Protein AF-0000000076984434 (afdb_homodimer)

Solvent-accessible surface area (backbone atoms only — not comparable to full-atom values): 22427 Å² total; per-residue (Å²): 128,77,75,70,55,81,51,49,75,45,79,43,63,22,28,42,54,83,48,45,44,79,48,75,39,73,61,68,85,72,86,53,90,43,72,65,54,40,46,51,48,48,52,54,45,32,75,74,71,38,59,40,45,30,34,32,43,46,38,45,28,17,56,97,85,35,60,18,41,47,29,38,30,37,87,86,68,45,53,41,60,54,57,47,74,48,60,92,89,48,49,68,68,62,38,41,49,52,41,48,41,65,53,34,36,79,84,66,89,81,71,84,86,74,79,77,42,70,55,28,38,52,25,34,32,27,18,60,49,97,58,90,62,67,34,36,54,82,55,90,82,48,90,62,47,48,27,43,37,38,33,31,37,29,47,56,66,73,58,51,74,34,24,33,24,60,60,40,40,81,43,73,43,45,44,78,69,30,44,84,24,40,87,70,43,32,67,69,57,13,44,41,29,48,43,52,24,30,49,44,75,43,73,46,130,128,78,75,69,54,80,52,49,73,44,78,44,64,22,30,42,53,85,48,46,44,78,49,73,40,72,62,69,85,69,87,54,90,44,71,65,54,39,45,51,49,49,53,55,45,32,75,73,71,39,60,40,46,31,33,33,43,46,36,45,30,19,56,97,86,36,62,18,42,46,29,38,30,37,86,85,68,45,52,41,60,55,56,49,73,48,60,102,80,50,50,68,68,60,37,40,50,51,42,48,41,65,53,33,35,79,82,68,87,82,72,89,80,73,79,77,41,70,54,29,39,52,26,34,34,27,17,62,49,96,57,91,63,66,35,37,54,82,55,88,83,47,86,60,49,48,27,44,38,37,33,30,36,30,46,55,66,73,58,49,73,35,25,34,24,61,60,42,42,82,43,73,44,44,44,78,71,31,44,86,25,38,89,71,43,32,68,68,57,12,43,40,30,48,43,53,23,31,49,44,75,44,74,47,130

Structure (mmCIF, N/CA/C/O backbone):
data_AF-0000000076984434-model_v1
#
loop_
_entity.id
_entity.type
_entity.pdbx_description
1 polymer 'Cleavage and polyadenylation specificity factor subunit 5'
#
loop_
_atom_site.group_PDB
_atom_site.id
_atom_site.type_symbol
_atom_site.label_atom_id
_atom_site.label_alt_id
_atom_site.label_comp_id
_atom_site.label_asym_id
_atom_site.label_entity_id
_atom_site.label_seq_id
_atom_site.pdbx_PDB_ins_code
_atom_site.Cartn_x
_atom_site.Cartn_y
_atom_site.Cartn_z
_atom_site.occupancy
_atom_site.B_iso_or_equiv
_atom_site.auth_seq_id
_atom_site.auth_comp_id
_atom_site.auth_asym_id
_atom_site.auth_atom_id
_atom_site.pdbx_PDB_model_num
ATOM 1 N N . MET A 1 1 ? 5.152 -24.328 17.641 1 20.17 1 MET A N 1
ATOM 2 C CA . MET A 1 1 ? 4.312 -23.141 17.844 1 20.17 1 MET A CA 1
ATOM 3 C C . MET A 1 1 ? 4.605 -22.078 16.797 1 20.17 1 MET A C 1
ATOM 5 O O . MET A 1 1 ? 5.711 -21.531 16.75 1 20.17 1 MET A O 1
ATOM 9 N N . ALA A 1 2 ? 4.246 -22.219 15.555 1 29.61 2 ALA A N 1
ATOM 10 C CA . ALA A 1 2 ? 4.789 -21.562 14.367 1 29.61 2 ALA A CA 1
ATOM 11 C C . ALA A 1 2 ? 4.801 -20.047 14.547 1 29.61 2 ALA A C 1
ATOM 13 O O . ALA A 1 2 ? 3.824 -19.453 15.023 1 29.61 2 ALA A O 1
ATOM 14 N N . SER A 1 3 ? 5.926 -19.484 14.93 1 30.75 3 SER A N 1
ATOM 15 C CA . SER A 1 3 ? 6.105 -18.062 15.148 1 30.75 3 SER A CA 1
ATOM 16 C C . SER A 1 3 ? 5.18 -17.234 14.25 1 30.75 3 SER A C 1
ATOM 18 O O . SER A 1 3 ? 5.25 -17.344 13.0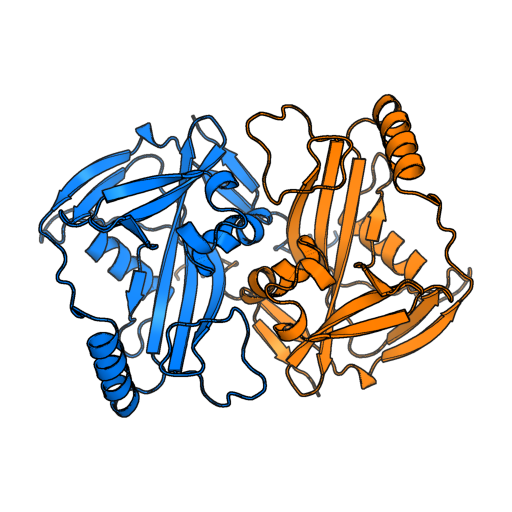23 1 30.75 3 SER A O 1
ATOM 20 N N . LEU A 1 4 ? 3.932 -17.25 14.531 1 37.34 4 LEU A N 1
ATOM 21 C CA . LEU A 1 4 ? 2.986 -16.297 13.961 1 37.34 4 LEU A CA 1
ATOM 22 C C . LEU A 1 4 ? 3.703 -15.031 13.508 1 37.34 4 LEU A C 1
ATOM 24 O O . LEU A 1 4 ? 4.297 -14.328 14.328 1 37.34 4 LEU A O 1
ATOM 28 N N . THR A 1 5 ? 4.484 -15.109 12.5 1 42.03 5 THR A N 1
ATOM 29 C CA . THR A 1 5 ? 5.27 -13.992 11.977 1 42.03 5 THR A CA 1
ATOM 30 C C . THR A 1 5 ? 4.535 -12.672 12.188 1 42.03 5 THR A C 1
ATOM 32 O O . THR A 1 5 ? 3.35 -12.555 11.875 1 42.03 5 THR A O 1
ATOM 35 N N . LEU A 1 6 ? 4.848 -11.922 13.203 1 47.53 6 LEU A N 1
ATOM 36 C CA . LEU A 1 6 ? 4.492 -10.641 13.805 1 47.53 6 LEU A CA 1
ATOM 37 C C . LEU A 1 6 ? 3.713 -9.773 12.82 1 47.53 6 LEU A C 1
ATOM 39 O O . LEU A 1 6 ? 2.832 -9.016 13.219 1 47.53 6 LEU A O 1
ATOM 43 N N . GLY A 1 7 ? 3.939 -9.867 11.477 1 53.44 7 GLY A N 1
ATOM 44 C CA . GLY A 1 7 ? 3.473 -8.812 10.602 1 53.44 7 GLY A CA 1
ATOM 45 C C . GLY A 1 7 ? 2.109 -9.094 9.992 1 53.44 7 GLY A C 1
ATOM 46 O O . GLY A 1 7 ? 1.56 -8.258 9.273 1 53.44 7 GLY A O 1
ATOM 47 N N . VAL A 1 8 ? 1.363 -10.258 10.211 1 62.69 8 VAL A N 1
ATOM 48 C CA . VAL A 1 8 ? 0.238 -10.703 9.398 1 62.69 8 VAL A CA 1
ATOM 49 C C . VAL A 1 8 ? -1.049 -10.039 9.883 1 62.69 8 VAL A C 1
ATOM 51 O O . VAL A 1 8 ? -1.926 -9.711 9.086 1 62.69 8 VAL A O 1
ATOM 54 N N . ASN A 1 9 ? -1.131 -9.664 11.133 1 73.25 9 ASN A N 1
ATOM 55 C CA . ASN A 1 9 ? -2.406 -9.047 11.484 1 73.25 9 ASN A CA 1
ATOM 56 C C . ASN A 1 9 ? -2.215 -7.832 12.391 1 73.25 9 ASN A C 1
ATOM 58 O O . ASN A 1 9 ? -1.934 -7.973 13.578 1 73.25 9 ASN A O 1
ATOM 62 N N . ARG A 1 10 ? -2.234 -6.668 11.797 1 85.56 10 ARG A N 1
ATOM 63 C CA . ARG A 1 10 ? -2.09 -5.422 12.539 1 85.56 10 ARG A CA 1
ATOM 64 C C . ARG A 1 10 ? -3.441 -4.746 12.75 1 85.56 10 ARG A C 1
ATOM 66 O O . ARG A 1 10 ? -4.191 -4.547 11.789 1 85.56 10 ARG A O 1
ATOM 73 N N . TYR A 1 11 ? -3.783 -4.434 14.047 1 92.06 11 TYR A N 1
ATOM 74 C CA . TYR A 1 11 ? -5.066 -3.816 14.367 1 92.06 11 TYR A CA 1
ATOM 75 C C . TYR A 1 11 ? -4.891 -2.348 14.734 1 92.06 11 TYR A C 1
ATOM 77 O O . TYR A 1 11 ? -3.979 -1.993 15.484 1 92.06 11 TYR A O 1
ATOM 85 N N . ILE A 1 12 ? -5.734 -1.502 14.211 1 94.81 12 ILE A N 1
ATOM 86 C CA . ILE A 1 12 ? -5.734 -0.064 14.453 1 94.81 12 ILE A CA 1
ATOM 87 C C . ILE A 1 12 ? -7.105 0.375 14.961 1 94.81 12 ILE A C 1
ATOM 89 O O . ILE A 1 12 ? -8.133 0.046 14.359 1 94.81 12 ILE A O 1
ATOM 93 N N . ASN A 1 13 ? -7.16 1.12 16.047 1 96.5 13 ASN A N 1
ATOM 94 C CA . ASN A 1 13 ? -8.422 1.637 16.547 1 96.5 13 ASN A CA 1
ATOM 95 C C . ASN A 1 13 ? -8.844 2.916 15.836 1 96.5 13 ASN A C 1
ATOM 97 O O . ASN A 1 13 ? -8.023 3.822 15.648 1 96.5 13 ASN A O 1
ATOM 101 N N . LEU A 1 14 ? -10.047 2.9 15.422 1 97.25 14 LEU A N 1
ATOM 102 C CA . LEU A 1 14 ? -10.648 4.094 14.844 1 97.25 14 LEU A CA 1
ATOM 103 C C . LEU A 1 14 ? -11.766 4.629 15.734 1 97.25 14 LEU A C 1
ATOM 105 O O . LEU A 1 14 ? -12.531 3.855 16.312 1 97.25 14 LEU A O 1
ATOM 109 N N . TYR A 1 15 ? -11.852 5.867 15.812 1 97.94 15 TYR A N 1
ATOM 110 C CA . TYR A 1 15 ? -12.898 6.52 16.594 1 97.94 15 TYR A CA 1
ATOM 111 C C . TYR A 1 15 ? -13.734 7.438 15.703 1 97.94 15 TYR A C 1
ATOM 113 O O . TYR A 1 15 ? -13.266 7.902 14.664 1 97.94 15 TYR A O 1
ATOM 121 N N . PRO A 1 16 ? -14.961 7.656 16.078 1 97.75 16 PRO A N 1
ATOM 122 C CA . PRO A 1 16 ? -15.859 8.453 15.242 1 97.75 16 PRO A CA 1
ATOM 123 C C . PRO A 1 16 ? -15.367 9.883 15.039 1 97.75 16 PRO A C 1
ATOM 125 O O . PRO A 1 16 ? -14.836 10.5 15.969 1 97.75 16 PRO A O 1
ATOM 128 N N . LEU A 1 17 ? -15.586 10.367 13.898 1 97.44 17 LEU A N 1
ATOM 129 C CA . LEU A 1 17 ? -15.195 11.727 13.547 1 97.44 17 LEU A CA 1
ATOM 130 C C . LEU A 1 17 ? -15.789 12.734 14.523 1 97.44 17 LEU A C 1
ATOM 132 O O . LEU A 1 17 ? -15.156 13.734 14.859 1 97.44 17 LEU A O 1
ATOM 136 N N . LYS A 1 18 ? -16.938 12.492 14.969 1 96.5 18 LYS A N 1
ATOM 137 C CA . LYS A 1 18 ? -17.672 13.414 15.836 1 96.5 18 LYS A CA 1
ATOM 138 C C . LYS A 1 18 ? -16.953 13.586 17.172 1 96.5 18 LYS A C 1
ATOM 140 O O . LYS A 1 18 ? -17.25 14.516 17.922 1 96.5 18 LYS A O 1
ATOM 145 N N . ASN A 1 19 ? -16.047 12.625 17.5 1 96.69 19 ASN A N 1
ATOM 146 C CA . ASN A 1 19 ? -15.312 12.695 18.766 1 96.69 19 ASN A CA 1
ATOM 147 C C . ASN A 1 19 ? -14.258 13.805 18.75 1 96.69 19 ASN A C 1
ATOM 149 O O . ASN A 1 19 ? -13.703 14.156 19.781 1 96.69 19 ASN A O 1
ATOM 153 N N . TYR A 1 20 ? -14.016 14.344 17.594 1 95.88 20 TYR A N 1
ATOM 154 C CA . TYR A 1 20 ? -12.953 15.328 17.438 1 95.88 20 TYR A CA 1
ATOM 155 C C . TYR A 1 20 ? -13.523 16.719 17.203 1 95.88 20 TYR A C 1
ATOM 157 O O . TYR A 1 20 ? -14.523 16.875 16.5 1 95.88 20 TYR A O 1
ATOM 165 N N . THR A 1 21 ? -12.938 17.625 17.875 1 95.38 21 THR A N 1
ATOM 166 C CA . THR A 1 21 ? -13.32 19.016 17.719 1 95.38 21 THR A CA 1
ATOM 167 C C . THR A 1 21 ? -12.273 19.781 16.906 1 95.38 21 THR A C 1
ATOM 169 O O . THR A 1 21 ? -11.078 19.531 17.031 1 95.38 21 THR A O 1
ATOM 172 N N . PHE A 1 22 ? -12.781 20.656 16.141 1 93.69 22 PHE A N 1
ATOM 173 C CA . PHE A 1 22 ? -11.898 21.391 15.242 1 93.69 22 PHE A CA 1
ATOM 174 C C . PHE A 1 22 ? -12 22.891 15.492 1 93.69 22 PHE A C 1
ATOM 176 O O . PHE A 1 22 ? -13.07 23.484 15.336 1 93.69 22 PHE A O 1
ATOM 183 N N . GLY A 1 23 ? -10.93 23.469 15.977 1 94.44 23 GLY A N 1
ATOM 184 C CA . GLY A 1 23 ? -10.82 24.906 16.109 1 94.44 23 GLY A CA 1
ATOM 185 C C . GLY A 1 23 ? -9.969 25.547 15.023 1 94.44 23 GLY A C 1
ATOM 186 O O . GLY A 1 23 ? -9.523 24.859 14.094 1 94.44 23 GLY A O 1
ATOM 187 N N . LYS A 1 24 ? -9.875 26.875 15.109 1 95.12 24 LYS A N 1
ATOM 188 C CA . LYS A 1 24 ? -9.094 27.609 14.125 1 95.12 24 LYS A CA 1
ATOM 189 C C . LYS A 1 24 ? -7.883 28.281 14.773 1 95.12 24 LYS A C 1
ATOM 191 O O . LYS A 1 24 ? -7.941 28.688 15.938 1 95.12 24 LYS A O 1
ATOM 196 N N . LYS A 1 25 ? -6.852 28.312 14.047 1 94.06 25 LYS A N 1
ATOM 197 C CA . LYS A 1 25 ? -5.676 29.078 14.453 1 94.06 25 LYS A CA 1
ATOM 198 C C . LYS A 1 25 ? -5.152 29.938 13.305 1 94.06 25 LYS A C 1
ATOM 200 O O . LYS A 1 25 ? -5.73 29.938 12.211 1 94.06 25 LYS A O 1
ATOM 205 N N . LYS A 1 26 ? -4.094 30.688 13.609 1 93.44 26 LYS A N 1
ATOM 206 C CA . LYS A 1 26 ? -3.512 31.578 12.617 1 93.44 26 LYS A CA 1
ATOM 207 C C . LYS A 1 26 ? -3.08 30.797 11.367 1 93.44 26 LYS A C 1
ATOM 209 O O . LYS A 1 26 ? -2.59 29.672 11.469 1 93.44 26 LYS A O 1
ATOM 214 N N . ALA A 1 27 ? -3.16 31.516 10.297 1 92.44 27 ALA A N 1
ATOM 215 C CA . ALA A 1 27 ? -2.824 30.906 9.016 1 92.44 27 ALA A CA 1
ATOM 216 C C . ALA A 1 27 ? -1.372 30.438 8.992 1 92.44 27 ALA A C 1
ATOM 218 O O . ALA A 1 27 ? -0.491 31.094 9.555 1 92.44 27 ALA A O 1
ATOM 219 N N . MET A 1 28 ? -1.204 29.328 8.336 1 87.19 28 MET A N 1
ATOM 220 C CA . MET A 1 28 ? 0.142 28.797 8.148 1 87.19 28 MET A CA 1
ATOM 221 C C . MET A 1 28 ? 0.866 29.531 7.023 1 87.19 28 MET A C 1
ATOM 223 O O . MET A 1 28 ? 0.275 29.812 5.984 1 87.19 28 MET A O 1
ATOM 227 N N . HIS A 1 29 ? 2.027 29.906 7.387 1 80.12 29 HIS A N 1
ATOM 228 C CA . HIS A 1 29 ? 2.807 30.609 6.371 1 80.12 29 HIS A CA 1
ATOM 229 C C . HIS A 1 29 ? 3.176 29.672 5.219 1 80.12 29 HIS A C 1
ATOM 231 O O . HIS A 1 29 ? 3.701 28.578 5.445 1 80.12 29 HIS A O 1
ATOM 237 N N . GLU A 1 30 ? 2.709 30 3.98 1 73.19 30 GLU A N 1
ATOM 238 C CA . GLU A 1 30 ? 3.131 29.234 2.811 1 73.19 30 GLU A CA 1
ATOM 239 C C . GLU A 1 30 ? 4.438 29.781 2.242 1 73.19 30 GLU A C 1
ATOM 241 O O . GLU A 1 30 ? 4.523 30.953 1.865 1 73.19 30 GLU A O 1
ATOM 246 N N . ILE A 1 31 ? 5.43 29.016 2.404 1 68.31 31 ILE A N 1
ATOM 247 C CA . ILE A 1 31 ? 6.754 29.484 2.014 1 68.31 31 ILE A CA 1
ATOM 248 C C . ILE A 1 31 ? 6.797 29.719 0.505 1 68.31 31 ILE A C 1
ATOM 250 O O . ILE A 1 31 ? 7.312 30.734 0.038 1 68.31 31 ILE A O 1
ATOM 254 N N . ASP A 1 32 ? 6.148 28.766 -0.203 1 70.5 32 ASP A N 1
ATOM 255 C CA . ASP A 1 32 ? 6.293 28.859 -1.651 1 70.5 32 ASP A CA 1
ATOM 256 C C . ASP A 1 32 ? 4.988 29.312 -2.307 1 70.5 32 ASP A C 1
ATOM 258 O O . ASP A 1 32 ? 3.928 28.734 -2.043 1 70.5 32 ASP A O 1
ATOM 262 N N . SER A 1 33 ? 5.09 30.375 -3.059 1 71.12 33 SER A N 1
ATOM 263 C CA . SER A 1 33 ? 3.926 30.938 -3.732 1 71.12 33 SER A CA 1
ATOM 264 C C . SER A 1 33 ? 3.629 30.203 -5.035 1 71.12 33 SER A C 1
ATOM 266 O O . SER A 1 33 ? 2.469 30.094 -5.441 1 71.12 33 SER A O 1
ATOM 268 N N . THR A 1 34 ? 4.668 29.719 -5.66 1 77.75 34 THR A N 1
ATOM 269 C CA . THR A 1 34 ? 4.52 29.047 -6.941 1 77.75 34 THR A CA 1
ATOM 270 C C . THR A 1 34 ? 5.344 27.75 -6.965 1 77.75 34 THR A C 1
ATOM 272 O O . THR A 1 34 ? 6.188 27.531 -6.09 1 77.75 34 THR A O 1
ATOM 275 N N . LEU A 1 35 ? 5.008 27.016 -7.969 1 81.38 35 LEU A N 1
ATOM 276 C CA . LEU A 1 35 ? 5.781 25.797 -8.18 1 81.38 35 LEU A CA 1
ATOM 277 C C . LEU A 1 35 ? 7.242 26.125 -8.477 1 81.38 35 LEU A C 1
ATOM 279 O O . LEU A 1 35 ? 8.148 25.438 -7.996 1 81.38 35 LEU A O 1
ATOM 283 N N . GLU A 1 36 ? 7.41 27.141 -9.203 1 85.12 36 GLU A N 1
ATOM 284 C CA . GLU A 1 36 ? 8.758 27.547 -9.602 1 85.12 36 GLU A CA 1
ATOM 285 C C . GLU A 1 36 ? 9.586 27.953 -8.391 1 85.12 36 GLU A C 1
ATOM 287 O O . GLU A 1 36 ? 10.758 27.594 -8.281 1 85.12 36 GLU A O 1
ATOM 292 N N . THR A 1 37 ? 8.969 28.719 -7.586 1 87.56 37 THR A N 1
ATOM 293 C CA . THR A 1 37 ? 9.68 29.172 -6.395 1 87.56 37 THR A CA 1
ATOM 294 C C . THR A 1 37 ? 9.984 28 -5.465 1 87.56 37 THR A C 1
ATOM 296 O O . THR A 1 37 ? 11.023 27.984 -4.809 1 87.56 37 THR A O 1
ATOM 299 N N . ARG A 1 38 ? 9.133 27.109 -5.445 1 86.69 38 ARG A N 1
ATOM 300 C CA . ARG A 1 38 ? 9.344 25.922 -4.621 1 86.69 38 ARG A CA 1
ATOM 301 C C . ARG A 1 38 ? 10.547 25.125 -5.102 1 86.69 38 ARG A C 1
ATOM 303 O O . ARG A 1 38 ? 11.406 24.75 -4.305 1 86.69 38 ARG A O 1
ATOM 310 N N . PHE A 1 39 ? 10.656 24.922 -6.359 1 91.38 39 PHE A N 1
ATOM 311 C CA . PHE A 1 39 ? 11.742 24.094 -6.883 1 91.38 39 PHE A CA 1
ATOM 312 C C . PHE A 1 39 ? 13.062 24.859 -6.836 1 91.38 39 PHE A C 1
ATOM 314 O O . PHE A 1 39 ? 14.125 24.266 -6.656 1 91.38 39 PHE A O 1
ATOM 321 N N . ALA A 1 40 ? 12.922 26.172 -6.98 1 91.19 40 ALA A N 1
ATOM 322 C CA . ALA A 1 40 ? 14.125 26.984 -6.805 1 91.19 40 ALA A CA 1
ATOM 323 C C . ALA A 1 40 ? 14.68 26.844 -5.391 1 91.19 40 ALA A C 1
ATOM 325 O O . ALA A 1 40 ? 15.891 26.672 -5.207 1 91.19 40 ALA A O 1
ATOM 326 N N . ARG A 1 41 ? 13.773 26.891 -4.539 1 91.19 41 ARG A N 1
ATOM 327 C CA . ARG A 1 41 ? 14.18 26.719 -3.148 1 91.19 41 ARG A CA 1
ATOM 328 C C . ARG A 1 41 ? 14.719 25.328 -2.904 1 91.19 41 ARG A C 1
ATOM 330 O O . ARG A 1 41 ? 15.703 25.141 -2.182 1 91.19 41 ARG A O 1
ATOM 337 N N . MET A 1 42 ? 14.109 24.391 -3.479 1 91.44 42 MET A N 1
ATOM 338 C CA . MET A 1 42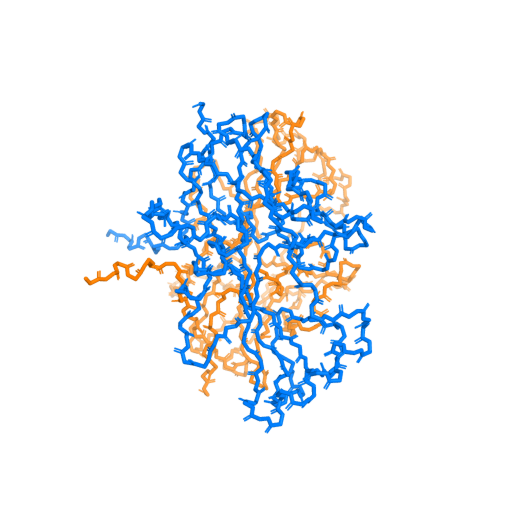 ? 14.547 23 -3.316 1 91.44 42 MET A CA 1
ATOM 339 C C . MET A 1 42 ? 15.961 22.812 -3.854 1 91.44 42 MET A C 1
ATOM 341 O O . MET A 1 42 ? 16.766 22.094 -3.26 1 91.44 42 MET A O 1
ATOM 345 N N . ARG A 1 43 ? 16.219 23.469 -4.941 1 94.31 43 ARG A N 1
ATOM 346 C CA . ARG A 1 43 ? 17.547 23.391 -5.539 1 94.31 43 ARG A CA 1
ATOM 347 C C . ARG A 1 43 ? 18.609 23.984 -4.613 1 94.31 43 ARG A C 1
ATOM 349 O O . ARG A 1 43 ? 19.672 23.406 -4.414 1 94.31 43 ARG A O 1
ATOM 356 N N . GLU A 1 44 ? 18.25 25.062 -4.07 1 93.5 44 GLU A N 1
ATOM 357 C CA . GLU A 1 44 ? 19.172 25.734 -3.158 1 93.5 44 GLU A CA 1
ATOM 358 C C . GLU A 1 44 ? 19.422 24.906 -1.905 1 93.5 44 GLU A C 1
ATOM 360 O O . GLU A 1 44 ? 20.562 24.781 -1.451 1 93.5 44 GLU A O 1
ATOM 365 N N . GLU A 1 45 ? 18.375 24.375 -1.413 1 91.69 45 GLU A N 1
ATOM 366 C CA . GLU A 1 45 ? 18.484 23.562 -0.206 1 91.69 45 GLU A CA 1
ATOM 367 C C . GLU A 1 45 ? 19.281 22.281 -0.468 1 91.69 45 GLU A C 1
ATOM 369 O O . GLU A 1 45 ? 20.031 21.828 0.396 1 91.69 45 GLU A O 1
ATOM 374 N N . TYR A 1 46 ? 19.094 21.797 -1.639 1 93.44 46 TYR A N 1
ATOM 375 C CA . TYR A 1 46 ? 19.797 20.562 -1.999 1 93.44 46 TYR A CA 1
ATOM 376 C C . TYR A 1 46 ? 21.297 20.781 -2.002 1 93.44 46 TYR A C 1
ATOM 378 O O . TYR A 1 46 ? 22.062 19.906 -1.608 1 93.44 46 TYR A O 1
ATOM 386 N N . LEU A 1 47 ? 21.719 21.922 -2.459 1 92.94 47 LEU A N 1
ATOM 387 C CA . LEU A 1 47 ? 23.125 22.25 -2.506 1 92.94 47 LEU A CA 1
ATOM 388 C C . LEU A 1 47 ? 23.703 22.375 -1.099 1 92.94 47 LEU A C 1
ATOM 390 O O . LEU A 1 47 ? 24.875 22.078 -0.874 1 92.94 47 LEU A O 1
ATOM 394 N N . LYS A 1 48 ? 22.844 22.672 -0.146 1 91.75 48 LYS A N 1
ATOM 395 C CA . LYS A 1 48 ? 23.297 22.938 1.214 1 91.75 48 LYS A CA 1
ATOM 396 C C . LYS A 1 48 ? 23.266 21.672 2.062 1 91.75 48 LYS A C 1
ATOM 398 O O . LYS A 1 48 ? 24.203 21.375 2.795 1 91.75 48 LYS A O 1
ATOM 403 N N . ILE A 1 49 ? 22.156 20.922 1.951 1 90.69 49 ILE A N 1
ATOM 404 C CA . ILE A 1 49 ? 21.969 19.859 2.93 1 90.69 49 ILE A CA 1
ATOM 405 C C . ILE A 1 49 ? 21.797 18.531 2.211 1 90.69 49 ILE A C 1
ATOM 407 O O . ILE A 1 49 ? 21.75 17.469 2.85 1 90.69 49 ILE A O 1
ATOM 411 N N . GLY A 1 50 ? 21.703 18.547 0.866 1 91.88 50 GLY A N 1
ATOM 412 C CA . GLY A 1 50 ? 21.531 17.312 0.122 1 91.88 50 GLY A CA 1
ATOM 413 C C . GLY A 1 50 ? 20.078 16.891 -0.016 1 91.88 50 GLY A C 1
ATOM 414 O O . GLY A 1 50 ? 19.219 17.734 -0.269 1 91.88 50 GLY A O 1
ATOM 415 N N . VAL A 1 51 ? 19.875 15.602 0.111 1 93.06 51 VAL A N 1
ATOM 416 C CA . VAL A 1 51 ? 18.547 15.039 -0.11 1 93.06 51 VAL A CA 1
ATOM 417 C C . VAL A 1 51 ? 17.578 15.586 0.924 1 93.06 51 VAL A C 1
ATOM 419 O O . VAL A 1 51 ? 17.875 15.594 2.123 1 93.06 51 VAL A O 1
ATOM 422 N N . ARG A 1 52 ? 16.516 16.047 0.454 1 94.94 52 ARG A N 1
ATOM 423 C CA . ARG A 1 52 ? 15.445 16.5 1.337 1 94.94 52 ARG A CA 1
ATOM 424 C C . ARG A 1 52 ? 14.727 15.32 1.977 1 94.94 52 ARG A C 1
ATOM 426 O O . ARG A 1 52 ? 14.344 14.375 1.286 1 94.94 52 ARG A O 1
ATOM 433 N N . ARG A 1 53 ? 14.578 15.375 3.281 1 96.38 53 ARG A N 1
ATOM 434 C CA . ARG A 1 53 ? 13.789 14.375 4.004 1 96.38 53 ARG A CA 1
ATOM 435 C C . ARG A 1 53 ? 12.469 14.969 4.488 1 96.38 53 ARG A C 1
ATOM 437 O O . ARG A 1 53 ? 12.453 16.016 5.129 1 96.38 53 ARG A O 1
ATOM 444 N N . SER A 1 54 ? 11.43 14.375 4.102 1 97.12 54 SER A N 1
ATOM 445 C CA . SER A 1 54 ? 10.117 14.852 4.523 1 97.12 54 SER A CA 1
ATOM 446 C C . SER A 1 54 ? 9.242 13.711 5.027 1 97.12 54 SER A C 1
ATOM 448 O O . SER A 1 54 ? 9.539 12.539 4.77 1 97.12 54 SER A O 1
ATOM 450 N N . VAL A 1 55 ? 8.242 14.047 5.84 1 98.19 55 VAL A N 1
ATOM 451 C CA . VAL A 1 55 ? 7.324 13.062 6.398 1 98.19 55 VAL A CA 1
ATOM 452 C C . VAL A 1 55 ? 5.891 13.562 6.266 1 98.19 55 VAL A C 1
ATOM 454 O O . VAL A 1 55 ? 5.648 14.773 6.211 1 98.19 55 VAL A O 1
ATOM 457 N N . GLU A 1 56 ? 5.012 12.641 6.109 1 98.5 56 GLU A N 1
ATOM 458 C CA . GLU A 1 56 ? 3.578 12.914 6.125 1 98.5 56 GLU A CA 1
ATOM 459 C C . GLU A 1 56 ? 2.84 11.922 7.02 1 98.5 56 GLU A C 1
ATOM 461 O O . GLU A 1 56 ? 3.217 10.75 7.102 1 98.5 56 GLU A O 1
ATOM 466 N N . GLY A 1 57 ? 1.859 12.445 7.715 1 98.69 57 GLY A N 1
ATOM 467 C CA . GLY A 1 57 ? 1.042 11.609 8.586 1 98.69 57 GLY A CA 1
ATOM 468 C C . GLY A 1 57 ? -0.32 11.297 8 1 98.69 57 GLY A C 1
ATOM 469 O O . GLY A 1 57 ? -1.023 12.188 7.527 1 98.69 57 GLY A O 1
ATOM 470 N N . VAL A 1 58 ? -0.644 10.07 7.98 1 98.81 58 VAL A N 1
ATOM 471 C CA . VAL A 1 58 ? -1.969 9.609 7.586 1 98.81 58 VAL A CA 1
ATOM 472 C C . VAL A 1 58 ? -2.828 9.375 8.828 1 98.81 58 VAL A C 1
ATOM 474 O O . VAL A 1 58 ? -2.723 8.328 9.469 1 98.81 58 VAL A O 1
ATOM 477 N N . LEU A 1 59 ? -3.623 10.328 9.148 1 98.56 59 LEU A N 1
ATOM 478 C CA . LEU A 1 59 ? -4.531 10.25 10.289 1 98.56 59 LEU A CA 1
ATOM 479 C C . LEU A 1 59 ? -5.863 9.633 9.883 1 98.56 59 LEU A C 1
ATOM 481 O O . LEU A 1 59 ? -6.461 10.039 8.883 1 98.56 59 LEU A O 1
ATOM 485 N N . ILE A 1 60 ? -6.297 8.695 10.625 1 97.75 60 ILE A N 1
ATOM 486 C CA . ILE A 1 60 ? -7.484 7.953 10.227 1 97.75 60 ILE A CA 1
ATOM 487 C C . ILE A 1 60 ? -8.547 8.039 11.32 1 97.75 60 ILE A C 1
ATOM 489 O O . ILE A 1 60 ? -8.219 7.98 12.508 1 97.75 60 ILE A O 1
ATOM 493 N N . VAL A 1 61 ? -9.75 8.164 10.883 1 97.88 61 VAL A N 1
ATOM 494 C CA . VAL A 1 61 ? -10.922 8.203 11.75 1 97.88 61 VAL A CA 1
ATOM 495 C C . VAL A 1 61 ? -12.023 7.312 11.172 1 97.88 61 VAL A C 1
ATOM 497 O O . VAL A 1 61 ? -11.836 6.695 10.117 1 97.88 61 VAL A O 1
ATOM 500 N N . GLN A 1 62 ? -13.07 7.223 11.891 1 95.69 62 GLN A N 1
ATOM 501 C CA . GLN A 1 62 ? -14.203 6.473 11.359 1 95.69 62 GLN A CA 1
ATOM 502 C C . GLN A 1 62 ? -15.422 7.379 11.172 1 95.69 62 GLN A C 1
ATOM 504 O O . GLN A 1 62 ? -15.648 8.289 11.969 1 95.69 62 GLN A O 1
ATOM 509 N N . GLN A 1 63 ? -16.109 7.199 10.109 1 94.5 63 GLN A N 1
ATOM 510 C CA . GLN A 1 63 ? -17.422 7.781 9.852 1 94.5 63 GLN A CA 1
ATOM 511 C C . GLN A 1 63 ? -18.359 6.758 9.203 1 94.5 63 GLN A C 1
ATOM 513 O O . GLN A 1 63 ? -17.984 6.09 8.242 1 94.5 63 GLN A O 1
ATOM 518 N N . TYR A 1 64 ? -19.531 6.504 9.797 1 89.12 64 TYR A N 1
ATOM 519 C CA . TYR A 1 64 ? -20.531 5.551 9.32 1 89.12 64 TYR A CA 1
ATOM 520 C C . TYR A 1 64 ? -19.938 4.145 9.242 1 89.12 64 TYR A C 1
ATOM 522 O O . TYR A 1 64 ? -20.25 3.393 8.312 1 89.12 64 TYR A O 1
ATOM 530 N N . GLY A 1 65 ? -19 3.844 10.117 1 89.56 65 GLY A N 1
ATOM 531 C CA . GLY A 1 65 ? -18.438 2.51 10.211 1 89.56 65 GLY A CA 1
ATOM 532 C C . GLY A 1 65 ? -17.344 2.258 9.188 1 89.56 65 GLY A C 1
ATOM 533 O O . GLY A 1 65 ? -16.922 1.114 8.984 1 89.56 65 GLY A O 1
ATOM 534 N N . LEU A 1 66 ? -16.844 3.324 8.539 1 91.88 66 LEU A N 1
ATOM 535 C CA . LEU A 1 66 ? -15.82 3.195 7.512 1 91.88 66 LEU A CA 1
ATOM 536 C C . LEU A 1 66 ? -14.617 4.074 7.836 1 91.88 66 LEU A C 1
ATOM 538 O O . LEU A 1 66 ? -14.766 5.148 8.422 1 91.88 66 LEU A O 1
ATOM 542 N N . PRO A 1 67 ? -13.477 3.625 7.441 1 95.38 67 PRO A N 1
ATOM 543 C CA . PRO A 1 67 ? -12.289 4.445 7.652 1 95.38 67 PRO A CA 1
ATOM 544 C C . PRO A 1 67 ? -12.258 5.684 6.762 1 95.38 67 PRO A C 1
ATOM 546 O O . PRO A 1 67 ? -12.609 5.609 5.582 1 95.38 67 PRO A O 1
ATOM 549 N N . HIS A 1 68 ? -11.93 6.777 7.336 1 97.81 68 HIS A N 1
ATOM 550 C CA . HIS A 1 68 ? -11.719 8.047 6.652 1 97.81 68 HIS A CA 1
ATOM 551 C C . HIS A 1 68 ? -10.328 8.602 6.938 1 97.81 68 HIS A C 1
ATOM 553 O O . HIS A 1 68 ? -9.828 8.492 8.062 1 97.81 68 HIS A O 1
ATOM 559 N N . VAL A 1 69 ? -9.734 9.141 5.918 1 98.56 69 VAL A N 1
ATOM 560 C CA . VAL A 1 69 ? -8.445 9.797 6.07 1 98.56 69 VAL A CA 1
ATOM 561 C C . VAL A 1 69 ? -8.641 11.297 6.254 1 98.56 69 VAL A C 1
ATOM 563 O O . VAL A 1 69 ? -9.414 11.922 5.52 1 98.56 69 VAL A O 1
ATOM 566 N N . LEU A 1 70 ? -8 11.891 7.23 1 98.69 70 LEU A N 1
ATOM 567 C CA . LEU A 1 70 ? -8.055 13.328 7.426 1 98.69 70 LEU A CA 1
ATOM 568 C C . LEU A 1 70 ? -7.078 14.039 6.492 1 98.69 70 LEU A C 1
ATOM 570 O O . LEU A 1 70 ? -5.895 13.695 6.445 1 98.69 70 LEU A O 1
ATOM 574 N N . LEU A 1 71 ? -7.602 15.008 5.773 1 98.62 71 LEU A N 1
ATOM 575 C CA . LEU A 1 71 ? -6.82 15.758 4.801 1 98.62 71 LEU A CA 1
ATOM 576 C C . LEU A 1 71 ? -6.941 17.266 5.047 1 98.62 71 LEU A C 1
ATOM 578 O O . LEU A 1 71 ? -7.988 17.734 5.496 1 98.62 71 LEU A O 1
ATOM 582 N N . LEU A 1 72 ? -5.859 17.953 4.777 1 97.44 72 LEU A N 1
ATOM 583 C CA . LEU A 1 72 ? -5.922 19.422 4.719 1 97.44 72 LEU A CA 1
ATOM 584 C C . LEU A 1 72 ? -6.395 19.891 3.346 1 97.44 72 LEU A C 1
ATOM 586 O O . LEU A 1 72 ? -5.859 19.453 2.32 1 97.44 72 LEU A O 1
ATOM 590 N N . GLN A 1 73 ? -7.371 20.609 3.334 1 96.75 73 GLN A N 1
ATOM 591 C CA . GLN A 1 73 ? -7.898 21.172 2.1 1 96.75 73 GLN A CA 1
ATOM 592 C C . GLN A 1 73 ? -7.605 22.672 2.021 1 96.75 73 GLN A C 1
ATOM 594 O O . GLN A 1 73 ? -8 23.438 2.906 1 96.75 73 GLN A O 1
ATOM 599 N N . SER A 1 74 ? -6.941 23.047 0.985 1 92.88 74 SER A N 1
ATOM 600 C CA . SER A 1 74 ? -6.648 24.469 0.803 1 92.88 74 SER A CA 1
ATOM 601 C C . SER A 1 74 ? -7.828 25.203 0.179 1 92.88 74 SER A C 1
ATOM 603 O O . SER A 1 74 ? -8.805 24.578 -0.241 1 92.88 74 SER A O 1
ATOM 605 N N . ARG A 1 75 ? -7.719 26.516 0.159 1 88.81 75 ARG A N 1
ATOM 606 C CA . ARG A 1 75 ? -8.766 27.328 -0.434 1 88.81 75 ARG A CA 1
ATOM 607 C C . ARG A 1 75 ? -8.898 27.062 -1.929 1 88.81 75 ARG A C 1
ATOM 609 O O . ARG A 1 75 ? -9.984 27.203 -2.5 1 88.81 75 ARG A O 1
ATOM 616 N N . ASN A 1 76 ? -7.852 26.625 -2.568 1 86.94 76 ASN A N 1
ATOM 617 C CA . ASN A 1 76 ? -7.848 26.328 -3.998 1 86.94 76 ASN A CA 1
ATOM 618 C C . ASN A 1 76 ? -8.258 24.891 -4.277 1 86.94 76 ASN A C 1
ATOM 620 O O . ASN A 1 76 ? -8.008 24.375 -5.363 1 86.94 76 ASN A O 1
ATOM 624 N N . MET A 1 77 ? -8.68 24.188 -3.297 1 87.88 77 MET A N 1
ATOM 625 C CA . MET A 1 77 ? -9.312 22.875 -3.383 1 87.88 77 MET A CA 1
ATOM 626 C C . MET A 1 77 ? -8.273 21.781 -3.598 1 87.88 77 MET A C 1
ATOM 628 O O . MET A 1 77 ? -8.578 20.734 -4.16 1 87.88 77 MET A O 1
ATOM 632 N N . PHE A 1 78 ? -7.098 22.125 -3.203 1 92.06 78 PHE A N 1
ATOM 633 C CA . PHE A 1 78 ? -6.059 21.094 -3.172 1 92.06 78 PHE A CA 1
ATOM 634 C C . PHE A 1 78 ? -6.07 20.359 -1.841 1 92.06 78 PHE A C 1
ATOM 636 O O . PHE A 1 78 ? -6.332 20.953 -0.793 1 92.06 78 PHE A O 1
ATOM 643 N N . PHE A 1 79 ? -5.82 19.094 -1.931 1 97.31 79 PHE A N 1
ATOM 644 C CA . PHE A 1 79 ? -5.781 18.266 -0.728 1 97.31 79 PHE A CA 1
ATOM 645 C C . PHE A 1 79 ? -4.359 17.797 -0.441 1 97.31 79 PHE A C 1
ATOM 647 O O . PHE A 1 79 ? -3.619 17.453 -1.361 1 97.31 79 PHE A O 1
ATOM 654 N N . LYS A 1 80 ? -4.008 17.812 0.809 1 96.88 80 LYS A N 1
ATOM 655 C CA . LYS A 1 80 ? -2.709 17.25 1.18 1 96.88 80 LYS A CA 1
ATOM 656 C C . LYS A 1 80 ? -2.76 16.609 2.562 1 96.88 80 LYS A C 1
ATOM 658 O O . LYS A 1 80 ? -3.686 16.859 3.336 1 96.88 80 LYS A O 1
ATOM 663 N N . LEU A 1 81 ? -1.873 15.789 2.783 1 98.44 81 LEU A N 1
ATOM 664 C CA . LEU A 1 81 ? -1.671 15.219 4.113 1 98.44 81 LEU A CA 1
ATOM 665 C C . LEU A 1 81 ? -0.892 16.188 5.004 1 98.44 81 LEU A C 1
ATOM 667 O O . LEU A 1 81 ? -0.056 16.953 4.516 1 98.44 81 LEU A O 1
ATOM 671 N N . PRO A 1 82 ? -1.196 16.188 6.305 1 97.81 82 PRO A N 1
ATOM 672 C CA . PRO A 1 82 ? -0.307 16.969 7.18 1 97.81 82 PRO A CA 1
ATOM 673 C C . PRO A 1 82 ? 1.12 16.422 7.195 1 97.81 82 PRO A C 1
ATOM 675 O O . PRO A 1 82 ? 1.323 15.211 7.344 1 97.81 82 PRO A O 1
ATOM 678 N N . GLY A 1 83 ? 2.053 17.234 7.008 1 96.94 83 GLY A N 1
ATOM 679 C CA . GLY A 1 83 ? 3.451 16.844 6.941 1 96.94 83 GLY A CA 1
ATOM 680 C C . GLY A 1 83 ? 4.383 18 6.633 1 96.94 83 GLY A C 1
ATOM 681 O O . GLY A 1 83 ? 3.963 19.156 6.633 1 96.94 83 GLY A O 1
ATOM 682 N N . GLY A 1 84 ? 5.676 17.672 6.461 1 95.31 84 GLY A N 1
ATOM 683 C CA . GLY A 1 84 ? 6.684 18.688 6.219 1 95.31 84 GLY A CA 1
ATOM 684 C C . GLY A 1 84 ? 8.094 18.141 6.211 1 95.31 84 GLY A C 1
ATOM 685 O O . GLY A 1 84 ? 8.297 16.922 6.242 1 95.31 84 GLY A O 1
ATOM 686 N N . ASP A 1 85 ? 8.984 19.094 6.129 1 94.62 85 ASP A N 1
ATOM 687 C CA . ASP A 1 85 ? 10.398 18.734 6.035 1 94.62 85 ASP A CA 1
ATOM 688 C C . ASP A 1 85 ? 10.992 18.453 7.414 1 94.62 85 ASP A C 1
ATOM 690 O O . ASP A 1 85 ? 10.656 19.125 8.391 1 94.62 85 ASP A O 1
ATOM 694 N N . LEU A 1 86 ? 11.828 17.547 7.387 1 96.31 86 LEU A N 1
ATOM 695 C CA . LEU A 1 86 ? 12.555 17.234 8.609 1 96.31 86 LEU A CA 1
ATOM 696 C C . LEU A 1 86 ? 13.773 18.141 8.766 1 96.31 86 LEU A C 1
ATOM 698 O O . LEU A 1 86 ? 14.383 18.547 7.77 1 96.31 86 LEU A O 1
ATOM 702 N N . LYS A 1 87 ? 14.039 18.516 10.008 1 91.94 87 LYS A N 1
ATOM 703 C CA . LYS A 1 87 ? 15.289 19.203 10.312 1 91.94 87 LYS A CA 1
ATOM 704 C C . LYS A 1 87 ? 16.484 18.25 10.172 1 91.94 87 LYS A C 1
ATOM 706 O O . LYS A 1 87 ? 16.312 17.031 10.133 1 91.94 87 LYS A O 1
ATOM 711 N N . SER A 1 88 ? 17.656 18.969 10.266 1 85.88 88 SER A N 1
ATOM 712 C CA . SER A 1 88 ? 18.891 18.188 10.164 1 85.88 88 SER A CA 1
ATOM 713 C C . SER A 1 88 ? 18.984 17.156 11.289 1 85.88 88 SER A C 1
ATOM 715 O O . SER A 1 88 ? 18.703 17.469 12.445 1 85.88 88 SER A O 1
ATOM 717 N N . ILE A 1 89 ? 19.094 15.844 11.086 1 87.19 89 ILE A N 1
ATOM 718 C CA . ILE A 1 89 ? 19.359 14.734 11.984 1 87.19 89 ILE A CA 1
ATOM 719 C C . ILE A 1 89 ? 18.094 14.336 12.727 1 87.19 89 ILE A C 1
ATOM 721 O O . ILE A 1 89 ? 18.125 13.547 13.672 1 87.19 89 ILE A O 1
ATOM 725 N N . GLU A 1 90 ? 17.031 15.055 12.398 1 93.88 90 GLU A N 1
ATOM 726 C CA . GLU A 1 90 ? 15.773 14.727 13.055 1 93.88 90 GLU A CA 1
ATOM 727 C C . GLU A 1 90 ? 15.273 13.352 12.633 1 93.88 90 GLU A C 1
ATOM 729 O O . GLU A 1 90 ? 15.305 13 11.445 1 93.88 90 GLU A O 1
ATOM 734 N N . ASP A 1 91 ? 14.891 12.656 13.664 1 94.81 91 ASP A N 1
ATOM 735 C CA . ASP A 1 91 ? 14.273 11.359 13.398 1 94.81 91 ASP A CA 1
ATOM 736 C C . ASP A 1 91 ? 12.898 11.531 12.758 1 94.81 91 ASP A C 1
ATOM 738 O O . ASP A 1 91 ? 12.156 12.453 13.102 1 94.81 91 ASP A O 1
ATOM 742 N N . GLU A 1 92 ? 12.531 10.648 11.859 1 95.5 92 GLU A N 1
ATOM 743 C CA . GLU A 1 92 ? 11.281 10.758 11.109 1 95.5 92 GLU A CA 1
ATOM 744 C C . GLU A 1 92 ? 10.078 10.789 12.039 1 95.5 92 GLU A C 1
ATOM 746 O O . GLU A 1 92 ? 9.156 11.586 11.844 1 95.5 92 GLU A O 1
ATOM 751 N N . VAL A 1 93 ? 10.102 9.961 13.047 1 96 93 VAL A N 1
ATOM 752 C CA . VAL A 1 93 ? 8.961 9.844 13.945 1 96 93 VAL A CA 1
ATOM 753 C C . VAL A 1 93 ? 8.844 11.109 14.805 1 96 93 VAL A C 1
ATOM 755 O O . VAL A 1 93 ? 7.77 11.695 14.914 1 96 93 VAL A O 1
ATOM 758 N N . GLU A 1 94 ? 9.914 11.492 15.359 1 94.81 94 GLU A N 1
ATOM 759 C CA . GLU A 1 94 ? 9.922 12.711 16.172 1 94.81 94 GLU A CA 1
ATOM 760 C C . GLU A 1 94 ? 9.602 13.938 15.32 1 94.81 94 GLU A C 1
ATOM 762 O O . GLU A 1 94 ? 8.891 14.836 15.766 1 94.81 94 GLU A O 1
ATOM 767 N N . GLY A 1 95 ? 10.188 13.93 14.141 1 96.56 95 GLY A N 1
ATOM 768 C CA . GLY A 1 95 ? 9.883 15.016 13.227 1 96.56 95 GLY A CA 1
ATOM 769 C C . GLY A 1 95 ? 8.414 15.094 12.867 1 96.56 95 GLY A C 1
ATOM 770 O O . GLY A 1 95 ? 7.844 16.188 12.805 1 96.56 95 GLY A O 1
ATOM 771 N N . LEU A 1 96 ? 7.824 13.93 12.664 1 97.25 96 LEU A N 1
ATOM 772 C CA . LEU A 1 96 ? 6.402 13.914 12.336 1 97.25 96 LEU A CA 1
ATOM 773 C C . LEU A 1 96 ? 5.57 14.43 13.508 1 97.25 96 LEU A C 1
ATOM 775 O O . LEU A 1 96 ? 4.641 15.211 13.312 1 97.25 96 LEU A O 1
ATOM 779 N N . LYS A 1 97 ? 5.887 14.031 14.68 1 96.25 97 LYS A N 1
ATOM 780 C CA . LYS A 1 97 ? 5.156 14.484 15.852 1 96.25 97 LYS A CA 1
ATOM 781 C C . LYS A 1 97 ? 5.246 16 16 1 96.25 97 LYS A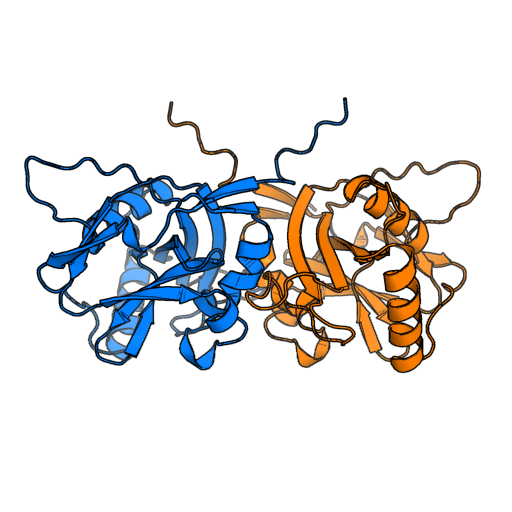 C 1
ATOM 783 O O . LYS A 1 97 ? 4.242 16.672 16.266 1 96.25 97 LYS A O 1
ATOM 788 N N . ARG A 1 98 ? 6.422 16.453 15.805 1 95.12 98 ARG A N 1
ATOM 789 C CA . ARG A 1 98 ? 6.629 17.891 15.867 1 95.12 98 ARG A CA 1
ATOM 790 C C . ARG A 1 98 ? 5.789 18.609 14.812 1 95.12 98 ARG A C 1
ATOM 792 O O . ARG A 1 98 ? 5.113 19.594 15.117 1 95.12 98 ARG A O 1
ATOM 799 N N . ILE A 1 99 ? 5.809 18.156 1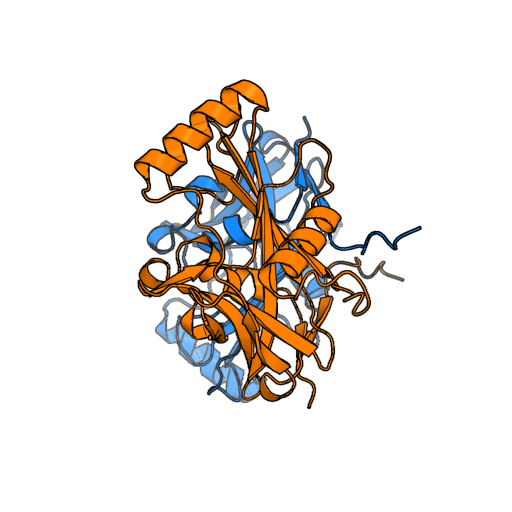3.641 1 95.69 99 ILE A N 1
ATOM 800 C CA . ILE A 1 99 ? 5.148 18.797 12.5 1 95.69 99 ILE A CA 1
ATOM 801 C C . ILE A 1 99 ? 3.635 18.734 12.68 1 95.69 99 ILE A C 1
ATOM 803 O O . ILE A 1 99 ? 2.932 19.703 12.438 1 95.69 99 ILE A O 1
ATOM 807 N N . LEU A 1 100 ? 3.143 17.594 13.117 1 96.81 100 LEU A N 1
ATOM 808 C CA . LEU A 1 100 ? 1.714 17.453 13.367 1 96.81 100 LEU A CA 1
ATOM 809 C C . LEU A 1 100 ? 1.251 18.438 14.445 1 96.81 100 LEU A C 1
ATOM 811 O O . LEU A 1 100 ? 0.174 19.016 14.328 1 96.81 100 LEU A O 1
ATOM 815 N N . THR A 1 101 ? 2.053 18.5 15.445 1 95.62 101 THR A N 1
ATOM 816 C CA . THR A 1 101 ? 1.731 19.453 16.5 1 95.62 101 THR A CA 1
ATOM 817 C C . THR A 1 101 ? 1.704 20.875 15.945 1 95.62 101 THR A C 1
ATOM 819 O O . THR A 1 101 ? 0.792 21.656 16.25 1 95.62 101 THR A O 1
ATOM 822 N N . GLU A 1 102 ? 2.656 21.203 15.156 1 93.25 102 GLU A N 1
ATOM 823 C CA . GLU A 1 102 ? 2.744 22.531 14.555 1 93.25 102 GLU A CA 1
ATOM 824 C C . GLU A 1 102 ? 1.525 22.828 13.68 1 93.25 102 GLU A C 1
ATOM 826 O O . GLU A 1 102 ? 1.012 23.938 13.672 1 93.25 102 GLU A O 1
ATOM 831 N N . ILE A 1 103 ? 1.095 21.859 12.992 1 95.12 103 ILE A N 1
ATOM 832 C CA . ILE A 1 103 ? 0.045 22.078 12.008 1 95.12 103 ILE A CA 1
ATOM 833 C C . ILE A 1 103 ? -1.323 21.984 12.672 1 95.12 103 ILE A C 1
ATOM 835 O O . ILE A 1 103 ? -2.232 22.75 12.359 1 95.12 103 ILE A O 1
ATOM 839 N N . LEU A 1 104 ? -1.455 21.094 13.672 1 96.06 104 LEU A N 1
ATOM 840 C CA . LEU A 1 104 ? -2.809 20.734 14.078 1 96.06 104 LEU A CA 1
ATOM 841 C C . LEU A 1 104 ? -3.039 21.094 15.547 1 96.06 104 LEU A C 1
ATOM 843 O O . LEU A 1 104 ? -4.121 20.859 16.078 1 96.06 104 LEU A O 1
ATOM 847 N N . LYS A 1 105 ? -2.033 21.594 16.234 1 94.12 105 LYS A N 1
ATOM 848 C CA . LYS A 1 105 ? -2.188 22 17.625 1 94.12 105 LYS A CA 1
ATOM 849 C C . LYS A 1 105 ? -1.751 23.453 17.828 1 94.12 105 LYS A C 1
ATOM 851 O O . LYS A 1 105 ? -1.247 24.078 16.906 1 94.12 105 LYS A O 1
ATOM 856 N N . THR A 1 106 ? -2.117 24.109 18.969 1 85.38 106 THR A N 1
ATOM 857 C CA . THR A 1 106 ? -1.672 25.453 19.328 1 85.38 106 THR A CA 1
ATOM 858 C C . THR A 1 106 ? -0.381 25.391 20.141 1 85.38 106 THR A C 1
ATOM 860 O O . THR A 1 106 ? -0.184 24.484 20.938 1 85.38 106 THR A O 1
ATOM 863 N N . GLN A 1 107 ? 0.806 26.016 19.703 1 65.44 107 GLN A N 1
ATOM 864 C CA . GLN A 1 107 ? 2.076 26.078 20.422 1 65.44 107 GLN A CA 1
ATOM 865 C C . GLN A 1 107 ? 1.928 26.828 21.75 1 65.44 107 GLN A C 1
ATOM 867 O O . GLN A 1 107 ? 2.918 27.281 22.328 1 65.44 107 GLN A O 1
ATOM 872 N N . ASP A 1 108 ? 0.91 27.188 22.375 1 58 108 ASP A N 1
ATOM 873 C CA . ASP A 1 108 ? 0.936 27.938 23.625 1 58 108 ASP A CA 1
ATOM 874 C C . ASP A 1 108 ? 1.772 27.219 24.688 1 58 108 ASP A C 1
ATOM 876 O O . ASP A 1 108 ? 1.827 25.984 24.703 1 58 108 ASP A O 1
ATOM 880 N N . ASP A 1 109 ? 2.809 28.062 25.391 1 52.31 109 ASP A N 1
ATOM 881 C CA . ASP A 1 109 ? 3.768 27.781 26.453 1 52.31 109 ASP A CA 1
ATOM 882 C C . ASP A 1 109 ? 3.256 26.672 27.375 1 52.31 109 ASP A C 1
ATOM 884 O O . ASP A 1 109 ? 4.043 25.922 27.938 1 52.31 109 ASP A O 1
ATOM 888 N N . ASP A 1 110 ? 2.184 26.875 28.156 1 47.78 110 ASP A N 1
ATOM 889 C CA . ASP A 1 110 ? 1.86 25.938 29.219 1 47.78 110 ASP A CA 1
ATOM 890 C C . ASP A 1 110 ? 1.563 24.547 28.641 1 47.78 110 ASP A C 1
ATOM 892 O O . ASP A 1 110 ? 1.399 23.578 29.391 1 47.78 110 ASP A O 1
ATOM 896 N N . GLU A 1 111 ? 0.403 24.281 27.891 1 47.34 111 GLU A N 1
ATOM 897 C CA . GLU A 1 111 ? -0.567 23.188 27.891 1 47.34 111 GLU A CA 1
ATOM 898 C C . GLU A 1 111 ? -0.023 21.969 27.156 1 47.34 111 GLU A C 1
ATOM 900 O O . GLU A 1 111 ? 1.14 21.953 26.75 1 47.34 111 GLU A O 1
ATOM 905 N N . VAL A 1 112 ? -0.882 21.219 26 1 52.19 112 VAL A N 1
ATOM 906 C CA . VAL A 1 112 ? -1.425 19.859 25.906 1 52.19 112 VAL A CA 1
ATOM 907 C C . VAL A 1 112 ? -0.433 18.969 25.172 1 52.19 112 VAL A C 1
ATOM 909 O O . VAL A 1 112 ? -0.1 19.203 24.016 1 52.19 112 VAL A O 1
ATOM 912 N N . ASP A 1 113 ? 0.537 18.375 25.906 1 65 113 ASP A N 1
ATOM 913 C CA . ASP A 1 113 ? 1.35 17.234 25.531 1 65 113 ASP A CA 1
ATOM 914 C C . ASP A 1 113 ? 0.528 16.219 24.734 1 65 113 ASP A C 1
ATOM 916 O O . ASP A 1 113 ? -0.097 15.328 25.312 1 65 113 ASP A O 1
ATOM 920 N N . HIS A 1 114 ? 0.224 16.609 23.516 1 82.12 114 HIS A N 1
ATOM 921 C CA . HIS A 1 114 ? -0.471 15.602 22.719 1 82.12 114 HIS A CA 1
ATOM 922 C C . HIS A 1 114 ? 0.452 14.438 22.375 1 82.12 114 HIS A C 1
ATOM 924 O O . HIS A 1 114 ? 1.603 14.641 21.984 1 82.12 114 HIS A O 1
ATOM 930 N N . GLU A 1 115 ? -0.056 13.367 22.703 1 88.38 115 GLU A N 1
ATOM 931 C CA . GLU A 1 115 ? 0.693 12.164 22.344 1 88.38 115 GLU A CA 1
ATOM 932 C C . GLU A 1 115 ? 0.208 11.57 21.031 1 88.38 115 GLU A C 1
ATOM 934 O O . GLU A 1 115 ? -0.903 11.039 20.953 1 88.38 115 GLU A O 1
ATOM 939 N N . TRP A 1 116 ? 1.009 11.828 20.047 1 95.5 116 TRP A N 1
ATOM 940 C CA . TRP A 1 116 ? 0.729 11.211 18.75 1 95.5 116 TRP A CA 1
ATOM 941 C C . TRP A 1 116 ? 1.11 9.734 18.766 1 95.5 116 TRP A C 1
ATOM 943 O O . TRP A 1 116 ? 2.213 9.375 19.188 1 95.5 116 TRP A O 1
ATOM 953 N N . ILE A 1 117 ? 0.264 8.844 18.312 1 95.56 117 ILE A N 1
ATOM 954 C CA . ILE A 1 117 ? 0.539 7.414 18.234 1 95.56 117 ILE A CA 1
ATOM 955 C C . ILE A 1 117 ? 0.908 7.039 16.797 1 95.56 117 ILE A C 1
ATOM 957 O O . ILE A 1 117 ? 0.029 6.852 15.953 1 95.56 117 ILE A O 1
ATOM 961 N N . ILE A 1 118 ? 2.172 6.977 16.547 1 95.75 118 ILE A N 1
ATOM 962 C CA . ILE A 1 118 ? 2.656 6.57 15.234 1 95.75 118 ILE A CA 1
ATOM 963 C C . ILE A 1 118 ? 2.645 5.047 15.133 1 95.75 118 ILE A C 1
ATOM 965 O O . ILE A 1 118 ? 3.402 4.363 15.828 1 95.75 118 ILE A O 1
ATOM 969 N N . GLU A 1 119 ? 1.88 4.461 14.258 1 94 119 GLU A N 1
ATOM 970 C CA . GLU A 1 119 ? 1.651 3.021 14.203 1 94 119 GLU A CA 1
ATOM 971 C C . GLU A 1 119 ? 2.684 2.334 13.312 1 94 119 GLU A C 1
ATOM 973 O O . GLU A 1 119 ? 3.248 1.306 13.688 1 94 119 GLU A O 1
ATOM 978 N N . ASP A 1 120 ? 2.859 2.879 12.18 1 93.62 120 ASP A N 1
ATOM 979 C CA . ASP A 1 120 ? 3.678 2.16 11.211 1 93.62 120 ASP A CA 1
ATOM 980 C C . ASP A 1 120 ? 4.129 3.084 10.078 1 93.62 120 ASP A C 1
ATOM 982 O O . ASP A 1 120 ? 3.473 4.086 9.789 1 93.62 120 ASP A O 1
ATOM 986 N N . LEU A 1 121 ? 5.324 2.818 9.539 1 95.75 121 LEU A N 1
ATOM 987 C CA . LEU A 1 121 ? 5.727 3.375 8.258 1 95.75 121 LEU A CA 1
ATOM 988 C C . LEU A 1 121 ? 4.988 2.688 7.113 1 95.75 121 LEU A C 1
ATOM 990 O O . LEU A 1 121 ? 5.055 1.464 6.973 1 95.75 121 LEU A O 1
ATOM 994 N N . ILE A 1 122 ? 4.305 3.447 6.305 1 96.31 122 ILE A N 1
ATOM 995 C CA . ILE A 1 122 ? 3.414 2.76 5.375 1 96.31 122 ILE A CA 1
ATOM 996 C C . ILE A 1 122 ? 3.799 3.104 3.939 1 96.31 122 ILE A C 1
ATOM 998 O O . ILE A 1 122 ? 3.133 2.678 2.992 1 96.31 122 ILE A O 1
ATOM 1002 N N . GLY A 1 123 ? 4.828 3.867 3.777 1 96.62 123 GLY A N 1
ATOM 1003 C CA . GLY A 1 123 ? 5.234 4.141 2.408 1 96.62 123 GLY A CA 1
ATOM 1004 C C . GLY A 1 123 ? 6.465 5.023 2.316 1 96.62 123 GLY A C 1
ATOM 1005 O O . GLY A 1 123 ? 6.656 5.918 3.143 1 96.62 123 GLY A O 1
ATOM 1006 N N . ASN A 1 124 ? 7.262 4.812 1.347 1 96.56 124 ASN A N 1
ATOM 1007 C CA . ASN A 1 124 ? 8.391 5.637 0.938 1 96.56 124 ASN A CA 1
ATOM 1008 C C . ASN A 1 124 ? 8.25 6.113 -0.505 1 96.56 124 ASN A C 1
ATOM 1010 O O . ASN A 1 124 ? 7.914 5.324 -1.393 1 96.56 124 ASN A O 1
ATOM 1014 N N . TRP A 1 125 ? 8.422 7.363 -0.665 1 97.5 125 TRP A N 1
ATOM 1015 C CA . TRP A 1 125 ? 8.344 7.977 -1.987 1 97.5 125 TRP A CA 1
ATOM 1016 C C . TRP A 1 125 ? 9.594 8.797 -2.287 1 97.5 125 TRP A C 1
ATOM 1018 O O . TRP A 1 125 ? 10.133 9.469 -1.403 1 97.5 125 TRP A O 1
ATOM 1028 N N . PHE A 1 126 ? 9.984 8.758 -3.512 1 96.38 126 PHE A N 1
ATOM 1029 C CA . PHE A 1 126 ? 11.227 9.406 -3.898 1 96.38 126 PHE A CA 1
ATOM 1030 C C . PHE A 1 126 ? 11.008 10.352 -5.074 1 96.38 126 PHE A C 1
ATOM 1032 O O . PHE A 1 126 ? 10.258 10.031 -6.004 1 96.38 126 PHE A O 1
ATOM 1039 N N . ARG A 1 127 ? 11.594 11.461 -4.895 1 95.75 127 ARG A N 1
ATOM 1040 C CA . ARG A 1 127 ? 11.648 12.406 -6.004 1 95.75 127 ARG A CA 1
ATOM 1041 C C . ARG A 1 127 ? 13.008 12.367 -6.688 1 95.75 127 ARG A C 1
ATOM 1043 O O . ARG A 1 127 ? 14.016 12.805 -6.121 1 95.75 127 ARG A O 1
ATOM 1050 N N . PRO A 1 128 ? 13.07 11.82 -7.863 1 92.75 128 PRO A N 1
ATOM 1051 C CA . PRO A 1 128 ? 14.375 11.633 -8.5 1 92.75 128 PRO A CA 1
ATOM 1052 C C . PRO A 1 128 ? 15.008 12.953 -8.953 1 92.75 128 PRO A C 1
ATOM 1054 O O . PRO A 1 128 ? 16.234 13.094 -8.93 1 92.75 128 PRO A O 1
ATOM 1057 N N . ASN A 1 129 ? 14.156 13.891 -9.375 1 91.5 129 ASN A N 1
ATOM 1058 C CA . ASN A 1 129 ? 14.625 15.164 -9.906 1 91.5 129 ASN A CA 1
ATOM 1059 C C . ASN A 1 129 ? 13.844 16.344 -9.328 1 91.5 129 ASN A C 1
ATOM 1061 O O . ASN A 1 129 ? 12.914 16.141 -8.539 1 91.5 129 ASN A O 1
ATOM 1065 N N . PHE A 1 130 ? 14.32 17.5 -9.633 1 92 130 PHE A N 1
ATOM 1066 C CA . PHE A 1 130 ? 13.602 18.688 -9.195 1 92 130 PHE A CA 1
ATOM 1067 C C . PHE A 1 130 ? 12.328 18.891 -10.008 1 92 130 PHE A C 1
ATOM 1069 O O . PHE A 1 130 ? 12.203 19.859 -10.758 1 92 130 PHE A O 1
ATOM 1076 N N . GLU A 1 131 ? 11.453 17.922 -9.812 1 89.38 131 GLU A N 1
ATOM 1077 C CA . GLU A 1 131 ? 10.156 17.906 -10.477 1 89.38 131 GLU A CA 1
ATOM 1078 C C . GLU A 1 131 ? 9.047 17.5 -9.508 1 89.38 131 GLU A C 1
ATOM 1080 O O . GLU A 1 131 ? 9.305 17.219 -8.344 1 89.38 131 GLU A O 1
ATOM 1085 N N . GLN A 1 132 ? 7.844 17.578 -10.008 1 89.94 132 GLN A N 1
ATOM 1086 C CA . GLN A 1 132 ? 6.688 17.375 -9.141 1 89.94 132 GLN A CA 1
ATOM 1087 C C . GLN A 1 132 ? 6.465 15.898 -8.859 1 89.94 132 GLN A C 1
ATOM 1089 O O . GLN A 1 132 ? 5.926 15.539 -7.809 1 89.94 132 GLN A O 1
ATOM 1094 N N . LEU A 1 133 ? 6.973 15.086 -9.703 1 91.56 133 LEU A N 1
ATOM 1095 C CA . LEU A 1 133 ? 6.598 13.68 -9.648 1 91.56 133 LEU A CA 1
ATOM 1096 C C . LEU A 1 133 ? 7.395 12.945 -8.578 1 91.56 133 LEU A C 1
ATOM 1098 O O . LEU A 1 133 ? 8.594 13.188 -8.414 1 91.56 133 LEU A O 1
ATOM 1102 N N . LEU A 1 134 ? 6.73 12.148 -7.789 1 95.62 134 LEU A N 1
ATOM 1103 C CA . LEU A 1 134 ? 7.277 11.219 -6.805 1 95.62 134 LEU A CA 1
ATOM 1104 C C . LEU A 1 134 ? 6.957 9.781 -7.184 1 95.62 134 LEU A C 1
ATOM 1106 O O . LEU A 1 134 ? 5.93 9.516 -7.809 1 95.62 134 LEU A O 1
ATOM 1110 N N . TYR A 1 135 ? 7.812 8.898 -6.809 1 96.19 135 TYR A N 1
ATOM 1111 C CA . TYR A 1 135 ? 7.602 7.488 -7.109 1 96.19 135 TYR A CA 1
ATOM 1112 C C . TYR A 1 135 ? 7.758 6.637 -5.859 1 96.19 135 TYR A C 1
ATOM 1114 O O . TYR A 1 135 ? 8.609 6.918 -5.012 1 96.19 135 TYR A O 1
ATOM 1122 N N . PRO A 1 136 ? 7.012 5.551 -5.719 1 96.94 136 PRO A N 1
ATOM 1123 C CA . PRO A 1 136 ? 7.07 4.672 -4.547 1 96.94 136 PRO A CA 1
ATOM 1124 C C . PRO A 1 136 ? 8.156 3.604 -4.668 1 96.94 136 PRO A C 1
ATOM 1126 O O . PRO A 1 136 ? 7.941 2.457 -4.258 1 96.94 136 PRO A O 1
ATOM 1129 N N . TYR A 1 137 ? 9.195 3.879 -5.34 1 92.69 137 TYR A N 1
ATOM 1130 C CA . TYR A 1 137 ? 10.375 3.037 -5.504 1 92.69 137 TYR A CA 1
ATOM 1131 C C . TYR A 1 137 ? 11.602 3.875 -5.848 1 92.69 137 TYR A C 1
ATOM 1133 O O . TYR A 1 137 ? 11.469 5.031 -6.262 1 92.69 137 TYR A O 1
ATOM 1141 N N . ILE A 1 138 ? 12.75 3.275 -5.625 1 84.75 138 ILE A N 1
ATOM 1142 C CA . ILE A 1 138 ? 13.969 3.957 -6.043 1 84.75 138 ILE A CA 1
ATOM 1143 C C . ILE A 1 138 ? 14.234 3.682 -7.523 1 84.75 138 ILE A C 1
ATOM 1145 O O . ILE A 1 138 ? 14.203 2.529 -7.961 1 84.75 138 ILE A O 1
ATOM 1149 N N . SER A 1 139 ? 14.406 4.711 -8.234 1 76.81 139 SER A N 1
ATOM 1150 C CA . SER A 1 139 ? 14.633 4.562 -9.664 1 76.81 139 SER A CA 1
ATOM 1151 C C . SER A 1 139 ? 16.016 3.971 -9.945 1 76.81 139 SER A C 1
ATOM 1153 O O . SER A 1 139 ? 16.969 4.227 -9.211 1 76.81 139 SER A O 1
ATOM 1155 N N . ALA A 1 140 ? 15.953 3.027 -10.805 1 67.38 140 ALA A N 1
ATOM 1156 C CA . ALA A 1 140 ? 17.188 2.334 -11.18 1 67.38 140 ALA A CA 1
ATOM 1157 C C . ALA A 1 140 ? 18.266 3.324 -11.586 1 67.38 140 ALA A C 1
ATOM 1159 O O . ALA A 1 140 ? 19.453 3.127 -11.281 1 67.38 140 ALA A O 1
ATOM 1160 N N . HIS A 1 141 ? 17.797 4.324 -12.219 1 67.56 141 HIS A N 1
ATOM 1161 C CA . HIS A 1 141 ? 18.766 5.172 -12.883 1 67.56 141 HIS A CA 1
ATOM 1162 C C . HIS A 1 141 ? 19.156 6.363 -12.008 1 67.56 141 HIS A C 1
ATOM 1164 O O . HIS A 1 141 ? 20.031 7.141 -12.367 1 67.56 141 HIS A O 1
ATOM 1170 N N . VAL A 1 142 ? 18.422 6.508 -11.047 1 64.38 142 VAL A N 1
ATOM 1171 C CA . VAL A 1 142 ? 18.672 7.695 -10.234 1 64.38 142 VAL A CA 1
ATOM 1172 C C . VAL A 1 142 ? 19.578 7.336 -9.055 1 64.38 142 VAL A C 1
ATOM 1174 O O . VAL A 1 142 ? 19.188 6.562 -8.18 1 64.38 142 VAL A O 1
ATOM 1177 N N . THR A 1 143 ? 20.75 7.68 -9.125 1 67.19 143 THR A N 1
ATOM 1178 C CA . THR A 1 143 ? 21.75 7.418 -8.094 1 67.19 143 THR A CA 1
ATOM 1179 C C . THR A 1 143 ? 21.406 8.156 -6.805 1 67.19 143 THR A C 1
ATOM 1181 O O . THR A 1 143 ? 21.594 7.617 -5.711 1 67.19 143 THR A O 1
ATOM 1184 N N . ARG A 1 144 ? 20.844 9.445 -6.973 1 84.19 144 ARG A N 1
ATOM 1185 C CA . ARG A 1 144 ? 20.547 10.164 -5.734 1 84.19 144 ARG A CA 1
ATOM 1186 C C . ARG A 1 144 ? 19.219 10.906 -5.832 1 84.19 144 ARG A C 1
ATOM 1188 O O . ARG A 1 144 ? 19.125 11.945 -6.5 1 84.19 144 ARG A O 1
ATOM 1195 N N . PRO A 1 145 ? 18.266 10.453 -5.137 1 91.75 145 PRO A N 1
ATOM 1196 C CA . PRO A 1 145 ? 17 11.18 -5.195 1 91.75 145 PRO A CA 1
ATOM 1197 C C . PRO A 1 145 ? 17.094 12.578 -4.582 1 91.75 145 PRO A C 1
ATOM 1199 O O . PRO A 1 145 ? 17.953 12.828 -3.738 1 91.75 145 PRO A O 1
ATOM 1202 N N . LYS A 1 146 ? 16.281 13.5 -5.023 1 94.69 146 LYS A N 1
ATOM 1203 C CA . LYS A 1 146 ? 16.266 14.883 -4.531 1 94.69 146 LYS A CA 1
ATOM 1204 C C . LYS A 1 146 ? 15.391 15.008 -3.287 1 94.69 146 LYS A C 1
ATOM 1206 O O . LYS A 1 146 ? 15.531 15.961 -2.518 1 94.69 146 LYS A O 1
ATOM 1211 N N . GLU A 1 147 ? 14.508 14.047 -3.076 1 95.38 147 GLU A N 1
ATOM 1212 C CA . GLU A 1 147 ? 13.656 14.016 -1.892 1 95.38 147 GLU A CA 1
ATOM 1213 C C . GLU A 1 147 ? 13.273 12.586 -1.517 1 95.38 147 GLU A C 1
ATOM 1215 O O . GLU A 1 147 ? 13.039 11.75 -2.393 1 95.38 147 GLU A O 1
ATOM 1220 N N . HIS A 1 148 ? 13.32 12.312 -0.287 1 95.81 148 HIS A N 1
ATOM 1221 C CA . HIS A 1 148 ? 12.781 11.102 0.314 1 95.81 148 HIS A CA 1
ATOM 1222 C C . HIS A 1 148 ? 11.633 11.414 1.266 1 95.81 148 HIS A C 1
ATOM 1224 O O . HIS A 1 148 ? 11.852 12 2.328 1 95.81 148 HIS A O 1
ATOM 1230 N N . LYS A 1 149 ? 10.469 11.078 0.86 1 97.44 149 LYS A N 1
ATOM 1231 C CA . LYS A 1 149 ? 9.266 11.312 1.657 1 97.44 149 LYS A CA 1
ATOM 1232 C C . LYS A 1 149 ? 8.781 10.023 2.311 1 97.44 149 LYS A C 1
ATOM 1234 O O . LYS A 1 149 ? 8.578 9.016 1.631 1 97.44 149 LYS A O 1
ATOM 1239 N N . THR A 1 150 ? 8.602 10.078 3.615 1 97.44 150 THR A N 1
ATOM 1240 C CA . THR A 1 150 ? 8.141 8.914 4.363 1 97.44 150 THR A CA 1
ATOM 1241 C C . THR A 1 150 ? 6.727 9.133 4.895 1 97.44 150 THR A C 1
ATOM 1243 O O . THR A 1 150 ? 6.418 10.195 5.434 1 97.44 150 THR A O 1
ATOM 1246 N N . LEU A 1 151 ? 5.875 8.164 4.707 1 98.19 151 LEU A N 1
ATOM 1247 C CA . LEU A 1 151 ? 4.496 8.211 5.18 1 98.19 151 LEU A CA 1
ATOM 1248 C C . LEU A 1 151 ? 4.316 7.34 6.418 1 98.19 151 LEU A C 1
ATOM 1250 O O . LEU A 1 151 ? 4.773 6.195 6.445 1 98.19 151 LEU A O 1
ATOM 1254 N N . PHE A 1 152 ? 3.598 7.867 7.41 1 98 152 PHE A N 1
ATOM 1255 C CA . PHE A 1 152 ? 3.322 7.117 8.625 1 98 152 PHE A CA 1
ATOM 1256 C C . PHE A 1 152 ? 1.824 7.059 8.898 1 98 152 PHE A C 1
ATOM 1258 O O . PHE A 1 152 ? 1.113 8.047 8.695 1 98 152 PHE A O 1
ATOM 1265 N N . LEU A 1 153 ? 1.342 5.922 9.289 1 97.56 153 LEU A N 1
ATOM 1266 C CA . LEU A 1 153 ? -0.013 5.785 9.812 1 97.56 153 LEU A CA 1
ATOM 1267 C C . LEU A 1 153 ? -0.087 6.258 11.266 1 97.56 153 LEU A C 1
ATOM 1269 O O . LEU A 1 153 ? 0.707 5.828 12.102 1 97.56 153 LEU A O 1
ATOM 1273 N N . VAL A 1 154 ? -0.952 7.172 11.516 1 97.81 154 VAL A N 1
ATOM 1274 C CA . VAL A 1 154 ? -1.094 7.754 12.852 1 97.81 154 VAL A CA 1
ATOM 1275 C C . VAL A 1 154 ? -2.463 7.398 13.422 1 97.81 154 VAL A C 1
ATOM 1277 O O . VAL A 1 154 ? -3.494 7.746 12.852 1 97.81 154 VAL A O 1
ATOM 1280 N N . GLN A 1 155 ? -2.488 6.688 14.5 1 97.31 155 GLN A N 1
ATOM 1281 C CA . GLN A 1 155 ? -3.725 6.395 15.219 1 97.31 155 GLN A CA 1
ATOM 1282 C C . GLN A 1 155 ? -4.094 7.535 16.172 1 97.31 155 GLN A C 1
ATOM 1284 O O . GLN A 1 155 ? -3.258 7.996 16.953 1 97.31 155 GLN A O 1
ATOM 1289 N N . LEU A 1 156 ? -5.297 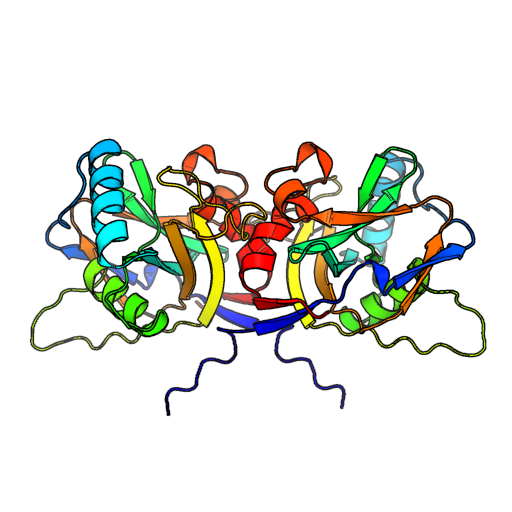7.992 16.078 1 96.75 156 LEU A N 1
ATOM 1290 C CA . LEU A 1 156 ? -5.758 9.07 16.953 1 96.75 156 LEU A CA 1
ATOM 1291 C C . LEU A 1 156 ? -6.352 8.516 18.234 1 96.75 156 LEU A C 1
ATOM 1293 O O . LEU A 1 156 ? -6.871 7.398 18.266 1 96.75 156 LEU A O 1
ATOM 1297 N N . GLY A 1 157 ? -6.219 9.258 19.281 1 95 157 GLY A N 1
ATOM 1298 C CA . GLY A 1 157 ? -6.891 8.906 20.531 1 95 157 GLY A CA 1
ATOM 1299 C C . GLY A 1 157 ? -8.406 8.977 20.422 1 95 157 GLY A C 1
ATOM 1300 O O . GLY A 1 157 ? -8.945 9.383 19.406 1 95 157 GLY A O 1
ATOM 1301 N N . GLU A 1 158 ? -9.07 8.641 21.438 1 95.88 158 GLU A N 1
ATOM 1302 C CA . GLU A 1 158 ? -10.531 8.562 21.453 1 95.88 158 GLU A CA 1
ATOM 1303 C C . GLU A 1 158 ? -11.156 9.93 21.172 1 95.88 158 GLU A C 1
ATOM 1305 O O . GLU A 1 158 ? -12.195 10.016 20.516 1 95.88 158 GLU A O 1
ATOM 1310 N N . LYS A 1 159 ? -10.594 10.938 21.797 1 94.81 159 LYS A N 1
ATOM 1311 C CA . LYS A 1 159 ? -11.008 12.32 21.578 1 94.81 159 LYS A CA 1
ATOM 1312 C C . LYS A 1 159 ? -9.805 13.25 21.469 1 94.81 159 LYS A C 1
ATOM 1314 O O . LYS A 1 159 ? -8.734 12.945 22 1 94.81 159 LYS A O 1
ATOM 1319 N N . ASP A 1 160 ? -10.078 14.273 20.734 1 93.94 160 ASP A N 1
ATOM 1320 C CA . ASP A 1 160 ? -9 15.25 20.594 1 93.94 160 ASP A CA 1
ATOM 1321 C C . ASP A 1 160 ? -9.523 16.562 20.047 1 93.94 160 ASP A C 1
ATOM 1323 O O . ASP A 1 160 ? -10.641 16.641 19.531 1 93.94 160 ASP A O 1
ATOM 1327 N N . LEU A 1 161 ? -8.719 17.562 20.312 1 94.69 161 LEU A N 1
ATOM 1328 C CA . LEU A 1 161 ? -8.961 18.891 19.734 1 94.69 161 LEU A CA 1
ATOM 1329 C C . LEU A 1 161 ? -7.895 19.219 18.703 1 94.69 161 LEU A C 1
ATOM 1331 O O . LEU A 1 161 ? -6.703 19.219 19.016 1 94.69 161 LEU A O 1
ATOM 1335 N N . PHE A 1 162 ? -8.312 19.531 17.5 1 95.44 162 PHE A N 1
ATOM 1336 C CA . PHE A 1 162 ? -7.402 19.953 16.438 1 95.44 162 PHE A CA 1
ATOM 1337 C C . PHE A 1 162 ? -7.582 21.422 16.109 1 95.44 162 PHE A C 1
ATOM 1339 O O . PHE A 1 162 ? -8.711 21.906 15.945 1 95.44 162 PHE A O 1
ATOM 1346 N N . MET A 1 163 ? -6.508 22.109 16.109 1 96.31 163 MET A N 1
ATOM 1347 C CA . MET A 1 163 ? -6.492 23.516 15.703 1 96.31 163 MET A CA 1
ATOM 1348 C C . MET A 1 163 ? -5.961 23.656 14.281 1 96.31 163 MET A C 1
ATOM 1350 O O . MET A 1 163 ? -4.762 23.5 14.047 1 96.31 163 MET A O 1
ATOM 1354 N N . VAL A 1 164 ? -6.805 23.984 13.375 1 95.69 164 VAL A N 1
ATOM 1355 C CA . VAL A 1 164 ? -6.48 23.969 11.953 1 95.69 164 VAL A CA 1
ATOM 1356 C C . VAL A 1 164 ? -6.18 25.391 11.484 1 95.69 164 VAL A C 1
ATOM 1358 O O . VAL A 1 164 ? -6.934 26.328 11.789 1 95.69 164 VAL A O 1
ATOM 1361 N N . PRO A 1 165 ? -5.078 25.531 10.789 1 94.81 165 PRO A N 1
ATOM 1362 C CA . PRO A 1 165 ? -4.797 26.859 10.234 1 94.81 165 PRO A CA 1
ATOM 1363 C C . PRO A 1 165 ? -5.945 27.406 9.375 1 94.81 165 PRO A C 1
ATOM 1365 O O . PRO A 1 165 ? -6.578 26.641 8.641 1 94.81 165 PRO A O 1
ATOM 1368 N N . GLU A 1 166 ? -6.137 28.641 9.398 1 95.06 166 GLU A N 1
ATOM 1369 C CA . GLU A 1 166 ? -7.301 29.281 8.797 1 95.06 166 GLU A CA 1
ATOM 1370 C C . GLU A 1 166 ? -7.309 29.109 7.281 1 95.06 166 GLU A C 1
ATOM 1372 O O . GLU A 1 166 ? -8.367 29.156 6.648 1 95.06 166 GLU A O 1
ATOM 1377 N N . ASN A 1 167 ? -6.184 28.938 6.73 1 93.94 167 ASN A N 1
ATOM 1378 C CA . ASN A 1 167 ? -6.133 28.812 5.277 1 93.94 167 ASN A CA 1
ATOM 1379 C C . ASN A 1 167 ? -6.367 27.375 4.824 1 93.94 167 ASN A C 1
ATOM 1381 O O . ASN A 1 167 ? -6.277 27.078 3.633 1 93.94 167 ASN A O 1
ATOM 1385 N N . TYR A 1 168 ? -6.633 26.562 5.73 1 95.5 168 TYR A N 1
ATOM 1386 C CA . TYR A 1 168 ? -6.969 25.172 5.41 1 95.5 168 TYR A CA 1
ATOM 1387 C C . TYR A 1 168 ? -8.258 24.75 6.109 1 95.5 168 TYR A C 1
ATOM 1389 O O . TYR A 1 168 ? -8.703 25.406 7.051 1 95.5 168 TYR A O 1
ATOM 1397 N N . LYS A 1 169 ? -8.805 23.75 5.551 1 96.19 169 LYS A N 1
ATOM 1398 C CA . LYS A 1 169 ? -9.836 22.969 6.227 1 96.19 169 LYS A CA 1
ATOM 1399 C C . LYS A 1 169 ? -9.375 21.531 6.461 1 96.19 169 LYS A C 1
ATOM 1401 O O . LYS A 1 169 ? -8.648 20.969 5.641 1 96.19 169 LYS A O 1
ATOM 1406 N N . LEU A 1 170 ? -9.734 21.078 7.578 1 97.19 170 LEU A N 1
ATOM 1407 C CA . LEU A 1 170 ? -9.508 19.656 7.832 1 97.19 170 LEU A CA 1
ATOM 1408 C C . LEU A 1 170 ? -10.734 18.844 7.473 1 97.19 170 LEU A C 1
ATOM 1410 O O . LEU A 1 170 ? -11.805 19.016 8.062 1 97.19 170 LEU A O 1
ATOM 1414 N N . VAL A 1 171 ? -10.594 17.969 6.527 1 97.12 171 VAL A N 1
ATOM 1415 C CA . VAL A 1 171 ? -11.734 17.188 6.039 1 97.12 171 VAL A CA 1
ATOM 1416 C C . VAL A 1 171 ? -11.438 15.695 6.145 1 97.12 171 VAL A C 1
ATOM 1418 O O . VAL A 1 171 ? -10.273 15.289 6.145 1 97.12 171 VAL A O 1
ATOM 1421 N N . ALA A 1 172 ? -12.445 14.922 6.281 1 98.12 172 ALA A N 1
ATOM 1422 C CA . ALA A 1 172 ? -12.352 13.461 6.305 1 98.12 172 ALA A CA 1
ATOM 1423 C C . ALA A 1 172 ? -12.852 12.859 4.992 1 98.12 172 ALA A C 1
ATOM 1425 O O . ALA A 1 172 ? -14 13.07 4.605 1 98.12 172 ALA A O 1
ATOM 1426 N N . ALA A 1 173 ? -12.023 12.164 4.328 1 97.81 173 ALA A N 1
ATOM 1427 C CA . ALA A 1 173 ? -12.398 11.523 3.066 1 97.81 173 ALA A CA 1
ATOM 1428 C C . ALA A 1 173 ? -12.414 10.008 3.201 1 97.81 173 ALA A C 1
ATOM 1430 O O . ALA A 1 173 ? -11.469 9.414 3.723 1 97.81 173 ALA A O 1
ATOM 1431 N N . PRO A 1 174 ? -13.508 9.375 2.768 1 96.69 174 PRO A N 1
ATOM 1432 C CA . PRO A 1 174 ? -13.547 7.91 2.811 1 96.69 174 PRO A CA 1
ATOM 1433 C C . PRO A 1 174 ? -12.586 7.266 1.812 1 96.69 174 PRO A C 1
ATOM 1435 O O . PRO A 1 174 ? -12.242 7.879 0.797 1 96.69 174 PRO A O 1
ATOM 1438 N N . LEU A 1 175 ? -12.219 6.059 2.049 1 96.62 175 LEU A N 1
ATOM 1439 C CA . LEU A 1 175 ? -11.25 5.363 1.207 1 96.62 175 LEU A CA 1
ATOM 1440 C C . LEU A 1 175 ? -11.781 5.199 -0.213 1 96.62 175 LEU A C 1
ATOM 1442 O O . LEU A 1 175 ? -11.023 5.273 -1.179 1 96.62 175 LEU A O 1
ATOM 1446 N N . PHE A 1 176 ? -13.055 5.031 -0.401 1 94.62 176 PHE A N 1
ATOM 1447 C CA . PHE A 1 176 ? -13.609 4.789 -1.727 1 94.62 176 PHE A CA 1
ATOM 1448 C C . PHE A 1 176 ? -13.516 6.043 -2.588 1 94.62 176 PHE A C 1
ATOM 1450 O O . PHE A 1 176 ? -13.516 5.957 -3.818 1 94.62 176 PHE A O 1
ATOM 1457 N N . GLU A 1 177 ? -13.516 7.188 -1.947 1 96.25 177 GLU A N 1
ATOM 1458 C CA . GLU A 1 177 ? -13.359 8.438 -2.686 1 96.25 177 GLU A CA 1
ATOM 1459 C C . GLU A 1 177 ? -11.922 8.633 -3.15 1 96.25 177 GLU A C 1
ATOM 1461 O O . GLU A 1 177 ? -11.68 9.211 -4.211 1 96.25 177 GLU A O 1
ATOM 1466 N N . LEU A 1 178 ? -11 8.148 -2.354 1 97.88 178 LEU A N 1
ATOM 1467 C CA . LEU A 1 178 ? -9.578 8.32 -2.637 1 97.88 178 LEU A CA 1
ATOM 1468 C C . LEU A 1 178 ? -9.109 7.328 -3.693 1 97.88 178 LEU A C 1
ATOM 1470 O O . LEU A 1 178 ? -8.305 7.672 -4.562 1 97.88 178 LEU A O 1
ATOM 1474 N N . TYR A 1 179 ? -9.664 6.16 -3.713 1 97.12 179 TYR A N 1
ATOM 1475 C CA . TYR A 1 179 ? -9.18 5.039 -4.516 1 97.12 179 TYR A CA 1
ATOM 1476 C C . TYR A 1 179 ? -9.219 5.375 -6 1 97.12 179 TYR A C 1
ATOM 1478 O O . TYR A 1 179 ? -10.273 5.727 -6.535 1 97.12 179 TYR A O 1
ATOM 1486 N N . ASN A 1 180 ? -7.957 5.266 -6.617 1 93.31 180 ASN A N 1
ATOM 1487 C CA . ASN A 1 180 ? -7.789 5.492 -8.047 1 93.31 180 ASN A CA 1
ATOM 1488 C C . ASN A 1 180 ? -8.195 6.906 -8.445 1 93.31 180 ASN A C 1
ATOM 1490 O O . ASN A 1 180 ? -8.695 7.125 -9.555 1 93.31 180 ASN A O 1
ATOM 1494 N N . ASN A 1 181 ? -8.094 7.879 -7.512 1 96.12 181 ASN A N 1
ATOM 1495 C CA . ASN A 1 181 ? -8.445 9.266 -7.781 1 96.12 181 ASN A CA 1
ATOM 1496 C C . ASN A 1 181 ? -7.223 10.18 -7.746 1 96.12 181 ASN A C 1
ATOM 1498 O O . ASN A 1 181 ? -7.207 11.172 -7.02 1 96.12 181 ASN A O 1
ATOM 1502 N N . GLY A 1 182 ? -6.27 9.805 -8.586 1 95.44 182 GLY A N 1
ATOM 1503 C CA . GLY A 1 182 ? -5.051 10.594 -8.656 1 95.44 182 GLY A CA 1
ATOM 1504 C C . GLY A 1 182 ? -5.285 12.008 -9.133 1 95.44 182 GLY A C 1
ATOM 1505 O O . GLY A 1 182 ? -4.582 12.938 -8.727 1 95.44 182 GLY A O 1
ATOM 1506 N N . HIS A 1 183 ? -6.23 12.164 -9.961 1 94.81 183 HIS A N 1
ATOM 1507 C CA . HIS A 1 183 ? -6.543 13.484 -10.5 1 94.81 183 HIS A CA 1
ATOM 1508 C C . HIS A 1 183 ? -7.012 14.43 -9.398 1 94.81 183 HIS A C 1
ATOM 1510 O O . HIS A 1 183 ? -6.648 15.609 -9.391 1 94.81 183 HIS A O 1
ATOM 1516 N N . GLY A 1 184 ? -7.738 13.914 -8.5 1 95.56 184 GLY A N 1
ATOM 1517 C CA . GLY A 1 184 ? -8.297 14.75 -7.445 1 95.56 184 GLY A CA 1
ATOM 1518 C C . GLY A 1 184 ? -7.387 14.891 -6.242 1 95.56 184 GLY A C 1
ATOM 1519 O O . GLY A 1 184 ? -7.266 15.977 -5.668 1 95.56 184 GLY A O 1
ATOM 1520 N N . TYR A 1 185 ? -6.699 13.836 -5.91 1 97.44 185 TYR A N 1
ATOM 1521 C CA . TYR A 1 185 ? -6.031 13.82 -4.613 1 97.44 185 TYR A CA 1
ATOM 1522 C C . TYR A 1 185 ? -4.527 13.648 -4.777 1 97.44 185 TYR A C 1
ATOM 1524 O O . TYR A 1 185 ? -3.773 13.781 -3.809 1 97.44 185 TYR A O 1
ATOM 1532 N N . GLY A 1 186 ? -4.059 13.375 -6.039 1 96.19 186 GLY A N 1
ATOM 1533 C CA . GLY A 1 186 ? -2.646 13.109 -6.266 1 96.19 186 GLY A CA 1
ATOM 1534 C C . GLY A 1 186 ? -2.277 11.648 -6.09 1 96.19 186 GLY A C 1
ATOM 1535 O O . GLY A 1 186 ? -3.07 10.867 -5.566 1 96.19 186 GLY A O 1
ATOM 1536 N N . PRO A 1 187 ? -1.107 11.297 -6.477 1 96.38 187 PRO A N 1
ATOM 1537 C CA . PRO A 1 187 ? -0.702 9.891 -6.52 1 96.38 187 PRO A CA 1
ATOM 1538 C C . PRO A 1 187 ? -0.574 9.273 -5.129 1 96.38 187 PRO A C 1
ATOM 1540 O O . PRO A 1 187 ? -0.927 8.109 -4.934 1 96.38 187 PRO A O 1
ATOM 1543 N N . ILE A 1 188 ? -0.089 10.023 -4.176 1 97.94 188 ILE A N 1
ATOM 1544 C CA . ILE A 1 188 ? 0.165 9.469 -2.85 1 97.94 188 ILE A CA 1
ATOM 1545 C C . ILE A 1 188 ? -1.16 9.195 -2.143 1 97.94 188 ILE A C 1
ATOM 1547 O O . ILE A 1 188 ? -1.433 8.062 -1.73 1 97.94 188 ILE A O 1
ATOM 1551 N N . ILE A 1 189 ? -2.01 10.172 -2.088 1 98.5 189 ILE A N 1
ATOM 1552 C CA . ILE A 1 189 ? -3.262 10.047 -1.35 1 98.5 189 ILE A CA 1
ATOM 1553 C C . ILE A 1 189 ? -4.156 9.016 -2.029 1 98.5 189 ILE A C 1
ATOM 1555 O O . ILE A 1 189 ? -4.848 8.242 -1.358 1 98.5 189 ILE A O 1
ATOM 1559 N N . SER A 1 190 ? -4.164 8.98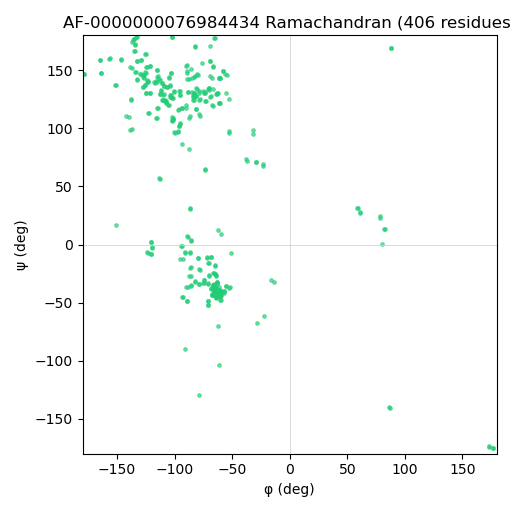4 -3.324 1 98 190 SER A N 1
ATOM 1560 C CA . SER A 1 190 ? -5.027 8.062 -4.055 1 98 190 SER A CA 1
ATOM 1561 C C . SER A 1 190 ? -4.562 6.617 -3.891 1 98 190 SER A C 1
ATOM 1563 O O . SER A 1 190 ? -5.301 5.684 -4.211 1 98 190 SER A O 1
ATOM 1565 N N . SER A 1 191 ? -3.348 6.398 -3.438 1 97.94 191 SER A N 1
ATOM 1566 C CA . SER A 1 191 ? -2.812 5.055 -3.242 1 97.94 191 SER A CA 1
ATOM 1567 C C . SER A 1 191 ? -3.088 4.551 -1.83 1 97.94 191 SER A C 1
ATOM 1569 O O . SER A 1 191 ? -2.9 3.365 -1.541 1 97.94 191 SER A O 1
ATOM 1571 N N . LEU A 1 192 ? -3.584 5.355 -0.985 1 98.5 192 LEU A N 1
ATOM 1572 C CA . LEU A 1 192 ? -3.705 5.031 0.432 1 98.5 192 LEU A CA 1
ATOM 1573 C C . LEU A 1 192 ? -4.672 3.873 0.646 1 98.5 192 LEU A C 1
ATOM 1575 O O . LEU A 1 192 ? -4.453 3.031 1.521 1 98.5 192 LEU A O 1
ATOM 1579 N N . PRO A 1 193 ? -5.758 3.799 -0.143 1 98.19 193 PRO A N 1
ATOM 1580 C CA . PRO A 1 193 ? -6.652 2.662 0.08 1 98.19 193 PRO A CA 1
ATOM 1581 C C . PRO A 1 193 ? -5.945 1.315 -0.06 1 98.19 193 PRO A C 1
ATOM 1583 O O . PRO A 1 193 ? -6.184 0.403 0.734 1 98.19 193 PRO A O 1
ATOM 1586 N N . GLU A 1 194 ? -5.059 1.156 -1.016 1 97.69 194 GLU A N 1
ATOM 1587 C CA . GLU A 1 194 ? -4.316 -0.088 -1.199 1 97.69 194 GLU A CA 1
ATOM 1588 C C . GLU A 1 194 ? -3.35 -0.33 -0.043 1 97.69 194 GLU A C 1
ATOM 1590 O O . GLU A 1 194 ? -3.262 -1.444 0.477 1 97.69 194 GLU A O 1
ATOM 1595 N N . VAL A 1 195 ? -2.699 0.7 0.329 1 97.25 195 VAL A N 1
ATOM 1596 C CA . VAL A 1 195 ? -1.701 0.622 1.391 1 97.25 195 VAL A CA 1
ATOM 1597 C C . VAL A 1 195 ? -2.383 0.292 2.717 1 97.25 195 VAL A C 1
ATOM 1599 O O . VAL A 1 195 ? -1.902 -0.554 3.475 1 97.25 195 VAL A O 1
ATOM 1602 N N . LEU A 1 196 ? -3.463 0.865 2.965 1 96.94 196 LEU A N 1
ATOM 1603 C CA . LEU A 1 196 ? -4.156 0.724 4.238 1 96.94 196 LEU A CA 1
ATOM 1604 C C . LEU A 1 196 ? -4.934 -0.588 4.293 1 96.94 196 LEU A C 1
ATOM 1606 O O . LEU A 1 196 ? -5.387 -1.005 5.363 1 96.94 196 LEU A O 1
ATOM 1610 N N . SER A 1 197 ? -5.074 -1.265 3.166 1 96.12 197 SER A N 1
ATOM 1611 C CA . SER A 1 197 ? -5.855 -2.496 3.104 1 96.12 197 SER A CA 1
ATOM 1612 C C . SER A 1 197 ? -5.172 -3.621 3.875 1 96.12 197 SER A C 1
ATOM 1614 O O . SER A 1 197 ? -5.785 -4.656 4.145 1 96.12 197 SER A O 1
ATOM 1616 N N . SER A 1 198 ? -3.939 -3.416 4.277 1 94.38 198 SER A N 1
ATOM 1617 C CA . SER A 1 198 ? -3.209 -4.441 5.016 1 94.38 198 SER A CA 1
ATOM 1618 C C . SER A 1 198 ? -3.486 -4.352 6.512 1 94.38 198 SER A C 1
ATOM 1620 O O . SER A 1 198 ? -3.082 -5.23 7.277 1 94.38 198 SER A O 1
ATOM 1622 N N . PHE A 1 199 ? -4.172 -3.361 6.938 1 93.81 199 PHE A N 1
ATOM 1623 C CA . PHE A 1 199 ? -4.465 -3.172 8.352 1 93.81 199 PHE A CA 1
ATOM 1624 C C . PHE A 1 199 ? -5.898 -3.58 8.672 1 93.81 199 PHE A C 1
ATOM 1626 O O . PHE A 1 199 ? -6.781 -3.48 7.812 1 93.81 199 PHE A O 1
ATOM 1633 N N . ASN A 1 200 ? -6.074 -4.059 9.828 1 92.06 200 ASN A N 1
ATOM 1634 C CA . ASN A 1 200 ? -7.41 -4.312 10.352 1 92.06 200 ASN A CA 1
ATOM 1635 C C . ASN A 1 200 ? -7.898 -3.166 11.234 1 92.06 200 ASN A C 1
ATOM 1637 O O . ASN A 1 200 ? -7.312 -2.893 12.281 1 92.06 200 ASN A O 1
ATOM 1641 N N . PHE A 1 201 ? -8.953 -2.52 10.789 1 93.88 201 PHE A N 1
ATOM 1642 C CA . PHE A 1 201 ? -9.484 -1.369 11.516 1 93.88 201 PHE A CA 1
ATOM 1643 C C . PHE A 1 201 ? -10.609 -1.788 12.445 1 93.88 201 PHE A C 1
ATOM 1645 O O . PHE A 1 201 ? -11.531 -2.504 12.031 1 93.88 201 PHE A O 1
ATOM 1652 N N . ILE A 1 202 ? -10.477 -1.38 13.656 1 94.81 202 ILE A N 1
ATOM 1653 C CA . ILE A 1 202 ? -11.531 -1.586 14.641 1 94.81 202 ILE A CA 1
ATOM 1654 C C . ILE A 1 202 ? -12.305 -0.284 14.852 1 94.81 202 ILE A C 1
ATOM 1656 O O . ILE A 1 202 ? -11.773 0.67 15.43 1 94.81 202 ILE A O 1
ATOM 1660 N N . CYS A 1 203 ? -13.469 -0.277 14.344 1 93.62 203 CYS A N 1
ATOM 1661 C CA . CYS A 1 203 ? -14.297 0.914 14.492 1 93.62 203 CYS A CA 1
ATOM 1662 C C . CYS A 1 203 ? -14.93 0.969 15.883 1 93.62 203 CYS A C 1
ATOM 1664 O O . CYS A 1 203 ? -15.82 0.173 16.188 1 93.62 203 CYS A O 1
ATOM 1666 N N . ASN A 1 204 ? -14.516 1.903 16.641 1 92.94 204 ASN A N 1
ATOM 1667 C CA . ASN A 1 204 ? -15.062 2.104 17.984 1 92.94 204 ASN A CA 1
ATOM 1668 C C . ASN A 1 204 ? -16.25 3.061 17.953 1 92.94 204 ASN A C 1
ATOM 1670 O O . ASN A 1 204 ? -16.422 3.816 17 1 92.94 204 ASN A O 1
ATOM 1674 N N . MET A 1 205 ? -17.156 2.91 18.953 1 86 205 MET A N 1
ATOM 1675 C CA . MET A 1 205 ? -18.328 3.762 19.062 1 86 205 MET A CA 1
ATOM 1676 C C . MET A 1 205 ? -18.047 4.984 19.922 1 86 205 MET A C 1
ATOM 1678 O O . MET A 1 205 ? -17.219 4.93 20.828 1 86 205 MET A O 1
ATOM 1682 N N . MET B 1 1 ? 12.758 3.973 27.266 1 20.22 1 MET B N 1
ATOM 1683 C CA . MET B 1 1 ? 13.25 3.174 26.141 1 20.22 1 MET B CA 1
ATOM 1684 C C . MET B 1 1 ? 12.195 3.066 25.047 1 20.22 1 MET B C 1
ATOM 1686 O O . MET B 1 1 ? 11.133 2.482 25.266 1 20.22 1 MET B O 1
ATOM 1690 N N . ALA B 1 2 ? 11.883 4.062 24.297 1 29.23 2 ALA B N 1
ATOM 1691 C CA . ALA B 1 2 ? 10.656 4.305 23.547 1 29.23 2 ALA B CA 1
ATOM 1692 C C . ALA B 1 2 ? 10.312 3.113 22.656 1 29.23 2 ALA B C 1
ATOM 1694 O O . ALA B 1 2 ? 11.18 2.568 21.969 1 29.23 2 ALA B O 1
ATOM 1695 N N . SER B 1 3 ? 9.453 2.221 23.141 1 30.42 3 SER B N 1
ATOM 1696 C CA . SER B 1 3 ? 9.016 1.031 22.422 1 30.42 3 SER B CA 1
ATOM 1697 C C . SER B 1 3 ? 9.039 1.255 20.906 1 30.42 3 SER B C 1
ATOM 1699 O O . SER B 1 3 ? 8.336 2.127 20.391 1 30.42 3 SER B O 1
ATOM 1701 N N . LEU B 1 4 ? 10.18 1.338 20.359 1 37.09 4 LEU B N 1
ATOM 1702 C CA . LEU B 1 4 ? 10.383 1.25 18.906 1 37.09 4 LEU B CA 1
ATOM 1703 C C . LEU B 1 4 ? 9.234 0.501 18.25 1 37.09 4 LEU B C 1
ATOM 1705 O O . LEU B 1 4 ? 9.016 -0.681 18.516 1 37.09 4 LEU B O 1
ATOM 1709 N N . THR B 1 5 ? 8.07 1.076 18.25 1 41.59 5 THR B N 1
ATOM 1710 C CA . THR B 1 5 ? 6.863 0.468 17.688 1 41.59 5 THR B CA 1
ATOM 1711 C C . THR B 1 5 ? 7.211 -0.429 16.5 1 41.59 5 THR B C 1
ATOM 1713 O O . THR B 1 5 ? 7.93 -0.011 15.594 1 41.59 5 THR B O 1
ATOM 1716 N N . LEU B 1 6 ? 7.383 -1.712 16.688 1 47.22 6 LEU B N 1
ATOM 1717 C CA . LEU B 1 6 ? 7.664 -2.928 15.93 1 47.22 6 LEU B CA 1
ATOM 1718 C C . LEU B 1 6 ? 7.465 -2.697 14.438 1 47.22 6 LEU B C 1
ATOM 1720 O O . LEU B 1 6 ? 8.18 -3.277 13.617 1 47.22 6 LEU B O 1
ATOM 1724 N N . GLY B 1 7 ? 6.523 -1.814 14 1 53.38 7 GLY B N 1
ATOM 1725 C CA . GLY B 1 7 ? 6.086 -1.863 12.617 1 53.38 7 GLY B CA 1
ATOM 1726 C C . GLY B 1 7 ? 6.859 -0.921 11.711 1 53.38 7 GLY B C 1
ATOM 1727 O O . GLY B 1 7 ? 6.637 -0.891 10.5 1 53.38 7 GLY B O 1
ATOM 1728 N N . VAL B 1 8 ? 7.883 -0.056 12.133 1 62.44 8 VAL B N 1
ATOM 1729 C CA . VAL B 1 8 ? 8.391 1.077 11.367 1 62.44 8 VAL B CA 1
ATOM 1730 C C . VAL B 1 8 ? 9.5 0.611 10.43 1 62.44 8 VAL B C 1
ATOM 1732 O O . VAL B 1 8 ? 9.617 1.104 9.305 1 62.44 8 VAL B O 1
ATOM 1735 N N . ASN B 1 9 ? 10.203 -0.433 10.758 1 73.12 9 ASN B N 1
ATOM 1736 C CA . ASN B 1 9 ? 11.234 -0.788 9.789 1 73.12 9 ASN B CA 1
ATOM 1737 C C . ASN B 1 9 ? 11.289 -2.295 9.547 1 73.12 9 ASN B C 1
ATOM 1739 O O . ASN B 1 9 ? 11.758 -3.045 10.406 1 73.12 9 ASN B O 1
ATOM 1743 N N . ARG B 1 10 ? 10.688 -2.74 8.492 1 85.75 10 ARG B N 1
ATOM 1744 C CA . ARG B 1 10 ? 10.688 -4.152 8.125 1 85.75 10 ARG B CA 1
ATOM 1745 C C . ARG B 1 10 ? 11.688 -4.426 7.004 1 85.75 10 ARG B C 1
ATOM 1747 O O . ARG B 1 10 ? 11.656 -3.764 5.965 1 85.75 10 ARG B O 1
ATOM 1754 N N . TYR B 1 11 ? 12.625 -5.414 7.242 1 92.06 11 TYR B N 1
ATOM 1755 C CA . TYR B 1 11 ? 13.648 -5.738 6.254 1 92.06 11 TYR B CA 1
ATOM 1756 C C . TYR B 1 11 ? 13.352 -7.07 5.578 1 92.06 11 TYR B C 1
ATOM 1758 O O . TYR B 1 11 ? 12.977 -8.039 6.242 1 92.06 11 TYR B O 1
ATOM 1766 N N . ILE B 1 12 ? 13.492 -7.125 4.277 1 94.75 12 ILE B N 1
ATOM 1767 C CA . ILE B 1 12 ? 13.273 -8.312 3.459 1 94.75 12 ILE B CA 1
ATOM 1768 C C . ILE B 1 12 ? 14.516 -8.609 2.629 1 94.75 12 ILE B C 1
ATOM 1770 O O . ILE B 1 12 ? 15.055 -7.719 1.96 1 94.75 12 ILE B O 1
ATOM 1774 N N . ASN B 1 13 ? 15 -9.836 2.641 1 96.5 13 ASN B N 1
ATOM 1775 C CA . ASN B 1 13 ? 16.141 -10.219 1.823 1 96.5 13 ASN B CA 1
ATOM 1776 C C . ASN B 1 13 ? 15.727 -10.555 0.396 1 96.5 13 ASN B C 1
ATOM 1778 O O . ASN B 1 13 ? 14.758 -11.289 0.186 1 96.5 13 ASN B O 1
ATOM 1782 N N . LEU B 1 14 ? 16.422 -9.969 -0.495 1 97.31 14 LEU B N 1
ATOM 1783 C CA . LEU B 1 14 ? 16.25 -10.289 -1.906 1 97.31 14 LEU B CA 1
ATOM 1784 C C . LEU B 1 14 ? 17.5 -10.977 -2.465 1 97.31 14 LEU B C 1
ATOM 1786 O O . LEU B 1 14 ? 18.625 -10.602 -2.125 1 97.31 14 LEU B O 1
ATOM 1790 N N . TYR B 1 15 ? 17.297 -11.883 -3.273 1 97.94 15 TYR B N 1
ATOM 1791 C CA . TYR B 1 15 ? 18.391 -12.586 -3.932 1 97.94 15 TYR B CA 1
ATOM 1792 C C . TYR B 1 15 ? 18.297 -12.461 -5.445 1 97.94 15 TYR B C 1
ATOM 1794 O O . TYR B 1 15 ? 17.203 -12.242 -5.984 1 97.94 15 TYR B O 1
ATOM 1802 N N . PRO B 1 16 ? 19.406 -12.547 -6.117 1 97.69 16 PRO B N 1
ATOM 1803 C CA . PRO B 1 16 ? 19.422 -12.352 -7.57 1 97.69 16 PRO B CA 1
ATOM 1804 C C . PRO B 1 16 ? 18.547 -13.367 -8.305 1 97.69 16 PRO B C 1
ATOM 1806 O O . PRO B 1 16 ? 18.531 -14.547 -7.938 1 97.69 16 PRO B O 1
ATOM 1809 N N . LEU B 1 17 ? 17.938 -12.922 -9.312 1 97.5 17 LEU B N 1
ATOM 1810 C CA . LEU B 1 17 ? 17.094 -13.773 -10.141 1 97.5 17 LEU B CA 1
ATOM 1811 C C . LEU B 1 17 ? 17.859 -14.977 -10.656 1 97.5 17 LEU B C 1
ATOM 1813 O O . LEU B 1 17 ? 17.312 -16.078 -10.773 1 97.5 17 LEU B O 1
ATOM 1817 N N . LYS B 1 18 ? 19.078 -14.789 -10.945 1 96.5 18 LYS B N 1
ATOM 1818 C CA . LYS B 1 18 ? 19.922 -15.828 -11.539 1 96.5 18 LYS B CA 1
ATOM 1819 C C . LYS B 1 18 ? 20.109 -17 -10.578 1 96.5 18 LYS B C 1
ATOM 1821 O O . LYS B 1 18 ? 20.547 -18.078 -10.984 1 96.5 18 LYS B O 1
ATOM 1826 N N . ASN B 1 19 ? 19.828 -16.766 -9.258 1 96.69 19 ASN B N 1
ATOM 1827 C CA . ASN B 1 19 ? 19.969 -17.812 -8.258 1 96.69 19 ASN B CA 1
ATOM 1828 C C . ASN B 1 19 ? 18.875 -18.859 -8.383 1 96.69 19 ASN B C 1
ATOM 1830 O O . ASN B 1 19 ? 18.953 -19.938 -7.777 1 96.69 19 ASN B O 1
ATOM 1834 N N . TYR B 1 20 ? 17.875 -18.578 -9.172 1 95.94 20 TYR B N 1
ATOM 1835 C CA . TYR B 1 20 ? 16.719 -19.453 -9.266 1 95.94 20 TYR B CA 1
ATOM 1836 C C . TYR B 1 20 ? 16.672 -20.172 -10.617 1 95.94 20 TYR B C 1
ATOM 1838 O O . TYR B 1 20 ? 17 -19.562 -11.648 1 95.94 20 TYR B O 1
ATOM 1846 N N . THR B 1 21 ? 16.375 -21.391 -10.531 1 95.44 21 THR B N 1
ATOM 1847 C CA . THR B 1 21 ? 16.234 -22.203 -11.742 1 95.44 21 THR B CA 1
ATOM 1848 C C . THR B 1 21 ? 14.758 -22.469 -12.023 1 95.44 21 THR B C 1
ATOM 1850 O O . THR B 1 21 ? 13.969 -22.688 -11.102 1 95.44 21 THR B O 1
ATOM 1853 N N . PHE B 1 22 ? 14.477 -22.484 -13.273 1 93.75 22 PHE B N 1
ATOM 1854 C CA . PHE B 1 22 ? 13.086 -22.641 -13.68 1 93.75 22 PHE B CA 1
ATOM 1855 C C . PHE B 1 22 ? 12.93 -23.859 -14.594 1 93.75 22 PHE B C 1
ATOM 1857 O O . PHE B 1 22 ? 13.508 -23.906 -15.68 1 93.75 22 PHE B O 1
ATOM 1864 N N . GLY B 1 23 ? 12.242 -24.844 -14.102 1 94.44 23 GLY B N 1
ATOM 1865 C CA . GLY B 1 23 ? 11.867 -26 -14.906 1 94.44 23 GLY B CA 1
ATOM 1866 C C . GLY B 1 23 ? 10.414 -25.953 -15.367 1 94.44 23 GLY B C 1
ATOM 1867 O O . GLY B 1 23 ? 9.703 -24.984 -15.109 1 94.44 23 GLY B O 1
ATOM 1868 N N . LYS B 1 24 ? 10.055 -26.984 -16.125 1 95.19 24 LYS B N 1
ATOM 1869 C CA . LYS B 1 24 ? 8.688 -27.078 -16.641 1 95.19 24 LYS B CA 1
ATOM 1870 C C . LYS B 1 24 ? 7.961 -28.281 -16.047 1 95.19 24 LYS B C 1
ATOM 1872 O O . LYS B 1 24 ? 8.578 -29.312 -15.773 1 95.19 24 LYS B O 1
ATOM 1877 N N . LYS B 1 25 ? 6.734 -28.094 -15.836 1 94.12 25 LYS B N 1
ATOM 1878 C CA . LYS B 1 25 ? 5.867 -29.203 -15.453 1 94.12 25 LYS B CA 1
ATOM 1879 C C . LYS B 1 25 ? 4.578 -29.203 -16.266 1 94.12 25 LYS B C 1
ATOM 1881 O O . LYS B 1 25 ? 4.395 -28.344 -17.156 1 94.12 25 LYS B O 1
ATOM 1886 N N . LYS B 1 26 ? 3.748 -30.203 -15.992 1 93.5 26 LYS B N 1
ATOM 1887 C CA . LYS B 1 26 ? 2.492 -30.344 -16.719 1 93.5 26 LYS B CA 1
ATOM 1888 C C . LYS B 1 26 ? 1.631 -29.094 -16.578 1 93.5 26 LYS B C 1
ATOM 1890 O O . LYS B 1 26 ? 1.595 -28.484 -15.516 1 93.5 26 LYS B O 1
ATOM 1895 N N . ALA B 1 27 ? 0.896 -28.891 -17.625 1 92.56 27 ALA B N 1
ATOM 1896 C CA . ALA B 1 27 ? 0.046 -27.703 -17.656 1 92.56 27 ALA B CA 1
ATOM 1897 C C . ALA B 1 27 ? -0.966 -27.719 -16.516 1 92.56 27 ALA B C 1
ATOM 1899 O O . ALA B 1 27 ? -1.494 -28.766 -16.156 1 92.56 27 ALA B O 1
ATOM 1900 N N . MET B 1 28 ? -1.194 -26.531 -16.016 1 87.44 28 MET B N 1
ATOM 1901 C CA . MET B 1 28 ? -2.207 -26.375 -14.984 1 87.44 28 MET B CA 1
ATOM 1902 C C . MET B 1 28 ? -3.607 -26.359 -15.586 1 87.44 28 MET B C 1
ATOM 1904 O O . MET B 1 28 ? -3.832 -25.734 -16.625 1 87.44 28 MET B O 1
ATOM 1908 N N . HIS B 1 29 ? -4.391 -27.141 -14.969 1 80.81 29 HIS B N 1
ATOM 1909 C CA . HIS B 1 29 ? -5.762 -27.188 -15.469 1 80.81 29 HIS B CA 1
ATOM 1910 C C . HIS B 1 29 ? -6.477 -25.859 -15.211 1 80.81 29 HIS B C 1
ATOM 1912 O O . HIS B 1 29 ? -6.465 -25.344 -14.094 1 80.81 29 HIS B O 1
ATOM 1918 N N . GLU B 1 30 ? -6.938 -25.188 -16.297 1 73.5 30 GLU B N 1
ATOM 1919 C CA . GLU B 1 30 ? -7.746 -23.984 -16.141 1 73.5 30 GLU B CA 1
ATOM 1920 C C . GLU B 1 30 ? -9.227 -24.328 -16 1 73.5 30 GLU B C 1
ATOM 1922 O O . GLU B 1 30 ? -9.812 -24.938 -16.891 1 73.5 30 GLU B O 1
ATOM 1927 N N . ILE B 1 31 ? -9.703 -24.141 -14.844 1 68.69 31 ILE B N 1
ATOM 1928 C CA . ILE B 1 31 ? -11.07 -24.547 -14.562 1 68.69 31 ILE B CA 1
ATOM 1929 C C . ILE B 1 31 ? -12.039 -23.734 -15.422 1 68.69 31 ILE B C 1
ATOM 1931 O O . ILE B 1 31 ? -12.977 -24.297 -16.016 1 68.69 31 ILE B O 1
ATOM 1935 N N . ASP B 1 32 ? -11.703 -22.422 -15.547 1 70.69 32 ASP B N 1
ATOM 1936 C CA . ASP B 1 32 ? -12.68 -21.594 -16.234 1 70.69 32 ASP B CA 1
ATOM 1937 C C . ASP B 1 32 ? -12.156 -21.156 -17.609 1 70.69 32 ASP B C 1
ATOM 1939 O O . ASP B 1 32 ? -11.047 -20.625 -17.703 1 70.69 32 ASP B O 1
ATOM 1943 N N . SER B 1 33 ? -12.922 -21.453 -18.609 1 71 33 SER B N 1
ATOM 1944 C CA . SER B 1 33 ? -12.539 -21.125 -19.984 1 71 33 SER B CA 1
ATOM 1945 C C . SER B 1 33 ? -12.883 -19.688 -20.312 1 71 33 SER B C 1
ATOM 1947 O O . SER B 1 33 ? -12.188 -19.047 -21.109 1 71 33 SER B O 1
ATOM 1949 N N . THR B 1 34 ? -13.938 -19.188 -19.719 1 77.88 34 THR B N 1
ATOM 1950 C CA . THR B 1 34 ? -14.391 -17.828 -19.984 1 77.88 34 THR B CA 1
ATOM 1951 C C . THR B 1 34 ? -14.719 -17.094 -18.688 1 77.88 34 THR B C 1
ATOM 1953 O O . THR B 1 34 ? -14.812 -17.719 -17.625 1 77.88 34 THR B O 1
ATOM 1956 N N . LEU B 1 35 ? -14.852 -15.844 -18.891 1 81.56 35 LEU B N 1
ATOM 1957 C CA . LEU B 1 35 ? -15.266 -15.023 -17.75 1 81.56 35 LEU B CA 1
ATOM 1958 C C . LEU B 1 35 ? -16.656 -15.43 -17.266 1 81.56 35 LEU B C 1
ATOM 1960 O O . LEU B 1 35 ? -16.906 -15.477 -16.062 1 81.56 35 LEU B O 1
ATOM 1964 N N . GLU B 1 36 ? -17.469 -15.711 -18.188 1 85.25 36 GLU B N 1
ATOM 1965 C CA . GLU B 1 36 ? -18.844 -16.078 -17.875 1 85.25 36 GLU B CA 1
ATOM 1966 C C . GLU B 1 36 ? -18.906 -17.375 -17.062 1 85.25 36 GLU B C 1
ATOM 1968 O O . GLU B 1 36 ? -19.656 -17.469 -16.094 1 85.25 36 GLU B O 1
ATOM 1973 N N . THR B 1 37 ? -18.141 -18.281 -17.516 1 87.69 37 THR B N 1
ATOM 1974 C CA . THR B 1 37 ? -18.125 -19.562 -16.828 1 87.69 37 THR B CA 1
ATOM 1975 C C . THR B 1 37 ? -17.531 -19.406 -15.422 1 87.69 37 THR B C 1
ATOM 1977 O O . THR B 1 37 ? -17.969 -20.078 -14.484 1 87.69 37 THR B O 1
ATOM 1980 N N . ARG B 1 38 ? -16.625 -18.578 -15.32 1 86.81 38 ARG B N 1
ATOM 1981 C CA . ARG B 1 38 ? -16.016 -18.328 -14.023 1 86.81 38 ARG B CA 1
ATOM 1982 C C . ARG B 1 38 ? -17.031 -17.734 -13.047 1 86.81 38 ARG B C 1
ATOM 1984 O O . ARG B 1 38 ? -17.141 -18.203 -11.906 1 86.81 38 ARG B O 1
ATOM 1991 N N . PHE B 1 39 ? -17.781 -16.797 -13.469 1 91.31 39 PHE B N 1
ATOM 1992 C CA . PHE B 1 39 ? -18.719 -16.141 -12.562 1 91.31 39 PHE B CA 1
ATOM 1993 C C . PHE B 1 39 ? -19.922 -17.047 -12.281 1 91.31 39 PHE B C 1
ATOM 1995 O O . PHE B 1 39 ? -20.484 -17 -11.188 1 91.31 39 PHE B O 1
ATOM 2002 N N . ALA B 1 40 ? -20.234 -17.859 -13.281 1 91.31 40 ALA B N 1
ATOM 2003 C CA . ALA B 1 40 ? -21.266 -18.859 -13.031 1 91.31 40 ALA B CA 1
ATOM 2004 C C . ALA B 1 40 ? -20.844 -19.828 -11.922 1 91.31 40 ALA B C 1
ATOM 2006 O O . ALA B 1 40 ? -21.641 -20.109 -11.016 1 91.31 40 ALA B O 1
ATOM 2007 N N . ARG B 1 41 ? -19.672 -20.188 -12.062 1 91.25 41 ARG B N 1
ATOM 2008 C CA . ARG B 1 41 ? -19.141 -21.078 -11.031 1 91.25 41 ARG B CA 1
ATOM 2009 C C . ARG B 1 41 ? -19.062 -20.359 -9.688 1 91.25 41 ARG B C 1
ATOM 2011 O O . ARG B 1 41 ? -19.375 -20.953 -8.648 1 91.25 41 ARG B O 1
ATOM 2018 N N . MET B 1 42 ? -18.672 -19.172 -9.711 1 91.56 42 MET B N 1
ATOM 2019 C CA . MET B 1 42 ? -18.578 -18.391 -8.477 1 91.56 42 MET B CA 1
ATOM 2020 C C . MET B 1 42 ? -19.938 -18.266 -7.801 1 91.56 42 MET B C 1
ATOM 2022 O O . MET B 1 42 ? -20.031 -18.328 -6.574 1 91.56 42 MET B O 1
ATOM 2026 N N . ARG B 1 43 ? -20.938 -18.078 -8.609 1 94.38 43 ARG B N 1
ATOM 2027 C CA . ARG B 1 43 ? -22.281 -17.953 -8.078 1 94.38 43 ARG B CA 1
ATOM 2028 C C . ARG B 1 43 ? -22.719 -19.25 -7.406 1 94.38 43 ARG B C 1
ATOM 2030 O O . ARG B 1 43 ? -23.281 -19.234 -6.309 1 94.38 43 ARG B O 1
ATOM 2037 N N . GLU B 1 44 ? -22.406 -20.297 -8.047 1 93.56 44 GLU B N 1
ATOM 2038 C CA . GLU B 1 44 ? -22.766 -21.609 -7.504 1 93.56 44 GLU B CA 1
ATOM 2039 C C . GLU B 1 44 ? -22.016 -21.891 -6.199 1 93.56 44 GLU B C 1
ATOM 2041 O O . GLU B 1 44 ? -22.609 -22.375 -5.238 1 93.56 44 GLU B O 1
ATOM 2046 N N . GLU B 1 45 ? -20.781 -21.562 -6.215 1 91.75 45 GLU B N 1
ATOM 2047 C CA . GLU B 1 45 ? -19.969 -21.797 -5.027 1 91.75 45 GLU B CA 1
ATOM 2048 C C . GLU B 1 45 ? -20.406 -20.922 -3.867 1 91.75 45 GLU B C 1
ATOM 2050 O O . GLU B 1 45 ? -20.375 -21.344 -2.711 1 91.75 45 GLU B O 1
ATOM 2055 N N . TYR B 1 46 ? -20.812 -19.75 -4.227 1 93.5 46 TYR B N 1
ATOM 2056 C CA . TYR B 1 46 ? -21.266 -18.828 -3.197 1 93.5 46 TYR B CA 1
ATOM 2057 C C . TYR B 1 46 ? -22.484 -19.359 -2.467 1 93.5 46 TYR B C 1
ATOM 2059 O O . TYR B 1 46 ? -22.625 -19.172 -1.256 1 93.5 46 TYR B O 1
ATOM 2067 N N . LEU B 1 47 ? -23.359 -19.969 -3.199 1 92.94 47 LEU B N 1
ATOM 2068 C CA . LEU B 1 47 ? -24.578 -20.531 -2.619 1 92.94 47 LEU B CA 1
ATOM 2069 C C . LEU B 1 47 ? -24.25 -21.672 -1.674 1 92.94 47 LEU B C 1
ATOM 2071 O O . LEU B 1 47 ? -24.938 -21.891 -0.682 1 92.94 47 LEU B O 1
ATOM 2075 N N . LYS B 1 48 ? -23.094 -22.297 -1.898 1 91.75 48 LYS B N 1
ATOM 2076 C CA . LYS B 1 48 ? -22.734 -23.484 -1.131 1 91.75 48 LYS B CA 1
ATOM 2077 C C . LYS B 1 48 ? -21.891 -23.125 0.085 1 91.75 48 LYS B C 1
ATOM 2079 O O . LYS B 1 48 ? -22.125 -23.625 1.185 1 91.75 48 LYS B O 1
ATOM 2084 N N . ILE B 1 49 ? -20.906 -22.266 -0.128 1 90.62 49 ILE B N 1
ATOM 2085 C CA . ILE B 1 49 ? -19.922 -22.109 0.937 1 90.62 49 ILE B CA 1
ATOM 2086 C C . ILE B 1 49 ? -19.859 -20.641 1.35 1 90.62 49 ILE B C 1
ATOM 2088 O O . ILE B 1 49 ? -19.188 -20.281 2.32 1 90.62 49 ILE B O 1
ATOM 2092 N N . GLY B 1 50 ? -20.562 -19.75 0.616 1 91.75 50 GLY B N 1
ATOM 2093 C CA . GLY B 1 50 ? -20.547 -18.328 0.957 1 91.75 50 GLY B CA 1
ATOM 2094 C C . GLY B 1 50 ? -19.391 -17.578 0.313 1 91.75 50 GLY B C 1
ATOM 2095 O O . GLY B 1 50 ? -19.094 -17.797 -0.861 1 91.75 50 GLY B O 1
ATOM 2096 N N . VAL B 1 51 ? -18.828 -16.672 1.098 1 93.06 51 VAL B N 1
ATOM 2097 C CA . VAL B 1 51 ? -17.797 -15.789 0.582 1 93.06 51 VAL B CA 1
ATOM 2098 C C . VAL B 1 51 ? -16.578 -16.609 0.164 1 93.06 51 VAL B C 1
ATOM 2100 O O . VAL B 1 51 ? -16.109 -17.484 0.917 1 93.06 51 VAL B O 1
ATOM 2103 N N . ARG B 1 52 ? -16.141 -16.375 -0.985 1 94.94 52 ARG B N 1
ATOM 2104 C CA . ARG B 1 52 ? -14.922 -17.016 -1.467 1 94.94 52 ARG B CA 1
ATOM 2105 C C . ARG B 1 52 ? -13.695 -16.391 -0.804 1 94.94 52 ARG B C 1
ATOM 2107 O O . ARG B 1 52 ? -13.555 -15.172 -0.746 1 94.94 52 ARG B O 1
ATOM 2114 N N . ARG B 1 53 ? -12.828 -17.25 -0.284 1 96.31 53 ARG B N 1
ATOM 2115 C CA . ARG B 1 53 ? -11.547 -16.797 0.26 1 96.31 53 ARG B CA 1
ATOM 2116 C C . ARG B 1 53 ? -10.398 -17.203 -0.652 1 96.31 53 ARG B C 1
ATOM 2118 O O . ARG B 1 53 ? -10.289 -18.375 -1.037 1 96.31 53 ARG B O 1
ATOM 2125 N N . SER B 1 54 ? -9.664 -16.266 -1.058 1 97.12 54 SER B N 1
ATOM 2126 C CA . SER B 1 54 ? -8.523 -16.547 -1.922 1 97.12 54 SER B CA 1
ATOM 2127 C C . SER B 1 54 ? -7.266 -15.836 -1.436 1 97.12 54 SER B C 1
ATOM 2129 O O . SER B 1 54 ? -7.348 -14.906 -0.633 1 97.12 54 SER B O 1
ATOM 2131 N N . VAL B 1 55 ? -6.105 -16.359 -1.836 1 98.19 55 VAL B N 1
ATOM 2132 C CA . VAL B 1 55 ? -4.82 -15.789 -1.456 1 98.19 55 VAL B CA 1
ATOM 2133 C C . VAL B 1 55 ? -3.914 -15.688 -2.682 1 98.19 55 VAL B C 1
ATOM 2135 O O . VAL B 1 55 ? -4.07 -16.453 -3.637 1 98.19 55 VAL B O 1
ATOM 2138 N N . GLU B 1 56 ? -3.09 -14.711 -2.674 1 98.5 56 GLU B N 1
ATOM 2139 C CA . GLU B 1 56 ? -2.039 -14.555 -3.672 1 98.5 56 GLU B CA 1
ATOM 2140 C C . GLU B 1 56 ? -0.696 -14.242 -3.018 1 98.5 56 GLU B C 1
ATOM 2142 O O . GLU B 1 56 ? -0.642 -13.547 -2 1 98.5 56 GLU B O 1
ATOM 2147 N N . GLY B 1 57 ? 0.337 -14.805 -3.576 1 98.69 57 GLY B N 1
ATOM 2148 C CA . GLY B 1 57 ? 1.686 -14.57 -3.086 1 98.69 57 GLY B CA 1
ATOM 2149 C C . GLY B 1 57 ? 2.479 -13.609 -3.953 1 98.69 57 GLY B C 1
ATOM 2150 O O . GLY B 1 57 ? 2.514 -13.758 -5.176 1 98.69 57 GLY B O 1
ATOM 2151 N N . VAL B 1 58 ? 3.025 -12.656 -3.35 1 98.81 58 VAL B N 1
ATOM 2152 C CA . VAL B 1 58 ? 3.938 -11.727 -4.012 1 98.81 58 VAL B CA 1
ATOM 2153 C C . VAL B 1 58 ? 5.383 -12.148 -3.75 1 98.81 58 VAL B C 1
ATOM 2155 O O . VAL B 1 58 ? 5.941 -11.844 -2.693 1 98.81 58 VAL B O 1
ATOM 2158 N N . LEU B 1 59 ? 5.945 -12.844 -4.668 1 98.62 59 LEU B N 1
ATOM 2159 C CA . LEU B 1 59 ? 7.328 -13.297 -4.586 1 98.62 59 LEU B CA 1
ATOM 2160 C C . LEU B 1 59 ? 8.281 -12.25 -5.16 1 98.62 59 LEU B C 1
ATOM 2162 O O . LEU B 1 59 ? 8.055 -11.742 -6.262 1 98.62 59 LEU B O 1
ATOM 2166 N N . ILE B 1 60 ? 9.281 -11.969 -4.441 1 97.75 60 ILE B N 1
ATOM 2167 C CA . ILE B 1 60 ? 10.156 -10.867 -4.844 1 97.75 60 ILE B CA 1
ATOM 2168 C C . ILE B 1 60 ? 11.594 -11.375 -4.977 1 97.75 60 ILE B C 1
ATOM 2170 O O . ILE B 1 60 ? 12.047 -12.195 -4.172 1 97.75 60 ILE B O 1
ATOM 2174 N N . VAL B 1 61 ? 12.242 -10.875 -5.965 1 97.88 61 VAL B N 1
ATOM 2175 C CA . VAL B 1 61 ? 13.641 -11.156 -6.242 1 97.88 61 VAL B CA 1
ATOM 2176 C C . VAL B 1 61 ? 14.375 -9.859 -6.586 1 97.88 61 VAL B C 1
ATOM 2178 O O . VAL B 1 61 ? 13.773 -8.789 -6.59 1 97.88 61 VAL B O 1
ATOM 2181 N N . GLN B 1 62 ? 15.625 -10 -6.785 1 95.75 62 GLN B N 1
ATOM 2182 C CA . GLN B 1 62 ? 16.375 -8.828 -7.219 1 95.75 62 GLN B CA 1
ATOM 2183 C C . GLN B 1 62 ? 16.984 -9.047 -8.602 1 95.75 62 GLN B C 1
ATOM 2185 O O . GLN B 1 62 ? 17.406 -10.164 -8.93 1 95.75 62 GLN B O 1
ATOM 2190 N N . GLN B 1 63 ? 16.953 -8.055 -9.406 1 94.5 63 GLN B N 1
ATOM 2191 C CA . GLN B 1 63 ? 17.672 -7.969 -10.672 1 94.5 63 GLN B CA 1
ATOM 2192 C C . GLN B 1 63 ? 18.281 -6.586 -10.859 1 94.5 63 GLN B C 1
ATOM 2194 O O . GLN B 1 63 ? 17.609 -5.57 -10.688 1 94.5 63 GLN B O 1
ATOM 2199 N N . TYR B 1 64 ? 19.594 -6.48 -11.094 1 89.19 64 TYR B N 1
ATOM 2200 C CA . TYR B 1 64 ? 20.328 -5.238 -11.289 1 89.19 64 TYR B CA 1
ATOM 2201 C C . TYR B 1 64 ? 20.188 -4.324 -10.078 1 89.19 64 TYR B C 1
ATOM 2203 O O . TYR B 1 64 ? 20.078 -3.105 -10.227 1 89.19 64 TYR B O 1
ATOM 2211 N N . GLY B 1 65 ? 20.047 -4.922 -8.906 1 89.62 65 GLY B N 1
ATOM 2212 C CA . GLY B 1 65 ? 19.984 -4.168 -7.664 1 89.62 65 GLY B CA 1
ATOM 2213 C C . GLY B 1 65 ? 18.609 -3.602 -7.371 1 89.62 65 GLY B C 1
ATOM 2214 O O . GLY B 1 65 ? 18.469 -2.754 -6.488 1 89.62 65 GLY B O 1
ATOM 2215 N N . LEU B 1 66 ? 17.594 -4.074 -8.102 1 92.06 66 LEU B N 1
ATOM 2216 C CA . LEU B 1 66 ? 16.234 -3.576 -7.938 1 92.06 66 LEU B CA 1
ATOM 2217 C C . LEU B 1 66 ? 15.266 -4.719 -7.645 1 92.06 66 LEU B C 1
A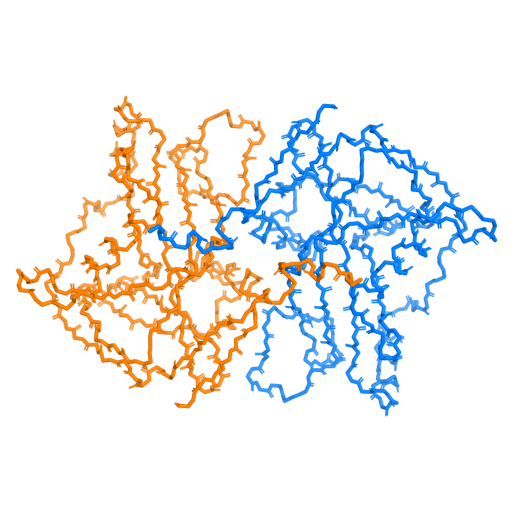TOM 2219 O O . LEU B 1 66 ? 15.445 -5.832 -8.148 1 92.06 66 LEU B O 1
ATOM 2223 N N . PRO B 1 67 ? 14.273 -4.43 -6.883 1 95.44 67 PRO B N 1
ATOM 2224 C CA . PRO B 1 67 ? 13.266 -5.457 -6.617 1 95.44 67 PRO B CA 1
ATOM 2225 C C . PRO B 1 67 ? 12.406 -5.773 -7.844 1 95.44 67 PRO B C 1
ATOM 2227 O O . PRO B 1 67 ? 12.008 -4.863 -8.578 1 95.44 67 PRO B O 1
ATOM 2230 N N . HIS B 1 68 ? 12.211 -7.012 -8.078 1 97.88 68 HIS B N 1
ATOM 2231 C CA . HIS B 1 68 ? 11.328 -7.535 -9.117 1 97.88 68 HIS B CA 1
ATOM 2232 C C . HIS B 1 68 ? 10.273 -8.469 -8.523 1 97.88 68 HIS B C 1
ATOM 2234 O O . HIS B 1 68 ? 10.57 -9.25 -7.613 1 97.88 68 HIS B O 1
ATOM 2240 N N . VAL B 1 69 ? 9.094 -8.336 -9.031 1 98.56 69 VAL B N 1
ATOM 2241 C CA . VAL B 1 69 ? 8.016 -9.234 -8.633 1 98.56 69 VAL B CA 1
ATOM 2242 C C . VAL B 1 69 ? 7.895 -10.383 -9.641 1 98.56 69 VAL B C 1
ATOM 2244 O O . VAL B 1 69 ? 7.902 -10.156 -10.852 1 98.56 69 VAL B O 1
ATOM 2247 N N . LEU B 1 70 ? 7.816 -11.602 -9.164 1 98.69 70 LEU B N 1
ATOM 2248 C CA . LEU B 1 70 ? 7.605 -12.75 -10.039 1 98.69 70 LEU B CA 1
ATOM 2249 C C . LEU B 1 70 ? 6.129 -12.898 -10.391 1 98.69 70 LEU B C 1
ATOM 2251 O O . LEU B 1 70 ? 5.273 -12.922 -9.508 1 98.69 70 LEU B O 1
ATOM 2255 N N . LEU B 1 71 ? 5.863 -12.984 -11.672 1 98.62 71 LEU B N 1
ATOM 2256 C CA . LEU B 1 71 ? 4.504 -13.086 -12.188 1 98.62 71 LEU B CA 1
ATOM 2257 C C . LEU B 1 71 ? 4.363 -14.289 -13.117 1 98.62 71 LEU B C 1
ATOM 2259 O O . LEU B 1 71 ? 5.316 -14.656 -13.812 1 98.62 71 LEU B O 1
ATOM 2263 N N . LEU B 1 72 ? 3.203 -14.891 -13.078 1 97.44 72 LEU B N 1
ATOM 2264 C CA . LEU B 1 72 ? 2.848 -15.875 -14.086 1 97.44 72 LEU B CA 1
ATOM 2265 C C . LEU B 1 72 ? 2.305 -15.195 -15.344 1 97.44 72 LEU B C 1
ATOM 2267 O O . LEU B 1 72 ? 1.407 -14.352 -15.258 1 97.44 72 LEU B O 1
ATOM 2271 N N . GLN B 1 73 ? 2.865 -15.461 -16.375 1 96.75 73 GLN B N 1
ATOM 2272 C CA . GLN B 1 73 ? 2.41 -14.938 -17.672 1 96.75 73 GLN B CA 1
ATOM 2273 C C . GLN B 1 73 ? 1.76 -16.031 -18.5 1 96.75 73 GLN B C 1
ATOM 2275 O O . GLN B 1 73 ? 2.385 -17.047 -18.797 1 96.75 73 GLN B O 1
ATOM 2280 N N . SER B 1 74 ? 0.547 -15.805 -18.859 1 92.81 74 SER B N 1
ATOM 2281 C CA . SER B 1 74 ? -0.147 -16.781 -19.703 1 92.81 74 SER B CA 1
ATOM 2282 C C . SER B 1 74 ? 0.217 -16.594 -21.172 1 92.81 74 SER B C 1
ATOM 2284 O O . SER B 1 74 ? 0.879 -15.625 -21.531 1 92.81 74 SER B O 1
ATOM 2286 N N . ARG B 1 75 ? -0.204 -17.547 -21.969 1 88.62 75 ARG B N 1
ATOM 2287 C CA . ARG B 1 75 ? 0.054 -17.5 -23.406 1 88.62 75 ARG B CA 1
ATOM 2288 C C . ARG B 1 75 ? -0.653 -16.312 -24.031 1 88.62 75 ARG B C 1
ATOM 2290 O O . ARG B 1 75 ? -0.185 -15.766 -25.047 1 88.62 75 ARG B O 1
ATOM 2297 N N . ASN B 1 76 ? -1.728 -15.844 -23.469 1 86.75 76 ASN B N 1
ATOM 2298 C CA . ASN B 1 76 ? -2.494 -14.711 -23.969 1 86.75 76 ASN B CA 1
ATOM 2299 C C . ASN B 1 76 ? -1.977 -13.391 -23.422 1 86.75 76 ASN B C 1
ATOM 2301 O O . ASN B 1 76 ? -2.676 -12.375 -23.469 1 86.75 76 ASN B O 1
ATOM 2305 N N . MET B 1 77 ? -0.9 -13.406 -22.734 1 87.69 77 MET B N 1
ATOM 2306 C CA . MET B 1 77 ? -0.132 -12.242 -22.297 1 87.69 77 MET B CA 1
ATOM 2307 C C . MET B 1 77 ? -0.785 -11.578 -21.094 1 87.69 77 MET B C 1
ATOM 2309 O O . MET B 1 77 ? -0.639 -10.375 -20.875 1 87.69 77 MET B O 1
ATOM 2313 N N . PHE B 1 78 ? -1.532 -12.383 -20.406 1 92 78 PHE B N 1
ATOM 2314 C CA . PHE B 1 78 ? -2.051 -11.922 -19.125 1 92 78 PHE B CA 1
ATOM 2315 C C . PHE B 1 78 ? -1.078 -12.25 -18 1 92 78 PHE B C 1
ATOM 2317 O O . PHE B 1 78 ? -0.421 -13.297 -18.031 1 92 78 PHE B O 1
ATOM 2324 N N . PHE B 1 79 ? -1.002 -11.352 -17.094 1 97.31 79 PHE B N 1
ATOM 2325 C CA . PHE B 1 79 ? -0.128 -11.547 -15.945 1 97.31 79 PHE B CA 1
ATOM 2326 C C . PHE B 1 79 ? -0.943 -11.758 -14.672 1 97.31 79 PHE B C 1
ATOM 2328 O O . PHE B 1 79 ? -1.964 -11.102 -14.469 1 97.31 79 PHE B O 1
ATOM 2335 N N . LYS B 1 80 ? -0.5 -12.672 -13.852 1 96.81 80 LYS B N 1
ATOM 2336 C CA . LYS B 1 80 ? -1.152 -12.844 -12.562 1 96.81 80 LYS B CA 1
ATOM 2337 C C . LYS B 1 80 ? -0.149 -13.266 -11.492 1 96.81 80 LYS B C 1
ATOM 2339 O O . LYS B 1 80 ? 0.952 -13.719 -11.812 1 96.81 80 LYS B O 1
ATOM 2344 N N . LEU B 1 81 ? -0.488 -13.047 -10.336 1 98.5 81 LEU B N 1
ATOM 2345 C CA . LEU B 1 81 ? 0.271 -13.555 -9.195 1 98.5 81 LEU B CA 1
ATOM 2346 C C . LEU B 1 81 ? -0.056 -15.016 -8.938 1 98.5 81 LEU B C 1
ATOM 2348 O O . LEU B 1 81 ? -1.179 -15.461 -9.188 1 98.5 81 LEU B O 1
ATOM 2352 N N . PRO B 1 82 ? 0.938 -15.797 -8.484 1 97.81 82 PRO B N 1
ATOM 2353 C CA . PRO B 1 82 ? 0.561 -17.141 -8.039 1 97.81 82 PRO B CA 1
ATOM 2354 C C . PRO B 1 82 ? -0.398 -17.125 -6.852 1 97.81 82 PRO B C 1
ATOM 2356 O O . PRO B 1 82 ? -0.163 -16.406 -5.875 1 97.81 82 PRO B O 1
ATOM 2359 N N . GLY B 1 83 ? -1.44 -17.828 -6.926 1 96.88 83 GLY B N 1
ATOM 2360 C CA . GLY B 1 83 ? -2.463 -17.859 -5.895 1 96.88 83 GLY B CA 1
ATOM 2361 C C . GLY B 1 83 ? -3.656 -18.719 -6.258 1 96.88 83 GLY B C 1
ATOM 2362 O O . GLY B 1 83 ? -3.623 -19.453 -7.254 1 96.88 83 GLY B O 1
ATOM 2363 N N . GLY B 1 84 ? -4.684 -18.688 -5.367 1 95.31 84 GLY B N 1
ATOM 2364 C CA . GLY B 1 84 ? -5.863 -19.516 -5.566 1 95.31 84 GLY B CA 1
ATOM 2365 C C . GLY B 1 84 ? -6.824 -19.484 -4.391 1 95.31 84 GLY B C 1
ATOM 2366 O O . GLY B 1 84 ? -6.652 -18.688 -3.467 1 95.31 84 GLY B O 1
ATOM 2367 N N . ASP B 1 85 ? -7.801 -20.328 -4.543 1 94.62 85 ASP B N 1
ATOM 2368 C CA . ASP B 1 85 ? -8.859 -20.375 -3.539 1 94.62 85 ASP B CA 1
ATOM 2369 C C . ASP B 1 85 ? -8.445 -21.219 -2.334 1 94.62 85 ASP B C 1
ATOM 2371 O O . ASP B 1 85 ? -7.789 -22.25 -2.488 1 94.62 85 ASP B O 1
ATOM 2375 N N . LEU B 1 86 ? -8.906 -20.75 -1.251 1 96.31 86 LEU B N 1
ATOM 2376 C CA . LEU B 1 86 ? -8.68 -21.5 -0.024 1 96.31 86 LEU B CA 1
ATOM 2377 C C . LEU B 1 86 ? -9.766 -22.562 0.167 1 96.31 86 LEU B C 1
ATOM 2379 O O . LEU B 1 86 ? -10.914 -22.359 -0.236 1 96.31 86 LEU B O 1
ATOM 2383 N N . LYS B 1 87 ? -9.43 -23.609 0.805 1 92.12 87 LYS B N 1
ATOM 2384 C CA . LYS B 1 87 ? -10.406 -24.609 1.252 1 92.12 87 LYS B CA 1
ATOM 2385 C C . LYS B 1 87 ? -11.164 -24.109 2.484 1 92.12 87 LYS B C 1
ATOM 2387 O O . LYS B 1 87 ? -10.719 -23.188 3.166 1 92.12 87 LYS B O 1
ATOM 2392 N N . SER B 1 88 ? -12.523 -24.609 2.859 1 84.5 88 SER B N 1
ATOM 2393 C CA . SER B 1 88 ? -13.477 -24.141 3.869 1 84.5 88 SER B CA 1
ATOM 2394 C C . SER B 1 88 ? -12.797 -24 5.227 1 84.5 88 SER B C 1
ATOM 2396 O O . SER B 1 88 ? -13.039 -23.016 5.938 1 84.5 88 SER B O 1
ATOM 2398 N N . ILE B 1 89 ? -11.695 -24.281 5.691 1 86.94 89 ILE B N 1
ATOM 2399 C CA . ILE B 1 89 ? -11.102 -24.156 7.016 1 86.94 89 ILE B CA 1
ATOM 2400 C C . ILE B 1 89 ? -9.594 -23.969 6.895 1 86.94 89 ILE B C 1
ATOM 2402 O O . ILE B 1 89 ? -8.867 -24.031 7.891 1 86.94 89 ILE B O 1
ATOM 2406 N N . GLU B 1 90 ? -9.289 -23.656 5.797 1 93.88 90 GLU B N 1
ATOM 2407 C CA . GLU B 1 90 ? -7.852 -23.516 5.586 1 93.88 90 GLU B CA 1
ATOM 2408 C C . GLU B 1 90 ? -7.371 -22.125 5.992 1 93.88 90 GLU B C 1
ATOM 2410 O O . GLU B 1 90 ? -8.008 -21.125 5.66 1 93.88 90 GLU B O 1
ATOM 2415 N N . ASP B 1 91 ? -6.336 -22.156 6.75 1 94.75 91 ASP B N 1
ATOM 2416 C CA . ASP B 1 91 ? -5.684 -20.906 7.105 1 94.75 91 ASP B CA 1
ATOM 2417 C C . ASP B 1 91 ? -5.031 -20.25 5.887 1 94.75 91 ASP B C 1
ATOM 2419 O O . ASP B 1 91 ? -4.492 -20.953 5.023 1 94.75 91 ASP B O 1
ATOM 2423 N N . GLU B 1 92 ? -5.062 -18.938 5.805 1 95.5 92 GLU B N 1
ATOM 2424 C CA . GLU B 1 92 ? -4.559 -18.203 4.648 1 95.5 92 GLU B CA 1
ATOM 2425 C C . GLU B 1 92 ? -3.09 -18.531 4.383 1 95.5 92 GLU B C 1
ATOM 2427 O O . GLU B 1 92 ? -2.691 -18.75 3.234 1 95.5 92 GLU B O 1
ATOM 2432 N N . VAL B 1 93 ? -2.332 -18.609 5.438 1 95.94 93 VAL B N 1
ATOM 2433 C CA . VAL B 1 93 ? -0.896 -18.828 5.289 1 95.94 93 VAL B CA 1
ATOM 2434 C C . VAL B 1 93 ? -0.635 -20.25 4.824 1 95.94 93 VAL B C 1
ATOM 2436 O O . VAL B 1 93 ? 0.114 -20.469 3.871 1 95.94 93 VAL B O 1
ATOM 2439 N N . GLU B 1 94 ? -1.229 -21.156 5.461 1 94.75 94 GLU B N 1
ATOM 2440 C CA . GLU B 1 94 ? -1.085 -22.547 5.07 1 94.75 94 GLU B CA 1
ATOM 2441 C C . GLU B 1 94 ? -1.637 -22.797 3.67 1 94.75 94 GLU B C 1
ATOM 2443 O O . GLU B 1 94 ? -1.056 -23.547 2.889 1 94.75 94 GLU B O 1
ATOM 2448 N N . GLY B 1 95 ? -2.764 -22.188 3.443 1 96.56 95 GLY B N 1
ATOM 2449 C CA . GLY B 1 95 ? -3.338 -22.281 2.111 1 96.56 95 GLY B CA 1
ATOM 2450 C C . GLY B 1 95 ? -2.43 -21.734 1.026 1 96.56 95 GLY B C 1
ATOM 2451 O O . GLY B 1 95 ? -2.301 -22.328 -0.044 1 96.56 95 GLY B O 1
ATOM 2452 N N . LEU B 1 96 ? -1.798 -20.609 1.343 1 97.19 96 LEU B N 1
ATOM 2453 C CA . LEU B 1 96 ? -0.883 -20.031 0.366 1 97.19 96 LEU B CA 1
ATOM 2454 C C . LEU B 1 96 ? 0.309 -20.953 0.122 1 97.19 96 LEU B C 1
ATOM 2456 O O . LEU B 1 96 ? 0.719 -21.156 -1.023 1 97.19 96 LEU B O 1
ATOM 2460 N N . LYS B 1 97 ? 0.843 -21.5 1.141 1 96.19 97 LYS B N 1
ATOM 2461 C CA . LYS B 1 97 ? 1.975 -22.406 0.996 1 96.19 97 LYS B CA 1
ATOM 2462 C C . LYS B 1 97 ? 1.605 -23.609 0.133 1 96.19 97 LYS B C 1
ATOM 2464 O O . LYS B 1 97 ? 2.371 -24.016 -0.747 1 96.19 97 LYS B O 1
ATOM 2469 N N . ARG B 1 98 ? 0.478 -24.109 0.427 1 95.06 98 ARG B N 1
ATOM 2470 C CA . ARG B 1 98 ? -0.012 -25.234 -0.364 1 95.06 98 ARG B CA 1
ATOM 2471 C C . ARG B 1 98 ? -0.156 -24.844 -1.832 1 95.06 98 ARG B C 1
ATOM 2473 O O . ARG B 1 98 ? 0.295 -25.578 -2.719 1 95.06 98 ARG B O 1
ATOM 2480 N N . ILE B 1 99 ? -0.749 -23.766 -2.105 1 95.62 99 ILE B N 1
ATOM 2481 C CA . ILE B 1 99 ? -1.056 -23.312 -3.455 1 95.62 99 ILE B CA 1
ATOM 2482 C C . ILE B 1 99 ? 0.239 -23 -4.203 1 95.62 99 ILE B C 1
ATOM 2484 O O . ILE B 1 99 ? 0.394 -23.359 -5.367 1 95.62 99 ILE B O 1
ATOM 2488 N N . LEU B 1 100 ? 1.159 -22.344 -3.535 1 96.81 100 LEU B N 1
ATOM 2489 C CA . LEU B 1 100 ? 2.449 -22.047 -4.145 1 96.81 100 LEU B CA 1
ATOM 2490 C C . LEU B 1 100 ? 3.184 -23.328 -4.523 1 96.81 100 LEU B C 1
ATOM 2492 O O . LEU B 1 100 ? 3.805 -23.391 -5.586 1 96.81 100 LEU B O 1
ATOM 2496 N N . THR B 1 101 ? 3.125 -24.219 -3.615 1 95.56 101 THR B N 1
ATOM 2497 C CA . THR B 1 101 ? 3.744 -25.516 -3.908 1 95.56 101 THR B CA 1
ATOM 2498 C C . THR B 1 101 ? 3.084 -26.172 -5.117 1 95.56 101 THR B C 1
ATOM 2500 O O . THR B 1 101 ? 3.771 -26.688 -6 1 95.56 101 THR B O 1
ATOM 2503 N N . GLU B 1 102 ? 1.813 -26.125 -5.16 1 93.19 102 GLU B N 1
ATOM 2504 C CA . GLU B 1 102 ? 1.062 -26.703 -6.27 1 93.19 102 GLU B CA 1
ATOM 2505 C C . GLU B 1 102 ? 1.427 -26.047 -7.594 1 93.19 102 GLU B C 1
ATOM 2507 O O . GLU B 1 102 ? 1.541 -26.703 -8.625 1 93.19 102 GLU B O 1
ATOM 2512 N N . ILE B 1 103 ? 1.602 -24.797 -7.555 1 95.12 103 ILE B N 1
ATOM 2513 C CA . ILE B 1 103 ? 1.786 -24.047 -8.781 1 95.12 103 ILE B CA 1
ATOM 2514 C C . ILE B 1 103 ? 3.26 -24.062 -9.188 1 95.12 103 ILE B C 1
ATOM 2516 O O . ILE B 1 103 ? 3.584 -24.172 -10.367 1 95.12 103 ILE B O 1
ATOM 2520 N N . LEU B 1 104 ? 4.156 -24.031 -8.203 1 96.06 104 LEU B N 1
ATOM 2521 C CA . LEU B 1 104 ? 5.535 -23.703 -8.555 1 96.06 104 LEU B CA 1
ATOM 2522 C C . LEU B 1 104 ? 6.477 -24.844 -8.195 1 96.06 104 LEU B C 1
ATOM 2524 O O . LEU B 1 104 ? 7.688 -24.75 -8.406 1 96.06 104 LEU B O 1
ATOM 2528 N N . LYS B 1 105 ? 5.957 -25.906 -7.598 1 94.12 105 LYS B N 1
ATOM 2529 C CA . LYS B 1 105 ? 6.785 -27.062 -7.266 1 94.12 105 LYS B CA 1
ATOM 2530 C C . LYS B 1 105 ? 6.199 -28.344 -7.855 1 94.12 105 LYS B C 1
ATOM 2532 O O . LYS B 1 105 ? 5.109 -28.312 -8.438 1 94.12 105 LYS B O 1
ATOM 2537 N N . THR B 1 106 ? 6.953 -29.453 -7.941 1 85.38 106 THR B N 1
ATOM 2538 C CA . THR B 1 106 ? 6.473 -30.766 -8.383 1 85.38 106 THR B CA 1
ATOM 2539 C C . THR B 1 106 ? 5.965 -31.578 -7.203 1 85.38 106 THR B C 1
ATOM 2541 O O . THR B 1 106 ? 6.516 -31.5 -6.102 1 85.38 106 THR B O 1
ATOM 2544 N N . GLN B 1 107 ? 4.59 -32 -7.113 1 65.44 107 GLN B N 1
ATOM 2545 C CA . GLN B 1 107 ? 4.004 -32.812 -6.062 1 65.44 107 GLN B CA 1
ATOM 2546 C C . GLN B 1 107 ? 4.695 -34.188 -5.977 1 65.44 107 GLN B C 1
ATOM 2548 O O . GLN B 1 107 ? 4.168 -35.125 -5.375 1 65.44 107 GLN B O 1
ATOM 2553 N N . ASP B 1 108 ? 5.703 -34.562 -6.543 1 57.91 108 ASP B N 1
ATOM 2554 C CA . ASP B 1 108 ? 6.207 -35.906 -6.398 1 57.91 108 ASP B CA 1
ATOM 2555 C C . ASP B 1 108 ? 6.375 -36.281 -4.93 1 57.91 108 ASP B C 1
ATOM 2557 O O . ASP B 1 108 ? 6.695 -35.438 -4.098 1 57.91 108 ASP B O 1
ATOM 2561 N N . ASP B 1 109 ? 5.656 -37.531 -4.527 1 52.03 109 ASP B N 1
ATOM 2562 C CA . ASP B 1 109 ? 5.594 -38.25 -3.248 1 52.03 109 ASP B CA 1
ATOM 2563 C C . ASP B 1 109 ? 6.809 -37.906 -2.383 1 52.03 109 ASP B C 1
ATOM 2565 O O . ASP B 1 109 ? 6.758 -38.031 -1.158 1 52.03 109 ASP B O 1
ATOM 2569 N N . ASP B 1 110 ? 8.039 -38.219 -2.854 1 48.31 110 ASP B N 1
ATOM 2570 C CA . ASP B 1 110 ? 9.148 -38.188 -1.909 1 48.31 110 ASP B CA 1
ATOM 2571 C C . ASP B 1 110 ? 9.344 -36.812 -1.34 1 48.31 110 ASP B C 1
ATOM 2573 O O . ASP B 1 110 ? 9.445 -36.625 -0.123 1 48.31 110 ASP B O 1
ATOM 2577 N N . GLU B 1 111 ? 10.445 -35.844 -1.758 1 46.16 111 GLU B N 1
ATOM 2578 C CA . GLU B 1 111 ? 11.422 -35 -1.08 1 46.16 111 GLU B CA 1
ATOM 2579 C C . GLU B 1 111 ? 10.852 -33.594 -0.831 1 46.16 111 GLU B C 1
ATOM 2581 O O . GLU B 1 111 ? 10.938 -33.094 0.284 1 46.16 111 GLU B O 1
ATOM 2586 N N . VAL B 1 112 ? 10.922 -32.344 -1.761 1 52.22 112 VAL B N 1
ATOM 2587 C CA . VAL B 1 112 ? 11.602 -31.141 -1.327 1 52.22 112 VAL B CA 1
ATOM 2588 C C . VAL B 1 112 ? 10.625 -30.25 -0.553 1 52.22 112 VAL B C 1
ATOM 2590 O O . VAL B 1 112 ? 9.617 -29.812 -1.101 1 52.22 112 VAL B O 1
ATOM 2593 N N . ASP B 1 113 ? 10.414 -30.531 0.771 1 65.56 113 ASP B N 1
ATOM 2594 C CA . ASP B 1 113 ? 9.82 -29.656 1.774 1 65.56 113 ASP B CA 1
ATOM 2595 C C . ASP B 1 113 ? 10.258 -28.219 1.565 1 65.56 113 ASP B C 1
ATOM 2597 O O . ASP B 1 113 ? 11.312 -27.797 2.057 1 65.56 113 ASP B O 1
ATOM 2601 N N . HIS B 1 114 ? 9.695 -27.625 0.522 1 82.38 114 HIS B N 1
ATOM 2602 C CA . HIS B 1 114 ? 10.039 -26.219 0.393 1 82.38 114 HIS B CA 1
ATOM 2603 C C . HIS B 1 114 ? 9.422 -25.406 1.523 1 82.38 114 HIS B C 1
ATOM 2605 O O . HIS B 1 114 ? 8.25 -25.578 1.859 1 82.38 114 HIS B O 1
ATOM 2611 N N . GLU B 1 115 ? 10.273 -24.719 2.08 1 88.5 115 GLU B N 1
ATOM 2612 C CA . GLU B 1 115 ? 9.797 -23.828 3.131 1 88.5 115 GLU B CA 1
ATOM 2613 C C . GLU B 1 115 ? 9.555 -22.422 2.588 1 88.5 115 GLU B C 1
ATOM 2615 O O . GLU B 1 115 ? 10.5 -21.703 2.271 1 88.5 115 GLU B O 1
ATOM 2620 N N . TRP B 1 116 ? 8.289 -22.172 2.371 1 95.5 116 TRP B N 1
ATOM 2621 C CA . TRP B 1 116 ? 7.914 -20.812 1.979 1 95.5 116 TRP B CA 1
ATOM 2622 C C . TRP B 1 116 ? 7.996 -19.859 3.164 1 95.5 116 TRP B C 1
ATOM 2624 O O . TRP B 1 116 ? 7.48 -20.156 4.246 1 95.5 116 TRP B O 1
ATOM 2634 N N . ILE B 1 117 ? 8.625 -18.719 3.029 1 95.62 117 ILE B N 1
ATOM 2635 C CA . ILE B 1 117 ? 8.727 -17.703 4.078 1 95.62 117 ILE B CA 1
ATOM 2636 C C . ILE B 1 117 ? 7.707 -16.594 3.836 1 95.62 117 ILE B C 1
ATOM 2638 O O . ILE B 1 117 ? 7.938 -15.695 3.029 1 95.62 117 ILE B O 1
ATOM 2642 N N . ILE B 1 118 ? 6.594 -16.719 4.492 1 95.69 118 ILE B N 1
ATOM 2643 C CA . ILE B 1 118 ? 5.559 -15.695 4.395 1 95.69 118 ILE B CA 1
ATOM 2644 C C . ILE B 1 118 ? 5.891 -14.539 5.332 1 95.69 118 ILE B C 1
ATOM 2646 O O . ILE B 1 118 ? 5.887 -14.695 6.555 1 95.69 118 ILE B O 1
ATOM 2650 N N . GLU B 1 119 ? 6.125 -13.352 4.836 1 93.94 119 GLU B N 1
ATOM 2651 C CA . GLU B 1 119 ? 6.625 -12.227 5.617 1 93.94 119 GLU B CA 1
ATOM 2652 C C . GLU B 1 119 ? 5.48 -11.43 6.23 1 93.94 119 GLU B C 1
ATOM 2654 O O . GLU B 1 119 ? 5.516 -11.094 7.418 1 93.94 119 GLU B O 1
ATOM 2659 N N . ASP B 1 120 ? 4.551 -11.125 5.422 1 93.5 120 ASP B N 1
ATOM 2660 C CA . ASP B 1 120 ? 3.531 -10.188 5.891 1 93.5 120 ASP B CA 1
ATOM 2661 C C . ASP B 1 120 ? 2.297 -10.227 4.992 1 93.5 120 ASP B C 1
ATOM 2663 O O . ASP B 1 120 ? 2.389 -10.586 3.814 1 93.5 120 ASP B O 1
ATOM 2667 N N . LEU B 1 121 ? 1.124 -10 5.594 1 95.75 121 LEU B N 1
ATOM 2668 C CA . LEU B 1 121 ? -0.072 -9.656 4.832 1 95.75 121 LEU B CA 1
ATOM 2669 C C . LEU B 1 121 ? 0.017 -8.234 4.289 1 95.75 121 LEU B C 1
ATOM 2671 O O . LEU B 1 121 ? 0.204 -7.285 5.055 1 95.75 121 LEU B O 1
ATOM 2675 N N . ILE B 1 122 ? -0.116 -8.086 3 1 96.31 122 ILE B N 1
ATOM 2676 C CA . ILE B 1 122 ? 0.215 -6.762 2.477 1 96.31 122 ILE B CA 1
ATOM 2677 C C . ILE B 1 122 ? -1.002 -6.168 1.771 1 96.31 122 ILE B C 1
ATOM 2679 O O . ILE B 1 122 ? -0.926 -5.074 1.204 1 96.31 122 ILE B O 1
ATOM 2683 N N . GLY B 1 123 ? -2.086 -6.867 1.785 1 96.62 123 GLY B N 1
ATOM 2684 C CA . GLY B 1 123 ? -3.264 -6.273 1.171 1 96.62 123 GLY B CA 1
ATOM 2685 C C . GLY B 1 123 ? -4.492 -7.156 1.26 1 96.62 123 GLY B C 1
ATOM 2686 O O . GLY B 1 123 ? -4.387 -8.383 1.192 1 96.62 123 GLY B O 1
ATOM 2687 N N . ASN B 1 124 ? -5.613 -6.574 1.376 1 96.5 124 ASN B N 1
ATOM 2688 C CA . ASN B 1 124 ? -6.934 -7.184 1.291 1 96.5 124 ASN B CA 1
ATOM 2689 C C . ASN B 1 124 ? -7.777 -6.551 0.188 1 96.5 124 ASN B C 1
ATOM 2691 O O . ASN B 1 124 ? -7.832 -5.328 0.069 1 96.5 124 ASN B O 1
ATOM 2695 N N . TRP B 1 125 ? -8.328 -7.387 -0.599 1 97.44 125 TRP B N 1
ATOM 2696 C CA . TRP B 1 125 ? -9.188 -6.945 -1.692 1 97.44 125 TRP B CA 1
ATOM 2697 C C . TRP B 1 125 ? -10.531 -7.652 -1.644 1 97.44 125 TRP B C 1
ATOM 2699 O O . TRP B 1 125 ? -10.609 -8.844 -1.331 1 97.44 125 TRP B O 1
ATOM 2709 N N . PHE B 1 126 ? -11.531 -6.934 -1.994 1 96.38 126 PHE B N 1
ATOM 2710 C CA . PHE B 1 126 ? -12.891 -7.461 -1.885 1 96.38 126 PHE B CA 1
ATOM 2711 C C . PHE B 1 126 ? -13.633 -7.32 -3.207 1 96.38 126 PHE B C 1
ATOM 2713 O O . PHE B 1 126 ? -13.516 -6.293 -3.881 1 96.38 126 PHE B O 1
ATOM 2720 N N . ARG B 1 127 ? -14.273 -8.359 -3.504 1 95.62 127 ARG B N 1
ATOM 2721 C CA . ARG B 1 127 ? -15.195 -8.336 -4.629 1 95.62 127 ARG B CA 1
ATOM 2722 C C . ARG B 1 127 ? -16.641 -8.203 -4.148 1 95.62 127 ARG B C 1
ATOM 2724 O O . ARG B 1 127 ? -17.203 -9.133 -3.57 1 95.62 127 ARG B O 1
ATOM 2731 N N . PRO B 1 128 ? -17.219 -7.062 -4.336 1 92.69 128 PRO B N 1
ATOM 2732 C CA . PRO B 1 128 ? -18.562 -6.848 -3.768 1 92.69 128 PRO B CA 1
ATOM 2733 C C . PRO B 1 128 ? -19.641 -7.648 -4.484 1 92.69 128 PRO B C 1
ATOM 2735 O O . PRO B 1 128 ? -20.625 -8.07 -3.859 1 92.69 128 PRO B O 1
ATOM 2738 N N . ASN B 1 129 ? -19.453 -7.832 -5.805 1 91.44 129 ASN B N 1
ATOM 2739 C CA . ASN B 1 129 ? -20.453 -8.516 -6.625 1 91.44 129 ASN B CA 1
ATOM 2740 C C . ASN B 1 129 ? -19.797 -9.547 -7.547 1 91.44 129 ASN B C 1
ATOM 2742 O O . ASN B 1 129 ? -18.578 -9.68 -7.57 1 91.44 129 ASN B O 1
ATOM 2746 N N . PHE B 1 130 ? -20.656 -10.297 -8.18 1 92.06 130 PHE B N 1
ATOM 2747 C CA . PHE B 1 130 ? -20.141 -11.266 -9.148 1 92.06 130 PHE B CA 1
ATOM 2748 C C . PHE B 1 130 ? -19.672 -10.57 -10.414 1 92.06 130 PHE B C 1
ATOM 2750 O O . PHE B 1 130 ? -20.25 -10.75 -11.484 1 92.06 130 PHE B O 1
ATOM 2757 N N . GLU B 1 131 ? -18.641 -9.766 -10.195 1 89.38 131 GLU B N 1
ATOM 2758 C CA . GLU B 1 131 ? -18.016 -9.008 -11.273 1 89.38 131 GLU B CA 1
ATOM 2759 C C . GLU B 1 131 ? -16.5 -9.062 -11.18 1 89.38 131 GLU B C 1
ATOM 2761 O O . GLU B 1 131 ? -15.945 -9.672 -10.258 1 89.38 131 GLU B O 1
ATOM 2766 N N . GLN B 1 132 ? -15.875 -8.477 -12.156 1 90.06 132 GLN B N 1
ATOM 2767 C CA . GLN B 1 132 ? -14.422 -8.602 -12.266 1 90.06 132 GLN B CA 1
ATOM 2768 C C . GLN B 1 132 ? -13.719 -7.652 -11.289 1 90.06 132 GLN B C 1
ATOM 2770 O O . GLN B 1 132 ? -12.594 -7.922 -10.859 1 90.06 132 GLN B O 1
ATOM 2775 N N . LEU B 1 133 ? -14.422 -6.672 -10.891 1 91.5 133 LEU B N 1
ATOM 2776 C CA . LEU B 1 133 ? -13.758 -5.594 -10.164 1 91.5 133 LEU B CA 1
ATOM 2777 C C . LEU B 1 133 ? -13.555 -5.969 -8.703 1 91.5 133 LEU B C 1
ATOM 2779 O O . LEU B 1 133 ? -14.438 -6.559 -8.078 1 91.5 133 LEU B O 1
ATOM 2783 N N . LEU B 1 134 ? -12.375 -5.738 -8.188 1 95.62 134 LEU B N 1
ATOM 2784 C CA . LEU B 1 134 ? -11.984 -5.852 -6.789 1 95.62 134 LEU B CA 1
ATOM 2785 C C . LEU B 1 134 ? -11.586 -4.492 -6.219 1 95.62 134 LEU B C 1
ATOM 2787 O O . LEU B 1 134 ? -11.086 -3.633 -6.949 1 95.62 134 LEU B O 1
ATOM 2791 N N . TYR B 1 135 ? -11.805 -4.328 -4.965 1 96.12 135 TYR B N 1
ATOM 2792 C CA . TYR B 1 135 ? -11.461 -3.07 -4.316 1 96.12 135 TYR B CA 1
ATOM 2793 C C . TYR B 1 135 ? -10.641 -3.316 -3.057 1 96.12 135 TYR B C 1
ATOM 2795 O O . TYR B 1 135 ? -10.867 -4.289 -2.336 1 96.12 135 TYR B O 1
ATOM 2803 N N . PRO B 1 136 ? -9.711 -2.441 -2.709 1 96.88 136 PRO B N 1
ATOM 2804 C CA . PRO B 1 136 ? -8.859 -2.592 -1.528 1 96.88 136 PRO B CA 1
ATOM 2805 C C . PRO B 1 136 ? -9.492 -2.025 -0.262 1 96.88 136 PRO B C 1
ATOM 2807 O O . PRO B 1 136 ? -8.812 -1.411 0.559 1 96.88 136 PRO B O 1
ATOM 2810 N N . TYR B 1 137 ? -10.75 -2.061 -0.157 1 92.56 137 TYR B N 1
ATOM 2811 C CA . TYR B 1 137 ? -11.547 -1.656 0.997 1 92.56 137 TYR B CA 1
ATOM 2812 C C . TYR B 1 137 ? -12.906 -2.342 0.988 1 92.56 137 TYR B C 1
ATOM 2814 O O . TYR B 1 137 ? -13.336 -2.861 -0.044 1 92.56 137 TYR B O 1
ATOM 2822 N N . ILE B 1 138 ? -13.508 -2.371 2.158 1 84.62 138 ILE B N 1
ATOM 2823 C CA . ILE B 1 138 ? -14.867 -2.904 2.215 1 84.62 138 ILE B CA 1
ATOM 2824 C C . ILE B 1 138 ? -15.867 -1.814 1.833 1 84.62 138 ILE B C 1
ATOM 2826 O O . ILE B 1 138 ? -15.805 -0.698 2.355 1 84.62 138 ILE B O 1
ATOM 2830 N N . SER B 1 139 ? -16.672 -2.121 0.904 1 76.69 139 SER B N 1
ATOM 2831 C CA . SER B 1 139 ? -17.656 -1.138 0.435 1 76.69 139 SER B CA 1
ATOM 2832 C C . SER B 1 139 ? -18.734 -0.891 1.478 1 76.69 139 SER B C 1
ATOM 2834 O O . SER B 1 139 ? -19.109 -1.802 2.219 1 76.69 139 SER B O 1
ATOM 2836 N N . ALA B 1 140 ? -18.953 0.365 1.651 1 66.94 140 ALA B N 1
ATOM 2837 C CA . ALA B 1 140 ? -19.953 0.777 2.627 1 66.94 140 ALA B CA 1
ATOM 2838 C C . ALA B 1 140 ? -21.281 0.071 2.373 1 66.94 140 ALA B C 1
ATOM 2840 O O . ALA B 1 140 ? -21.984 -0.301 3.316 1 66.94 140 ALA B O 1
ATOM 2841 N N . HIS B 1 141 ? -21.516 -0.061 1.128 1 66.62 141 HIS B N 1
ATOM 2842 C CA . HIS B 1 141 ? -22.875 -0.466 0.785 1 66.62 141 HIS B CA 1
ATOM 2843 C C . HIS B 1 141 ? -22.984 -1.981 0.661 1 66.62 141 HIS B C 1
ATOM 2845 O O . HIS B 1 141 ? -24.078 -2.518 0.479 1 66.62 141 HIS B O 1
ATOM 2851 N N . VAL B 1 142 ? -21.906 -2.547 0.621 1 63.88 142 VAL B N 1
ATOM 2852 C CA . VAL B 1 142 ? -21.938 -3.984 0.384 1 63.88 142 VAL B CA 1
ATOM 2853 C C . VAL B 1 142 ? -21.859 -4.73 1.713 1 63.88 142 VAL B C 1
ATOM 2855 O O . VAL B 1 142 ? -20.844 -4.664 2.408 1 63.88 142 VAL B O 1
ATOM 2858 N N . THR B 1 143 ? -22.906 -5.203 2.174 1 66.69 143 THR B N 1
ATOM 2859 C CA . THR B 1 143 ? -23.031 -5.941 3.426 1 66.69 143 THR B CA 1
ATOM 2860 C C . THR B 1 143 ? -22.203 -7.215 3.389 1 66.69 143 THR B C 1
ATOM 2862 O O . THR B 1 143 ? -21.578 -7.59 4.387 1 66.69 143 THR B O 1
ATOM 2865 N N . ARG B 1 144 ? -22.141 -7.887 2.141 1 84.06 144 ARG B N 1
ATOM 2866 C CA . ARG B 1 144 ? -21.375 -9.133 2.125 1 84.06 144 ARG B CA 1
ATOM 2867 C C . ARG B 1 144 ? -20.594 -9.273 0.827 1 84.06 144 ARG B C 1
ATOM 2869 O O . ARG B 1 144 ? -21.172 -9.562 -0.225 1 84.06 144 ARG B O 1
ATOM 2876 N N . PRO B 1 145 ? -19.328 -9.164 0.918 1 91.69 145 PRO B N 1
ATOM 2877 C CA . PRO B 1 145 ? -18.562 -9.336 -0.315 1 91.69 145 PRO B CA 1
ATOM 2878 C C . PRO B 1 145 ? -18.641 -10.758 -0.867 1 91.69 145 PRO B C 1
ATOM 2880 O O . PRO B 1 145 ? -18.891 -11.703 -0.115 1 91.69 145 PRO B O 1
ATOM 2883 N N . LYS B 1 146 ? -18.484 -10.93 -2.154 1 94.69 146 LYS B N 1
ATOM 2884 C CA . LYS B 1 146 ? -18.547 -12.227 -2.816 1 94.69 146 LYS B CA 1
ATOM 2885 C C . LYS B 1 146 ? -17.172 -12.914 -2.791 1 94.69 146 LYS B C 1
ATOM 2887 O O . LYS B 1 146 ? -17.094 -14.133 -2.951 1 94.69 146 LYS B O 1
ATOM 2892 N N . GLU B 1 147 ? -16.125 -12.133 -2.586 1 95.38 147 GLU B N 1
ATOM 2893 C CA . GLU B 1 147 ? -14.766 -12.672 -2.479 1 95.38 147 GLU B CA 1
ATOM 2894 C C . GLU B 1 147 ? -13.898 -11.797 -1.585 1 95.38 147 GLU B C 1
ATOM 2896 O O . GLU B 1 147 ? -14.008 -10.57 -1.61 1 95.38 147 GLU B O 1
ATOM 2901 N N . HIS B 1 148 ? -13.148 -12.414 -0.78 1 95.75 148 HIS B N 1
ATOM 2902 C CA . HIS B 1 148 ? -12.078 -11.797 -0.008 1 95.75 148 HIS B CA 1
ATOM 2903 C C . HIS B 1 148 ? -10.719 -12.359 -0.412 1 95.75 148 HIS B C 1
ATOM 2905 O O . HIS B 1 148 ? -10.414 -13.523 -0.147 1 95.75 148 HIS B O 1
ATOM 2911 N N . LYS B 1 149 ? -9.961 -11.57 -1.067 1 97.38 149 LYS B N 1
ATOM 2912 C CA . LYS B 1 149 ? -8.633 -11.953 -1.525 1 97.38 149 LYS B CA 1
ATOM 2913 C C . LYS B 1 149 ? -7.551 -11.328 -0.648 1 97.38 149 LYS B C 1
ATOM 2915 O O . LYS B 1 149 ? -7.527 -10.109 -0.45 1 97.38 149 LYS B O 1
ATOM 2920 N N . THR B 1 150 ? -6.672 -12.164 -0.147 1 97.38 150 THR B N 1
ATOM 2921 C CA . THR B 1 150 ? -5.59 -11.703 0.714 1 97.38 150 THR B CA 1
ATOM 2922 C C . THR B 1 150 ? -4.242 -11.852 0.015 1 97.38 150 THR B C 1
ATOM 2924 O O . THR B 1 150 ? -3.959 -12.883 -0.591 1 97.38 150 THR B O 1
ATOM 2927 N N . LEU B 1 151 ? -3.451 -10.812 0.057 1 98.19 151 LEU B N 1
ATOM 2928 C CA . LEU B 1 151 ? -2.119 -10.812 -0.54 1 98.19 151 LEU B CA 1
ATOM 2929 C C . LEU B 1 151 ? -1.044 -10.945 0.533 1 98.19 151 LEU B C 1
ATOM 2931 O O . LEU B 1 151 ? -1.091 -10.258 1.556 1 98.19 151 LEU B O 1
ATOM 2935 N N . PHE B 1 152 ? -0.037 -11.781 0.26 1 98 152 PHE B N 1
ATOM 2936 C CA . PHE B 1 152 ? 1.073 -11.969 1.188 1 98 152 PHE B CA 1
ATOM 2937 C C . PHE B 1 152 ? 2.406 -11.727 0.49 1 98 152 PHE B C 1
ATOM 2939 O O . PHE B 1 152 ? 2.59 -12.117 -0.664 1 98 152 PHE B O 1
ATOM 2946 N N . LEU B 1 153 ? 3.289 -11.039 1.139 1 97.56 153 LEU B N 1
ATOM 2947 C CA . LEU B 1 153 ? 4.676 -10.938 0.698 1 97.56 153 LEU B CA 1
ATOM 2948 C C . LEU B 1 153 ? 5.453 -12.203 1.057 1 97.56 153 LEU B C 1
ATOM 2950 O O . LEU B 1 153 ? 5.43 -12.648 2.207 1 97.56 153 LEU B O 1
ATOM 2954 N N . VAL B 1 154 ? 6.051 -12.789 0.094 1 97.81 154 VAL B N 1
ATOM 2955 C CA . VAL B 1 154 ? 6.785 -14.039 0.287 1 97.81 154 VAL B CA 1
ATOM 2956 C C . VAL B 1 154 ? 8.266 -13.812 0.009 1 97.81 154 VAL B C 1
ATOM 2958 O O . VAL B 1 154 ? 8.648 -13.422 -1.099 1 97.81 154 VAL B O 1
ATOM 2961 N N . GLN B 1 155 ? 9.094 -13.984 0.984 1 97.31 155 GLN B N 1
ATOM 2962 C CA . GLN B 1 155 ? 10.547 -13.93 0.811 1 97.31 155 GLN B CA 1
ATOM 2963 C C . GLN B 1 155 ? 11.094 -15.266 0.322 1 97.31 155 GLN B C 1
ATOM 2965 O O . GLN B 1 155 ? 10.789 -16.312 0.9 1 97.31 155 GLN B O 1
ATOM 2970 N N . LEU B 1 156 ? 11.852 -15.242 -0.717 1 96.81 156 LEU B N 1
ATOM 2971 C CA . LEU B 1 156 ? 12.438 -16.453 -1.262 1 96.81 156 LEU B CA 1
ATOM 2972 C C . LEU B 1 156 ? 13.789 -16.75 -0.613 1 96.81 156 LEU B C 1
ATOM 2974 O O . LEU B 1 156 ? 14.484 -15.828 -0.178 1 96.81 156 LEU B O 1
ATOM 2978 N N . GLY B 1 157 ? 14.094 -18 -0.493 1 95 157 GLY B N 1
ATOM 2979 C CA . GLY B 1 157 ? 15.43 -18.375 -0.046 1 95 157 GLY B CA 1
ATOM 2980 C C . GLY B 1 157 ? 16.516 -17.984 -1.021 1 95 157 GLY B C 1
ATOM 2981 O O . GLY B 1 157 ? 16.234 -17.469 -2.109 1 95 157 GLY B O 1
ATOM 2982 N N . GLU B 1 158 ? 17.703 -18.219 -0.705 1 95.94 158 GLU B N 1
ATOM 2983 C CA . GLU B 1 158 ? 18.859 -17.797 -1.493 1 95.94 158 GLU B CA 1
ATOM 2984 C C . GLU B 1 158 ? 18.844 -18.438 -2.879 1 95.94 158 GLU B C 1
ATOM 2986 O O . GLU B 1 158 ? 19.25 -17.812 -3.861 1 95.94 158 GLU B O 1
ATOM 2991 N N . LYS B 1 159 ? 18.5 -19.719 -2.891 1 94.81 159 LYS B N 1
ATOM 2992 C CA . LYS B 1 159 ? 18.359 -20.453 -4.141 1 94.81 159 LYS B CA 1
ATOM 2993 C C . LYS B 1 159 ? 17.125 -21.359 -4.094 1 94.81 159 LYS B C 1
ATOM 2995 O O . LYS B 1 159 ? 16.688 -21.75 -3.016 1 94.81 159 LYS B O 1
ATOM 3000 N N . ASP B 1 160 ? 16.656 -21.562 -5.285 1 93.94 160 ASP B N 1
ATOM 3001 C CA . ASP B 1 160 ? 15.5 -22.438 -5.359 1 93.94 160 ASP B CA 1
ATOM 3002 C C . ASP B 1 160 ? 15.25 -22.906 -6.797 1 93.94 160 ASP B C 1
ATOM 3004 O O . ASP B 1 160 ? 15.805 -22.328 -7.738 1 93.94 160 ASP B O 1
ATOM 3008 N N . LEU B 1 161 ? 14.531 -24 -6.848 1 94.69 161 LEU B N 1
ATOM 3009 C CA . LEU B 1 161 ? 14.055 -24.5 -8.133 1 94.69 161 LEU B CA 1
ATOM 3010 C C . LEU B 1 161 ? 12.539 -24.344 -8.242 1 94.69 161 LEU B C 1
ATOM 3012 O O . LEU B 1 161 ? 11.797 -24.828 -7.387 1 94.69 161 LEU B O 1
ATOM 3016 N N . PHE B 1 162 ? 12.086 -23.672 -9.281 1 95.38 162 PHE B N 1
ATOM 3017 C CA . PHE B 1 162 ? 10.664 -23.516 -9.547 1 95.38 162 PHE B CA 1
ATOM 3018 C C . PHE B 1 162 ? 10.242 -24.328 -10.766 1 95.38 162 PHE B C 1
ATOM 3020 O O . PHE B 1 162 ? 10.898 -24.266 -11.805 1 95.38 162 PHE B O 1
ATOM 3027 N N . MET B 1 163 ? 9.234 -25.078 -10.586 1 96.31 163 MET B N 1
ATOM 3028 C CA . MET B 1 163 ? 8.633 -25.812 -11.688 1 96.31 163 MET B CA 1
ATOM 3029 C C . MET B 1 163 ? 7.359 -25.125 -12.172 1 96.31 163 MET B C 1
ATOM 3031 O O . MET B 1 163 ? 6.336 -25.156 -11.492 1 96.31 163 MET B O 1
ATOM 3035 N N . VAL B 1 164 ? 7.398 -24.562 -13.312 1 95.69 164 VAL B N 1
ATOM 3036 C CA . VAL B 1 164 ? 6.324 -23.719 -13.82 1 95.69 164 VAL B CA 1
ATOM 3037 C C . VAL B 1 164 ? 5.461 -24.516 -14.805 1 95.69 164 VAL B C 1
ATOM 3039 O O . VAL B 1 164 ? 5.98 -25.172 -15.695 1 95.69 164 VAL B O 1
ATOM 3042 N N . PRO B 1 165 ? 4.176 -24.422 -14.602 1 94.94 165 PRO B N 1
ATOM 3043 C CA . PRO B 1 165 ? 3.303 -25.094 -15.57 1 94.94 165 PRO B CA 1
ATOM 3044 C C . PRO B 1 165 ? 3.555 -24.625 -17 1 94.94 165 PRO B C 1
ATOM 3046 O O . PRO B 1 165 ? 3.811 -23.438 -17.234 1 94.94 165 PRO B O 1
ATOM 3049 N N . GLU B 1 166 ? 3.402 -25.484 -17.922 1 95.12 166 GLU B N 1
ATOM 3050 C CA . GLU B 1 166 ? 3.789 -25.25 -19.312 1 95.12 166 GLU B CA 1
ATOM 3051 C C . GLU B 1 166 ? 2.955 -24.141 -19.938 1 95.12 166 GLU B C 1
ATOM 3053 O O . GLU B 1 166 ? 3.393 -23.5 -20.891 1 95.12 166 GLU B O 1
ATOM 3058 N N . ASN B 1 167 ? 1.812 -23.938 -19.453 1 94 167 ASN B N 1
ATOM 3059 C CA . ASN B 1 167 ? 0.958 -22.922 -20.047 1 94 167 ASN B CA 1
ATOM 3060 C C . ASN B 1 167 ? 1.239 -21.547 -19.469 1 94 167 ASN B C 1
ATOM 3062 O O . ASN B 1 167 ? 0.556 -20.578 -19.812 1 94 167 ASN B O 1
ATOM 3066 N N . TYR B 1 168 ? 2.18 -21.484 -18.641 1 95.56 168 TYR B N 1
ATOM 3067 C CA . TYR B 1 168 ? 2.604 -20.203 -18.094 1 95.56 168 TYR B CA 1
ATOM 3068 C C . TYR B 1 168 ? 4.113 -20.016 -18.219 1 95.56 168 TYR B C 1
ATOM 3070 O O . TYR B 1 168 ? 4.84 -20.984 -18.453 1 95.56 168 TYR B O 1
ATOM 3078 N N . LYS B 1 169 ? 4.469 -18.797 -18.172 1 96.19 169 LYS B N 1
ATOM 3079 C CA . LYS B 1 169 ? 5.855 -18.406 -17.922 1 96.19 169 LYS B CA 1
ATOM 3080 C C . LYS B 1 169 ? 6 -17.656 -16.609 1 96.19 169 LYS B C 1
ATOM 3082 O O . LYS B 1 169 ? 5.105 -16.891 -16.234 1 96.19 169 LYS B O 1
ATOM 3087 N N . LEU B 1 170 ? 7.035 -17.969 -15.969 1 97.25 170 LEU B N 1
ATOM 3088 C CA . LEU B 1 170 ? 7.367 -17.172 -14.789 1 97.25 170 LEU B CA 1
ATOM 3089 C C . LEU B 1 170 ? 8.32 -16.047 -15.148 1 97.25 170 LEU B C 1
ATOM 3091 O O . LEU B 1 170 ? 9.445 -16.281 -15.594 1 97.25 170 LEU B O 1
ATOM 3095 N N . VAL B 1 171 ? 7.887 -14.836 -14.961 1 97.19 171 VAL B N 1
ATOM 3096 C CA . VAL B 1 171 ? 8.68 -13.68 -15.359 1 97.19 171 VAL B CA 1
ATOM 3097 C C . VAL B 1 171 ? 8.891 -12.75 -14.164 1 97.19 171 VAL B C 1
ATOM 3099 O O . VAL B 1 171 ? 8.086 -12.758 -13.219 1 97.19 171 VAL B O 1
ATOM 3102 N N . ALA B 1 172 ? 9.953 -12.031 -14.18 1 98.12 172 ALA B N 1
ATOM 3103 C CA . ALA B 1 172 ? 10.258 -11.023 -13.164 1 98.12 172 ALA B CA 1
ATOM 3104 C C . ALA B 1 172 ? 10.031 -9.617 -13.703 1 98.12 172 ALA B C 1
ATOM 3106 O O . ALA B 1 172 ? 10.648 -9.219 -14.695 1 98.12 172 ALA B O 1
ATOM 3107 N N . ALA B 1 173 ? 9.18 -8.883 -13.102 1 97.81 173 ALA B N 1
ATOM 3108 C CA . ALA B 1 173 ? 8.891 -7.516 -13.523 1 97.81 173 ALA B CA 1
ATOM 3109 C C . ALA B 1 173 ? 9.367 -6.512 -12.477 1 97.81 173 ALA B C 1
ATOM 3111 O O . ALA B 1 173 ? 9.086 -6.664 -11.281 1 97.81 173 ALA B O 1
ATOM 3112 N N . PRO B 1 174 ? 10.125 -5.5 -12.914 1 96.75 174 PRO B N 1
ATOM 3113 C CA . PRO B 1 174 ? 10.555 -4.473 -11.961 1 96.75 174 PRO B CA 1
ATOM 3114 C C . PRO B 1 174 ? 9.391 -3.604 -11.477 1 96.75 174 PRO B C 1
ATOM 3116 O O . PRO B 1 174 ? 8.383 -3.467 -12.172 1 96.75 174 PRO B O 1
ATOM 3119 N N . LEU B 1 175 ? 9.555 -2.988 -10.367 1 96.69 175 LEU B N 1
ATOM 3120 C CA . LEU B 1 175 ? 8.492 -2.182 -9.773 1 96.69 175 LEU B CA 1
ATOM 3121 C C . LEU B 1 175 ? 8.125 -1.008 -10.672 1 96.69 175 LEU B C 1
ATOM 3123 O O . LEU B 1 175 ? 6.961 -0.62 -10.75 1 96.69 175 LEU B O 1
ATOM 3127 N N . PHE B 1 176 ? 9.047 -0.439 -11.383 1 94.75 176 PHE B N 1
ATOM 3128 C CA . PHE B 1 176 ? 8.773 0.739 -12.195 1 94.75 176 PHE B CA 1
ATOM 3129 C C . PHE B 1 176 ? 7.891 0.382 -13.383 1 94.75 176 PHE B C 1
ATOM 3131 O O . PHE B 1 176 ? 7.199 1.244 -13.938 1 94.75 176 PHE B O 1
ATOM 3138 N N . GLU B 1 177 ? 7.965 -0.868 -13.812 1 96.31 177 GLU B N 1
ATOM 3139 C CA . GLU B 1 177 ? 7.102 -1.319 -14.906 1 96.31 177 GLU B CA 1
ATOM 3140 C C . GLU B 1 177 ? 5.668 -1.521 -14.422 1 96.31 177 GLU B C 1
ATOM 3142 O O . GLU B 1 177 ? 4.715 -1.304 -15.172 1 96.31 177 GLU B O 1
ATOM 3147 N N . LEU B 1 178 ? 5.539 -1.932 -13.188 1 97.88 178 LEU B N 1
ATOM 3148 C CA . LEU B 1 178 ? 4.23 -2.232 -12.609 1 97.88 178 LEU B CA 1
ATOM 3149 C C . LEU B 1 178 ? 3.506 -0.953 -12.211 1 97.88 178 LEU B C 1
ATOM 3151 O O . LEU B 1 178 ? 2.291 -0.84 -12.391 1 97.88 178 LEU B O 1
ATOM 3155 N N . TYR B 1 179 ? 4.219 0.031 -11.781 1 97.12 179 TYR B N 1
ATOM 3156 C CA . TYR B 1 179 ? 3.662 1.229 -11.164 1 97.12 179 TYR B CA 1
ATOM 3157 C C . TYR B 1 179 ? 2.74 1.965 -12.125 1 97.12 179 TYR B C 1
ATOM 3159 O O . TYR B 1 179 ? 3.154 2.338 -13.227 1 97.12 179 TYR B O 1
ATOM 3167 N N . ASN B 1 180 ? 1.436 2.113 -11.625 1 93.31 180 ASN B N 1
ATOM 3168 C CA . ASN B 1 180 ? 0.411 2.842 -12.367 1 93.31 180 ASN B CA 1
ATOM 3169 C C . ASN B 1 180 ? 0.142 2.199 -13.727 1 93.31 180 ASN B C 1
ATOM 3171 O O . ASN B 1 180 ? -0.179 2.895 -14.695 1 93.31 180 ASN B O 1
ATOM 3175 N N . ASN B 1 181 ? 0.358 0.872 -13.844 1 96.12 181 ASN B N 1
ATOM 3176 C CA . ASN B 1 181 ? 0.125 0.15 -15.094 1 96.12 181 ASN B CA 1
ATOM 3177 C C . ASN B 1 181 ? -1.03 -0.838 -14.961 1 96.12 181 ASN B C 1
ATOM 3179 O O . ASN B 1 181 ? -0.872 -2.027 -15.242 1 96.12 181 ASN B O 1
ATOM 3183 N N . GLY B 1 182 ? -2.16 -0.266 -14.578 1 95.44 182 GLY B N 1
ATOM 3184 C CA . GLY B 1 182 ? -3.346 -1.094 -14.422 1 95.44 182 GLY B CA 1
ATOM 3185 C C . GLY B 1 182 ? -3.801 -1.738 -15.711 1 95.44 182 GLY B C 1
ATOM 3186 O O . GLY B 1 182 ? -4.34 -2.846 -15.703 1 95.44 182 GLY B O 1
ATOM 3187 N N . HIS B 1 183 ? -3.59 -1.076 -16.766 1 94.75 183 HIS B N 1
ATOM 3188 C CA . HIS B 1 183 ? -3.99 -1.594 -18.078 1 94.75 183 HIS B CA 1
ATOM 3189 C C . HIS B 1 183 ? -3.227 -2.867 -18.422 1 94.75 183 HIS B C 1
ATOM 3191 O O . HIS B 1 183 ? -3.801 -3.809 -18.969 1 94.75 183 HIS B O 1
ATOM 3197 N N . GLY B 1 184 ? -2.016 -2.891 -18.047 1 95.56 184 GLY B N 1
ATOM 3198 C CA . GLY B 1 184 ? -1.178 -4.027 -18.406 1 95.56 184 GLY B CA 1
ATOM 3199 C C . GLY B 1 184 ? -1.222 -5.141 -17.375 1 95.56 184 GLY B C 1
ATOM 3200 O O . GLY B 1 184 ? -1.253 -6.32 -17.734 1 95.56 184 GLY B O 1
ATOM 3201 N N . TYR B 1 185 ? -1.303 -4.777 -16.141 1 97.38 185 TYR B N 1
ATOM 3202 C CA . TYR B 1 185 ? -1.06 -5.777 -15.109 1 97.38 185 TYR B CA 1
ATOM 3203 C C . TYR B 1 185 ? -2.275 -5.934 -14.203 1 97.38 185 TYR B C 1
ATOM 3205 O O . TYR B 1 185 ? -2.326 -6.844 -13.367 1 97.38 185 TYR B O 1
ATOM 3213 N N . GLY B 1 186 ? -3.307 -5.035 -14.367 1 96.19 186 GLY B N 1
ATOM 3214 C CA . GLY B 1 186 ? -4.465 -5.055 -13.484 1 96.19 186 GLY B CA 1
ATOM 3215 C C . GLY B 1 186 ? -4.277 -4.215 -12.234 1 96.19 186 GLY B C 1
ATOM 3216 O O . GLY B 1 186 ? -3.16 -3.791 -11.93 1 96.19 186 GLY B O 1
ATOM 3217 N N . PRO B 1 187 ? -5.316 -4.012 -11.516 1 96.44 187 PRO B N 1
ATOM 3218 C CA . PRO B 1 187 ? -5.297 -3.078 -10.383 1 96.44 187 PRO B CA 1
ATOM 3219 C C . PRO B 1 187 ? -4.43 -3.57 -9.227 1 96.44 187 PRO B C 1
ATOM 3221 O O . PRO B 1 187 ? -3.744 -2.775 -8.578 1 96.44 187 PRO B O 1
ATOM 3224 N N . ILE B 1 188 ? -4.445 -4.852 -8.961 1 98 188 ILE B N 1
ATOM 3225 C CA . ILE B 1 188 ? -3.732 -5.383 -7.805 1 98 188 ILE B CA 1
ATOM 3226 C C . ILE B 1 188 ? -2.229 -5.312 -8.055 1 98 188 ILE B C 1
ATOM 3228 O O . ILE B 1 188 ? -1.493 -4.703 -7.273 1 98 188 ILE B O 1
ATOM 3232 N N . ILE B 1 189 ? -1.782 -5.832 -9.156 1 98.5 189 ILE B N 1
ATOM 3233 C CA . ILE B 1 189 ? -0.354 -5.902 -9.438 1 98.5 189 ILE B CA 1
ATOM 3234 C C . ILE B 1 189 ? 0.209 -4.496 -9.625 1 98.5 189 ILE B C 1
ATOM 3236 O O . ILE B 1 189 ? 1.326 -4.203 -9.188 1 98.5 189 ILE B O 1
ATOM 3240 N N . SER B 1 190 ? -0.54 -3.627 -10.234 1 98 190 SER B N 1
ATOM 3241 C CA . SER B 1 190 ? -0.062 -2.273 -10.5 1 98 190 SER B CA 1
ATOM 3242 C C . SER B 1 190 ? 0.038 -1.466 -9.211 1 98 190 SER B C 1
ATOM 3244 O O . SER B 1 190 ? 0.663 -0.403 -9.18 1 98 190 SER B 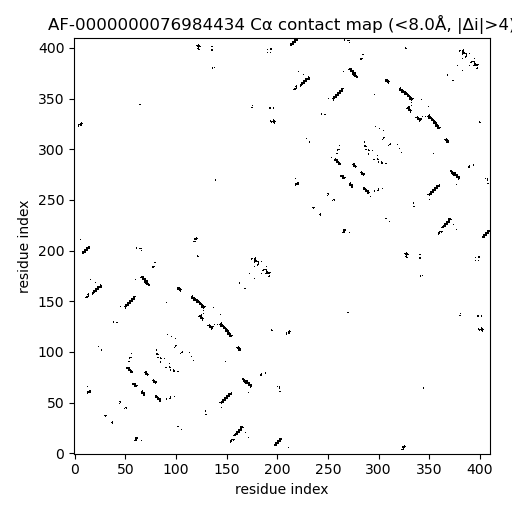O 1
ATOM 3246 N N . SER B 1 191 ? -0.587 -1.908 -8.133 1 97.94 191 SER B N 1
ATOM 3247 C CA . SER B 1 191 ? -0.549 -1.209 -6.855 1 97.94 191 SER B CA 1
ATOM 3248 C C . SER B 1 191 ? 0.608 -1.699 -5.992 1 97.94 191 SER B C 1
ATOM 3250 O O . SER B 1 191 ? 0.927 -1.092 -4.969 1 97.94 191 SER B O 1
ATOM 3252 N N . LEU B 1 192 ? 1.28 -2.693 -6.398 1 98.5 192 LEU B N 1
ATOM 3253 C CA . LEU B 1 192 ? 2.275 -3.357 -5.559 1 98.5 192 LEU B CA 1
ATOM 3254 C C . LEU B 1 192 ? 3.443 -2.422 -5.262 1 98.5 192 LEU B C 1
ATOM 3256 O O . LEU B 1 192 ? 3.994 -2.445 -4.16 1 98.5 192 LEU B O 1
ATOM 3260 N N . PRO B 1 193 ? 3.846 -1.583 -6.227 1 98.19 193 PRO B N 1
ATOM 3261 C CA . PRO B 1 193 ? 4.957 -0.689 -5.898 1 98.19 193 PRO B CA 1
ATOM 3262 C C . PRO B 1 193 ? 4.672 0.187 -4.68 1 98.19 193 PRO B C 1
ATOM 3264 O O . PRO B 1 193 ? 5.551 0.383 -3.836 1 98.19 193 PRO B O 1
ATOM 3267 N N . GLU B 1 194 ? 3.473 0.696 -4.535 1 97.69 194 GLU B N 1
ATOM 3268 C CA . GLU B 1 194 ? 3.109 1.518 -3.385 1 97.69 194 GLU B CA 1
ATOM 3269 C C . GLU B 1 194 ? 3.092 0.694 -2.102 1 97.69 194 GLU B C 1
ATOM 3271 O O . GLU B 1 194 ? 3.609 1.13 -1.071 1 97.69 194 GLU B O 1
ATOM 3276 N N . VAL B 1 195 ? 2.539 -0.448 -2.215 1 97.25 195 VAL B N 1
ATOM 3277 C CA . VAL B 1 195 ? 2.402 -1.337 -1.065 1 97.25 195 VAL B CA 1
ATOM 3278 C C . VAL B 1 195 ? 3.783 -1.792 -0.596 1 97.25 195 VAL B C 1
ATOM 3280 O O . VAL B 1 195 ? 4.066 -1.804 0.604 1 97.25 195 VAL B O 1
ATOM 3283 N N . LEU B 1 196 ? 4.621 -2.082 -1.472 1 97 196 LEU B N 1
ATOM 3284 C CA . LEU B 1 196 ? 5.934 -2.633 -1.16 1 97 196 LEU B CA 1
ATOM 3285 C C . LEU B 1 196 ? 6.898 -1.532 -0.729 1 97 196 LEU B C 1
ATOM 3287 O O . LEU B 1 196 ? 7.973 -1.816 -0.196 1 97 196 LEU B O 1
ATOM 3291 N N . SER B 1 197 ? 6.52 -0.281 -0.918 1 96.19 197 SER B N 1
ATOM 3292 C CA . SER B 1 197 ? 7.398 0.839 -0.597 1 96.19 197 SER B CA 1
ATOM 3293 C C . SER B 1 197 ? 7.602 0.968 0.909 1 96.19 197 SER B C 1
ATOM 3295 O O . SER B 1 197 ? 8.492 1.688 1.36 1 96.19 197 SER B O 1
ATOM 3297 N N . SER B 1 198 ? 6.828 0.248 1.687 1 94.31 198 SER B N 1
ATOM 3298 C CA . SER B 1 198 ? 6.945 0.318 3.139 1 94.31 198 SER B CA 1
ATOM 3299 C C . SER B 1 198 ? 8.008 -0.647 3.654 1 94.31 198 SER B C 1
ATOM 3301 O O . SER B 1 198 ? 8.359 -0.62 4.836 1 94.31 198 SER B O 1
ATOM 3303 N N . PHE B 1 199 ? 8.547 -1.459 2.816 1 93.81 199 PHE B N 1
ATOM 3304 C CA . PHE B 1 199 ? 9.547 -2.439 3.219 1 93.81 199 PHE B CA 1
ATOM 3305 C C . PHE B 1 199 ? 10.938 -1.99 2.807 1 93.81 199 PHE B C 1
ATOM 3307 O O . PHE B 1 199 ? 11.102 -1.285 1.808 1 93.81 199 PHE B O 1
ATOM 3314 N N . ASN B 1 200 ? 11.875 -2.348 3.59 1 92 200 ASN B N 1
ATOM 3315 C CA . ASN B 1 200 ? 13.273 -2.166 3.236 1 92 200 ASN B CA 1
ATOM 3316 C C . ASN B 1 200 ? 13.875 -3.436 2.639 1 92 200 ASN B C 1
ATOM 3318 O O . ASN B 1 200 ? 13.961 -4.461 3.314 1 92 200 ASN B O 1
ATOM 3322 N N . PHE B 1 201 ? 14.273 -3.348 1.389 1 93.88 201 PHE B N 1
ATOM 3323 C CA . PHE B 1 201 ? 14.805 -4.508 0.688 1 93.88 201 PHE B CA 1
ATOM 3324 C C . PHE B 1 201 ? 16.328 -4.527 0.765 1 93.88 201 PHE B C 1
ATOM 3326 O O . PHE B 1 201 ? 16.984 -3.518 0.503 1 93.88 201 PHE B O 1
ATOM 3333 N N . ILE B 1 202 ? 16.828 -5.637 1.172 1 94.81 202 ILE B N 1
ATOM 3334 C CA . ILE B 1 202 ? 18.266 -5.867 1.179 1 94.81 202 ILE B CA 1
ATOM 3335 C C . ILE B 1 202 ? 18.656 -6.742 -0.011 1 94.81 202 ILE B C 1
ATOM 3337 O O . ILE B 1 202 ? 18.328 -7.93 -0.048 1 94.81 202 ILE B O 1
ATOM 3341 N N . CYS B 1 203 ? 19.25 -6.121 -0.941 1 93.69 203 CYS B N 1
ATOM 3342 C CA . CYS B 1 203 ? 19.688 -6.859 -2.125 1 93.69 203 CYS B CA 1
ATOM 3343 C C . CYS B 1 203 ? 20.969 -7.637 -1.851 1 93.69 203 CYS B C 1
ATOM 3345 O O . CYS B 1 203 ? 22.031 -7.047 -1.683 1 93.69 203 CYS B O 1
ATOM 3347 N N . ASN B 1 204 ? 20.844 -8.906 -1.827 1 92.94 204 ASN B N 1
ATOM 3348 C CA . ASN B 1 204 ? 22 -9.781 -1.625 1 92.94 204 ASN B CA 1
ATOM 3349 C C . ASN B 1 204 ? 22.656 -10.141 -2.947 1 92.94 204 ASN B C 1
ATOM 3351 O O . ASN B 1 204 ? 22.047 -10.008 -4.012 1 92.94 204 ASN B O 1
ATOM 3355 N N . MET B 1 205 ? 23.984 -10.461 -2.861 1 86.12 205 MET B N 1
ATOM 3356 C CA . MET B 1 205 ? 24.734 -10.836 -4.055 1 86.12 205 MET B CA 1
ATOM 3357 C C . MET B 1 205 ? 24.703 -12.344 -4.27 1 86.12 205 MET B C 1
ATOM 3359 O O . MET B 1 205 ? 24.578 -13.109 -3.312 1 86.12 205 MET B O 1
#

pLDDT: mean 89.69, std 13.98, range [20.17, 98.81]

Radius of gyration: 22.64 Å; Cα contacts (8 Å, |Δi|>4): 850; chains: 2; bounding box: 49×70×53 Å

Sequence (410 aa):
MASLTLGVNRYINLYPLKNYTFGKKKAMHEIDSTLETRFARMREEYLKIGVRRSVEGVLIVQQYGLPHVLLLQSRNMFFKLPGGDLKSIEDEVEGLKRILTEILKTQDDDEVDHEWIIEDLIGNWFRPNFEQLLYPYISAHVTRPKEHKTLFLVQLGEKDLFMVPENYKLVAAPLFELYNNGHGYGPIISSLPEVLSSFNFICNMMASLTLGVNRYINLYPLKNYTFGKKKAMHEIDSTLETRFARMREEYLKIGVRRSVEGVLIVQQYGLPHVLLLQSRNMFFKLPGGDLKSIEDEVEGLKRILTEILKTQDDDEVDHEWIIEDLIGNWFRPNFEQLLYPYISAHVTRPKEHKTLFLVQLGEKDLFMVPENYKLVAAPLFELYNNGHGYGPIISSLPEVLSSFNFICNM

Secondary structure (DSSP, 8-state):
-----TTS-EEEEE-BGGGEEEEEEPPPP-S-SSHHHHHHHHHHHHHHH-SEEEEEEEEEEEETTEEEEEEEEETTS-EE-SEEEPPTT--HHHHHHHHHHHHHS---SS------EEEEEEEEEEE-SSSS--BSS--SS-SS-SEEEEEEEEE--SSEEEEEETTEEEEEEEHHHHTT-HHHHHHHHHHHHHHHTTEEEEE--/-----TTS-EEEEE-BGGGEEEEEEPPPP-S-SSHHHHHHHHHHHHHHH-SEEEEEEEEEEEETTEEEEEEEEETTS-EE-SEEEPPTT--HHHHHHHHHHHHHS---SSS-----EEEEEEEEEEE-SSSS--BSS--SS-SS-SEEEEEEEEE--SSEEEEEETTEEEEEEEHHHHTT-HHHHHHHHHHHHHHHTTEEEEE--

Organism: Strigamia maritima (NCBI:txid126957)

InterPro domains:
  IPR016706 Cleavage/polyadenylation specificity factor subunit 5 [PF13869] (12-199)
  IPR016706 Cleavage/polyadenylation specificity factor subunit 5 [PIRSF017888] (10-204)
  IPR016706 Cleavage/polyadenylation specificity factor subunit 5 [PTHR13047] (9-203)

Foldseek 3Di:
DPPPPVQQAAEAEAAAPVQEAEAADAADDDPDPDLVRVLVVLVVVCVPQNAWEKEFEFEWHDDPRAIWTKWKAFPVGATDTQMDTDDDPDDRVNRRVVSQCVAWHDPDPPDDPDDKAWRDWQFKWFALDSDDDIDRDDDPPRPGTSYIYIYTYIHDDNHDYTHHYPRIDIDIGGLVVLAPPCVNHNDPSNCVSVSCVSYHYDYDD/DPPPPVQQAAEAEAAAPVQEAEAADAADDDPDPDLVRVLVVLVVVCVPQNAWEKEFEFEWHDDPRFIWTKWKAFPVGATDTQMDTDDSDDDRVRRRVVSQCVAWHDPPPDDDPDDKAWRDWQFKWFALDSDDDIDRDDDPPRPGTSYIYIYTYIHDDNHYYTHHYPRIDIDIGGLVVLAPPCVNHNDPSNCVSVSCVSHHYDYDD

Nearest PDB structures (foldseek):
  2j8q-assembly1_B  TM=9.860E-01  e=6.144E-35  Homo sapiens
  3mdg-assembly1_A  TM=9.793E-01  e=1.380E-34  Homo sapiens
  2j8q-assembly1_A  TM=9.642E-01  e=6.966E-34  Homo sapiens
  3bap-assembly1_A-2  TM=9.704E-01  e=1.382E-33  Homo sapiens
  3bho-assembly1_A  TM=9.714E-01  e=1.471E-33  Homo sapiens